Protein AF-0000000087744848 (afdb_homodimer)

Nearest PDB structures (foldseek):
  4i02-assembly3_F-3  TM=7.687E-01  e=1.942E-11  Escherichia coli K-12
  3rpq-assembly1_B  TM=7.517E-01  e=1.378E-10  Escherichia coli K-12
  1hw5-assembly1_B  TM=6.844E-01  e=7.027E-11  Escherichia coli
  6dt4-assembly1_B  TM=6.671E-01  e=7.470E-11  Yersinia pestis CO92
  4i09-assembly1_B  TM=6.800E-01  e=1.990E-10  Escherichia coli K-12

InterPro domains:
  IPR014710 RmlC-like jelly roll fold [G3DSA:2.60.120.10] (16-189)
  IPR018490 Cyclic nucleotide-binding domain superfamily [SSF51206] (15-124)

Solvent-accessible surface area (backbone atoms only — not comparable to full-atom values): 20753 Å² total; per-residue (Å²): 131,45,88,52,48,55,64,78,62,38,86,51,58,70,58,53,50,50,33,63,72,73,24,49,79,43,78,33,48,59,67,36,65,82,37,48,56,74,32,81,35,60,43,34,30,36,27,66,36,51,30,32,34,33,25,43,61,24,77,88,61,50,73,38,37,77,46,75,35,38,59,79,29,70,47,64,37,84,69,24,82,76,74,69,40,26,16,74,30,29,28,25,20,61,31,65,21,30,29,24,35,34,48,39,65,58,50,51,51,46,34,65,72,74,32,77,68,44,62,48,52,50,38,45,28,50,24,36,34,36,42,37,44,46,47,36,70,71,27,44,47,62,64,58,52,48,52,52,48,36,70,75,34,76,64,39,81,80,60,44,53,64,58,53,52,14,31,52,60,69,47,52,48,68,58,41,55,52,50,51,52,53,51,53,50,52,52,52,50,50,49,52,52,52,50,55,58,65,71,101,132,46,89,52,47,57,64,78,68,38,87,50,60,69,58,51,50,50,34,64,72,72,23,48,79,41,79,33,50,59,68,34,66,82,37,47,57,73,32,81,36,60,44,34,31,36,28,65,36,51,30,34,33,33,26,43,62,24,76,86,62,50,72,36,36,77,45,75,34,37,60,77,28,71,46,64,39,84,71,23,59,83,73,66,43,22,16,75,29,29,29,25,21,61,30,67,21,31,29,23,36,35,47,40,65,59,50,51,52,47,35,65,73,73,32,78,68,42,61,47,51,51,39,44,28,51,26,32,36,36,43,38,43,45,46,35,69,73,26,45,48,61,65,58,54,47,53,52,48,36,70,76,33,76,65,38,81,81,58,43,52,65,58,54,51,13,30,52,59,69,48,53,47,69,58,40,54,52,49,52,51,53,51,52,51,52,51,52,51,49,50,52,50,52,51,56,60,65,70,101

Sequence (400 aa):
MADLKLYDIIDLEPLRRYILTNGERRSYRRRQHFCTLSRPAQEIGLVISGGFAFSRPDYKGDRQILSLAFTDEIIGAYITPDFSRRSGFDITAMCDSEAAVVSLDAMTDYIDRELPGFRLQFTTAIATSFMLRGIAYRCESPESRYLELLRRLPHINGQMSNTAIASYLGIARETFVRMRSRLNAQIRDSDQNDDTDQSFMADLKLYDIIDLEPLRRYILTNGERRSYRRRQHFCTLSRPAQEIGLVISGGFAFSRPDYKGDRQILSLAFTDEIIGAYITPDFSRRSGF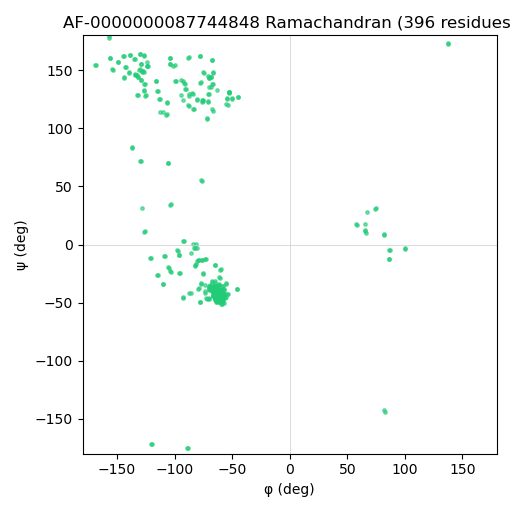DITAMCDSEAAVVSLDAMTDYIDRELPGFRLQFTTAIATSFMLRGIAYRCESPESRYLELLRRLPHINGQMSNTAIASYLGIARETFVRMRSRLNAQIRDSDQNDDTDQSF

Foldseek 3Di:
DFQDALCNQPPCVVVLVVLVVPFDKDKAAAFRWPADAQDAWFKKKAWQAAKKFWWDADPVRDIFGADMDGHGGMDTCPDDDPPPNGRNTTIGGLHTTMITMDTPVVSVVCCVVPPPPVVVSSVVSVVVNVVSSVCCLVPPDLLVVVVVVCVVPVPVPVRHPLCRSCSNSVHDSVVSVVSVVVVVVVVVVVVVVVVVVVVD/DFQDALCNQDPCVVVLVVLVVPFDKDKAAAFRFPADAQAAWFKKKAWQAAKKFWWDADPVGDIFGADMDGHGGMDTCPDDPPPPNGRNTTIGGLHTTMITMDTPVVSVVCCVVPPPPVVVSSVVSVVVNVVSSVCCLVPPDLLVVVVVVCVVPVPVPVRHPLCRSCSNSVHDSVVSVVSVVVVVVVVVVVVVVVVVVVVD

Organism: NCBI:txid2094150

Structure (mmCIF, N/CA/C/O backbone):
data_AF-0000000087744848-model_v1
#
loop_
_entity.id
_entity.type
_entity.pdbx_description
1 polymer 'Crp/Fnr family transcriptional regulator'
#
loop_
_atom_site.group_PDB
_atom_site.id
_atom_site.type_symbol
_atom_site.label_atom_id
_atom_site.label_alt_id
_atom_site.label_comp_id
_atom_site.label_asym_id
_atom_site.label_entity_id
_atom_site.label_seq_id
_atom_site.pdbx_PDB_ins_code
_atom_site.Cartn_x
_atom_site.Cartn_y
_atom_site.Cartn_z
_atom_site.occupancy
_atom_site.B_iso_or_equiv
_atom_site.auth_seq_id
_atom_site.auth_comp_id
_atom_site.auth_asym_id
_atom_site.auth_atom_id
_atom_site.pdbx_PDB_model_num
ATOM 1 N N . MET A 1 1 ? -3.801 -1.744 15.32 1 39.59 1 MET A N 1
ATOM 2 C CA . MET A 1 1 ? -2.443 -1.754 14.781 1 39.59 1 MET A CA 1
ATOM 3 C C . MET A 1 1 ? -2.264 -0.66 13.734 1 39.59 1 MET A C 1
ATOM 5 O O . MET A 1 1 ? -1.163 -0.133 13.562 1 39.59 1 MET A O 1
ATOM 9 N N . ALA A 1 2 ? -3.309 -0.434 12.719 1 45.66 2 ALA A N 1
ATOM 10 C CA . ALA A 1 2 ? -3.098 -0.081 11.32 1 45.66 2 ALA A CA 1
ATOM 11 C C . ALA A 1 2 ? -2.656 1.373 11.18 1 45.66 2 ALA A C 1
ATOM 13 O O . ALA A 1 2 ? -1.925 1.72 10.25 1 45.66 2 ALA A O 1
ATOM 14 N N . ASP A 1 3 ? -3.203 2.352 11.945 1 48.31 3 ASP A N 1
ATOM 15 C CA . ASP A 1 3 ? -2.883 3.619 11.289 1 48.31 3 ASP A CA 1
ATOM 16 C C . ASP A 1 3 ? -1.424 4.004 11.523 1 48.31 3 ASP A C 1
ATOM 18 O O . ASP A 1 3 ? -1.128 4.859 12.359 1 48.31 3 ASP A O 1
ATOM 22 N N . LEU A 1 4 ? -0.519 3.014 11.148 1 59 4 LEU A N 1
ATOM 23 C CA . LEU A 1 4 ? 0.889 3.236 11.461 1 59 4 LEU A CA 1
ATOM 24 C C . LEU A 1 4 ? 1.449 4.398 10.648 1 59 4 LEU A C 1
ATOM 26 O O . LEU A 1 4 ? 1.204 4.492 9.445 1 59 4 LEU A O 1
ATOM 30 N N . LYS A 1 5 ? 1.759 5.332 11.57 1 67.5 5 LYS A N 1
ATOM 31 C CA . LYS A 1 5 ? 2.535 6.473 11.094 1 67.5 5 LYS A CA 1
ATOM 32 C C . LYS A 1 5 ? 3.963 6.059 10.75 1 67.5 5 LYS A C 1
ATOM 34 O O . LYS A 1 5 ? 4.469 5.062 11.266 1 67.5 5 LYS A O 1
ATOM 39 N N . LEU A 1 6 ? 4.434 6.688 9.727 1 74.25 6 LEU A N 1
ATOM 40 C CA . LEU A 1 6 ? 5.809 6.422 9.32 1 74.25 6 LEU A CA 1
ATOM 41 C C . LEU A 1 6 ? 6.742 6.414 10.523 1 74.25 6 LEU A C 1
ATOM 43 O O . LEU A 1 6 ? 7.652 5.586 10.609 1 74.25 6 LEU A O 1
ATOM 47 N N . TYR A 1 7 ? 6.445 7.336 11.43 1 71.75 7 TYR A N 1
ATOM 48 C CA . TYR A 1 7 ? 7.363 7.504 12.547 1 71.75 7 TYR A CA 1
ATOM 49 C C . TYR A 1 7 ? 7.25 6.34 13.523 1 71.75 7 TYR A C 1
ATOM 51 O O . TYR A 1 7 ? 8.094 6.176 14.406 1 71.75 7 TYR A O 1
ATOM 59 N N . ASP A 1 8 ? 6.234 5.523 13.398 1 74.31 8 ASP A N 1
ATOM 60 C CA . ASP A 1 8 ? 6.152 4.293 14.188 1 74.31 8 ASP A CA 1
ATOM 61 C C . ASP A 1 8 ? 7.094 3.227 13.641 1 74.31 8 ASP A C 1
ATOM 63 O O . ASP A 1 8 ? 7.398 2.248 14.32 1 74.31 8 ASP A O 1
ATOM 67 N N . ILE A 1 9 ? 7.59 3.469 12.445 1 77.94 9 ILE A N 1
ATOM 68 C CA . ILE A 1 9 ? 8.359 2.457 11.727 1 77.94 9 ILE A CA 1
ATOM 69 C C . ILE A 1 9 ? 9.828 2.875 11.664 1 77.94 9 ILE A C 1
ATOM 71 O O . ILE A 1 9 ? 10.719 2.031 11.742 1 77.94 9 ILE A O 1
ATOM 75 N N . ILE A 1 10 ? 10.094 4.148 11.57 1 85.56 10 ILE A N 1
ATOM 76 C CA . ILE A 1 10 ? 11.445 4.676 11.422 1 85.56 10 ILE A CA 1
ATOM 77 C C . ILE A 1 10 ? 11.602 5.934 12.273 1 85.56 10 ILE A C 1
ATOM 79 O O . ILE A 1 10 ? 10.633 6.668 12.492 1 85.56 10 ILE A O 1
ATOM 83 N N . ASP A 1 11 ? 12.789 6.164 12.773 1 90.88 11 ASP A N 1
ATOM 84 C CA . ASP A 1 11 ? 13.094 7.43 13.43 1 90.88 11 ASP A CA 1
ATOM 85 C C . ASP A 1 11 ? 13.195 8.562 12.414 1 90.88 11 ASP A C 1
ATOM 87 O O . ASP A 1 11 ? 14.203 8.695 11.727 1 90.88 11 ASP A O 1
ATOM 91 N N . LEU A 1 12 ? 12.242 9.445 12.398 1 92.75 12 LEU A N 1
ATOM 92 C CA . LEU A 1 12 ? 12.164 10.5 11.391 1 92.75 12 LEU A CA 1
ATOM 93 C C . LEU A 1 12 ? 12.852 11.766 11.883 1 92.75 12 LEU A C 1
ATOM 95 O O . LEU A 1 12 ? 12.906 12.773 11.172 1 92.75 12 LEU A O 1
ATOM 99 N N . GLU A 1 13 ? 13.43 11.727 13.031 1 93.88 13 GLU A N 1
ATOM 100 C CA . GLU A 1 13 ? 13.961 12.93 13.656 1 93.88 13 GLU A CA 1
ATOM 101 C C . GLU A 1 13 ? 15.016 13.594 12.773 1 93.88 13 GLU A C 1
ATOM 103 O O . GLU A 1 13 ? 15 14.812 12.586 1 93.88 13 GLU A O 1
ATOM 108 N N . PRO A 1 14 ? 15.953 12.844 12.234 1 94.94 14 PRO A N 1
ATOM 109 C CA . PRO A 1 14 ? 16.938 13.492 11.367 1 94.94 14 PRO A CA 1
ATOM 110 C C . PRO A 1 14 ? 16.312 14.211 10.18 1 94.94 14 PRO A C 1
ATOM 112 O O . PRO A 1 14 ? 16.734 15.312 9.82 1 94.94 14 PRO A O 1
ATOM 115 N N . LEU A 1 15 ? 15.312 13.617 9.586 1 94.69 15 LEU A N 1
ATOM 116 C CA . LEU A 1 15 ? 14.633 14.227 8.453 1 94.69 15 LEU A CA 1
ATOM 117 C C . LEU A 1 15 ? 13.828 15.445 8.891 1 94.69 15 LEU A C 1
ATOM 119 O O . LEU A 1 15 ? 13.844 16.469 8.219 1 94.69 15 LEU A O 1
ATOM 123 N N . ARG A 1 16 ? 13.078 15.297 9.953 1 96.12 16 ARG A N 1
ATOM 124 C CA . ARG A 1 16 ? 12.289 16.406 10.484 1 96.12 16 ARG A CA 1
ATOM 125 C C . ARG A 1 16 ? 13.172 17.609 10.781 1 96.12 16 ARG A C 1
ATOM 127 O O . ARG A 1 16 ? 12.836 18.734 10.414 1 96.12 16 ARG A O 1
ATOM 134 N N . ARG A 1 17 ? 14.289 17.375 11.406 1 96.5 17 ARG A N 1
ATOM 135 C CA . ARG A 1 17 ? 15.211 18.453 11.758 1 96.5 17 ARG A CA 1
ATOM 136 C C . ARG A 1 17 ? 15.75 19.141 10.516 1 96.5 17 ARG A C 1
ATOM 138 O O . ARG A 1 17 ? 15.852 20.375 10.477 1 96.5 17 ARG A O 1
ATOM 145 N N . TYR A 1 18 ? 16.125 18.344 9.578 1 97.69 18 TYR A N 1
ATOM 146 C CA . TYR A 1 18 ? 16.641 18.922 8.336 1 97.69 18 TYR A CA 1
ATOM 147 C C . TYR A 1 18 ? 15.602 19.828 7.684 1 97.69 18 TYR A C 1
ATOM 149 O O . TYR A 1 18 ? 15.914 20.938 7.258 1 97.69 18 TYR A O 1
ATOM 157 N N . ILE A 1 19 ? 14.344 19.344 7.551 1 97.94 19 ILE A N 1
ATOM 158 C CA . ILE A 1 19 ? 13.289 20.078 6.863 1 97.94 19 ILE A CA 1
ATOM 159 C C . ILE A 1 19 ? 12.977 21.359 7.629 1 97.94 19 ILE A C 1
ATOM 161 O O . ILE A 1 19 ? 12.805 22.422 7.023 1 97.94 19 ILE A O 1
ATOM 165 N N . LEU A 1 20 ? 12.945 21.266 8.938 1 97.75 20 LEU A N 1
ATOM 166 C CA . LEU A 1 20 ? 12.633 22.438 9.758 1 97.75 20 LEU A CA 1
ATOM 167 C C . LEU A 1 20 ? 13.742 23.484 9.648 1 97.75 20 LEU A C 1
ATOM 169 O O . LEU A 1 20 ? 13.469 24.688 9.648 1 97.75 20 LEU A O 1
ATOM 173 N N . THR A 1 21 ? 14.961 23.047 9.555 1 97.69 21 THR A N 1
ATOM 174 C CA . THR A 1 21 ? 16.109 23.938 9.547 1 97.69 21 THR A CA 1
ATOM 175 C C . THR A 1 21 ? 16.297 24.562 8.172 1 97.69 21 THR A C 1
ATOM 177 O O . THR A 1 21 ? 16.656 25.75 8.07 1 97.69 21 THR A O 1
ATOM 180 N N . ASN A 1 22 ? 16.078 23.844 7.113 1 97.94 22 ASN A N 1
ATOM 181 C CA . ASN A 1 22 ? 16.438 24.297 5.777 1 97.94 22 ASN A CA 1
ATOM 182 C C . ASN A 1 22 ? 15.211 24.656 4.949 1 97.94 22 ASN A C 1
ATOM 184 O O . ASN A 1 22 ? 15.336 25.234 3.861 1 97.94 22 ASN A O 1
ATOM 188 N N . GLY A 1 23 ? 14.086 24.312 5.496 1 98 23 GLY A N 1
ATOM 189 C CA . GLY A 1 23 ? 12.883 24.469 4.691 1 98 23 GLY A CA 1
ATOM 190 C C . GLY A 1 23 ? 12.258 25.844 4.809 1 98 23 GLY A C 1
ATOM 191 O O . GLY A 1 23 ? 12.594 26.609 5.707 1 98 23 GLY A O 1
ATOM 192 N N . GLU A 1 24 ? 11.43 26.172 3.863 1 98.38 24 GLU A N 1
ATOM 193 C CA . GLU A 1 24 ? 10.594 27.375 3.875 1 98.38 24 GLU A CA 1
ATOM 194 C C . GLU A 1 24 ? 9.234 27.094 4.516 1 98.38 24 GLU A C 1
ATOM 196 O O . GLU A 1 24 ? 8.57 26.125 4.164 1 98.38 24 GLU A O 1
ATOM 201 N N . ARG A 1 25 ? 8.836 27.984 5.387 1 98.31 25 ARG A N 1
ATOM 202 C CA . ARG A 1 25 ? 7.508 27.859 5.977 1 98.31 25 ARG A CA 1
ATOM 203 C C . ARG A 1 25 ? 6.434 28.391 5.035 1 98.31 25 ARG A C 1
ATOM 205 O O . ARG A 1 25 ? 6.527 29.516 4.555 1 98.31 25 ARG A O 1
ATOM 212 N N . ARG A 1 26 ? 5.512 27.609 4.746 1 98.62 26 ARG A N 1
ATOM 213 C CA . ARG A 1 26 ? 4.426 27.984 3.844 1 98.62 26 ARG A CA 1
ATOM 214 C C . ARG A 1 26 ? 3.068 27.766 4.496 1 98.62 26 ARG A C 1
ATOM 216 O O . ARG A 1 26 ? 2.873 26.781 5.207 1 98.62 26 ARG A O 1
ATOM 223 N N . SER A 1 27 ? 2.232 28.688 4.281 1 98.56 27 SER A N 1
ATOM 224 C CA . SER A 1 27 ? 0.857 28.578 4.754 1 98.56 27 SER A CA 1
ATOM 225 C C . SER A 1 27 ? -0.081 28.125 3.637 1 98.56 27 SER A C 1
ATOM 227 O O . SER A 1 27 ? 0.071 28.547 2.488 1 98.56 27 SER A O 1
ATOM 229 N N . TYR A 1 28 ? -0.969 27.297 4 1 98.19 28 TYR A N 1
ATOM 230 C CA . TYR A 1 28 ? -1.99 26.812 3.086 1 98.19 28 TYR A CA 1
ATOM 231 C C . TYR A 1 28 ? -3.387 27.047 3.643 1 98.19 28 TYR A C 1
ATOM 233 O O . TYR A 1 28 ? -3.676 26.703 4.789 1 98.19 28 TYR A O 1
ATOM 241 N N . ARG A 1 29 ? -4.195 27.641 2.824 1 97.56 29 ARG A N 1
ATOM 242 C CA . ARG A 1 29 ? -5.609 27.719 3.176 1 97.56 29 ARG A CA 1
ATOM 243 C C . ARG A 1 29 ? -6.312 26.391 2.898 1 97.56 29 ARG A C 1
ATOM 245 O O . ARG A 1 29 ? -5.805 25.562 2.141 1 97.56 29 ARG A O 1
ATOM 252 N N . ARG A 1 30 ? -7.41 26.328 3.518 1 94.62 30 ARG A N 1
ATOM 253 C CA . ARG A 1 30 ? -8.227 25.141 3.26 1 94.62 30 ARG A CA 1
ATOM 254 C C . ARG A 1 30 ? -8.398 24.906 1.763 1 94.62 30 ARG A C 1
ATOM 256 O O . ARG A 1 30 ? -8.68 25.844 1.01 1 94.62 30 ARG A O 1
ATOM 263 N N . ARG A 1 31 ? -8.055 23.719 1.306 1 95 31 ARG A N 1
ATOM 264 C CA . ARG A 1 31 ? -8.273 23.234 -0.053 1 95 31 ARG A CA 1
ATOM 265 C C . ARG A 1 31 ? -7.121 23.625 -0.969 1 95 31 ARG A C 1
ATOM 267 O O . ARG A 1 31 ? -7.09 23.234 -2.141 1 95 31 ARG A O 1
ATOM 274 N N . GLN A 1 32 ? -6.23 24.375 -0.437 1 97.94 32 GLN A N 1
ATOM 275 C CA . GLN A 1 32 ? -5.062 24.688 -1.253 1 97.94 32 GLN A CA 1
ATOM 276 C C . GLN A 1 32 ? -4.176 23.453 -1.447 1 97.94 32 GLN A C 1
ATOM 278 O O . GLN A 1 32 ? -3.961 22.688 -0.509 1 97.94 32 GLN A O 1
ATOM 283 N N . HIS A 1 33 ? -3.59 23.312 -2.619 1 98.12 33 HIS A N 1
ATOM 284 C CA . HIS A 1 33 ? -2.803 22.141 -2.998 1 98.12 33 HIS A CA 1
ATOM 285 C C . HIS A 1 33 ? -1.346 22.312 -2.574 1 98.12 33 HIS A C 1
ATOM 287 O O . HIS A 1 33 ? -0.723 23.328 -2.85 1 98.12 33 HIS A O 1
ATOM 293 N N . PHE A 1 34 ? -0.832 21.344 -1.906 1 98.12 34 PHE A N 1
ATOM 294 C CA . PHE A 1 34 ? 0.611 21.172 -1.794 1 98.12 34 PHE A CA 1
ATOM 295 C C . PHE A 1 34 ? 1.186 20.562 -3.068 1 98.12 34 PHE A C 1
ATOM 297 O O . PHE A 1 34 ? 2.215 21.016 -3.57 1 98.12 34 PHE A O 1
ATOM 304 N N . CYS A 1 35 ? 0.537 19.484 -3.467 1 96.44 35 CYS A N 1
ATOM 305 C CA . CYS A 1 35 ? 0.802 18.797 -4.719 1 96.44 35 CYS A CA 1
ATOM 306 C C . CYS A 1 35 ? -0.488 18.547 -5.492 1 96.44 35 CYS A C 1
ATOM 308 O O . CYS A 1 35 ? -1.549 18.359 -4.898 1 96.44 35 CYS A O 1
ATOM 310 N N . THR A 1 36 ? -0.304 18.5 -6.887 1 97.19 36 THR A N 1
ATOM 311 C CA . THR A 1 36 ? -1.445 18.219 -7.75 1 97.19 36 THR A CA 1
ATOM 312 C C . THR A 1 36 ? -1.248 16.906 -8.5 1 97.19 36 THR A C 1
ATOM 314 O O . THR A 1 36 ? -0.15 16.625 -8.977 1 97.19 36 THR A O 1
ATOM 317 N N . LEU A 1 37 ? -2.328 16.234 -8.578 1 96.12 37 LEU A N 1
ATOM 318 C CA . LEU A 1 37 ? -2.324 14.93 -9.242 1 96.12 37 LEU A CA 1
ATOM 319 C C . LEU A 1 37 ? -1.729 15.039 -10.641 1 96.12 37 LEU A C 1
ATOM 321 O O . LEU A 1 37 ? -2.072 15.945 -11.398 1 96.12 37 LEU A O 1
ATOM 325 N N . SER A 1 38 ? -0.802 14.148 -10.961 1 94.5 38 SER A N 1
ATOM 326 C CA . SER A 1 38 ? -0.19 13.945 -12.266 1 94.5 38 SER A CA 1
ATOM 327 C C . SER A 1 38 ? 0.637 15.156 -12.68 1 94.5 38 SER A C 1
ATOM 329 O O . SER A 1 38 ? 1.01 15.297 -13.852 1 94.5 38 SER A O 1
ATOM 331 N N . ARG A 1 39 ? 0.889 16.078 -11.797 1 95.38 39 ARG A N 1
ATOM 332 C CA . ARG A 1 39 ? 1.807 17.188 -12.031 1 95.38 39 ARG A CA 1
ATOM 333 C C . ARG A 1 39 ? 3.154 16.938 -11.367 1 95.38 39 ARG A C 1
ATOM 335 O O . ARG A 1 39 ? 3.258 16.109 -10.461 1 95.38 39 ARG A O 1
ATOM 342 N N . PRO A 1 40 ? 4.129 17.5 -11.867 1 94.56 40 PRO A N 1
ATOM 343 C CA . PRO A 1 40 ? 5.449 17.344 -11.258 1 94.56 40 PRO A CA 1
ATOM 344 C C . PRO A 1 40 ? 5.465 17.719 -9.773 1 94.56 40 PRO A C 1
ATOM 346 O O . PRO A 1 40 ? 4.926 18.75 -9.391 1 94.56 40 PRO A O 1
ATOM 349 N N . ALA A 1 41 ? 5.902 16.828 -8.992 1 91.81 41 ALA A N 1
ATOM 350 C CA . ALA A 1 41 ? 6.051 17.016 -7.551 1 91.81 41 ALA A CA 1
ATOM 351 C C . ALA A 1 41 ? 7.523 17.016 -7.148 1 91.81 41 ALA A C 1
ATOM 353 O O . ALA A 1 41 ? 8.18 15.969 -7.156 1 91.81 41 ALA A O 1
ATOM 354 N N . GLN A 1 42 ? 8.031 18.141 -6.672 1 94.19 42 GLN A N 1
ATOM 355 C CA . GLN A 1 42 ? 9.461 18.266 -6.453 1 94.19 42 GLN A CA 1
ATOM 356 C C . GLN A 1 42 ? 9.766 18.703 -5.02 1 94.19 42 GLN A C 1
ATOM 358 O O . GLN A 1 42 ? 10.898 19.062 -4.699 1 94.19 42 GLN A O 1
ATOM 363 N N . GLU A 1 43 ? 8.734 18.625 -4.285 1 97.31 43 GLU A N 1
ATOM 364 C CA . GLU A 1 43 ? 8.922 19.109 -2.922 1 97.31 43 GLU A CA 1
ATOM 365 C C . GLU A 1 43 ? 8.438 18.078 -1.902 1 97.31 43 GLU A C 1
ATOM 367 O O . GLU A 1 43 ? 7.637 17.203 -2.23 1 97.31 43 GLU A O 1
ATOM 372 N N . ILE A 1 44 ? 8.992 18.172 -0.76 1 97.62 44 ILE A N 1
ATOM 373 C CA . ILE A 1 44 ? 8.586 17.406 0.408 1 97.62 44 ILE A CA 1
ATOM 374 C C . ILE A 1 44 ? 8.453 18.328 1.616 1 97.62 44 ILE A C 1
ATOM 376 O O . ILE A 1 44 ? 9.188 19.312 1.74 1 97.62 44 ILE A O 1
ATOM 380 N N . GLY A 1 45 ? 7.547 18.031 2.451 1 98.12 45 GLY A N 1
ATOM 381 C CA . GLY A 1 45 ? 7.289 18.938 3.562 1 98.12 45 GLY A CA 1
ATOM 382 C C . GLY A 1 45 ? 7.055 18.203 4.875 1 98.12 45 GLY A C 1
ATOM 383 O O . GLY A 1 45 ? 6.832 17 4.891 1 98.12 45 GLY A O 1
ATOM 384 N N . LEU A 1 46 ? 7.172 18.938 5.902 1 98.06 46 LEU A N 1
ATOM 385 C CA . LEU A 1 46 ? 6.781 18.562 7.258 1 98.06 46 LEU A CA 1
ATOM 386 C C . LEU A 1 46 ? 5.613 19.422 7.742 1 98.06 46 LEU A C 1
ATOM 388 O O . LEU A 1 46 ? 5.699 20.656 7.742 1 98.06 46 LEU A O 1
ATOM 392 N N . VAL A 1 47 ? 4.555 18.75 8.164 1 97.25 47 VAL A N 1
ATOM 393 C CA . VAL A 1 47 ? 3.391 19.484 8.641 1 97.25 47 VAL A CA 1
ATOM 394 C C . VAL A 1 47 ? 3.707 20.141 9.992 1 97.25 47 VAL A C 1
ATOM 396 O O . VAL A 1 47 ? 4.102 19.453 10.938 1 97.25 47 VAL A O 1
ATOM 399 N N . ILE A 1 48 ? 3.549 21.406 10.023 1 97.75 48 ILE A N 1
ATOM 400 C CA . ILE A 1 48 ? 3.797 22.156 11.25 1 97.75 48 ILE A CA 1
ATOM 401 C C . ILE A 1 48 ? 2.498 22.297 12.039 1 97.75 48 ILE A C 1
ATOM 403 O O . ILE A 1 48 ? 2.486 22.141 13.258 1 97.75 48 ILE A O 1
ATOM 407 N N . SER A 1 49 ? 1.478 22.625 11.391 1 95.81 49 SER A N 1
ATOM 408 C CA . SER A 1 49 ? 0.142 22.719 11.969 1 95.81 49 SER A CA 1
ATOM 409 C C . SER A 1 49 ? -0.933 22.391 10.938 1 95.81 49 SER A C 1
ATOM 411 O O . SER A 1 49 ? -0.701 22.5 9.734 1 95.81 49 SER A O 1
ATOM 413 N N . GLY A 1 50 ? -2.121 21.969 11.477 1 93.38 50 GLY A N 1
ATOM 414 C CA . GLY A 1 50 ? -3.213 21.578 10.594 1 93.38 50 GLY A CA 1
ATOM 415 C C . GLY A 1 50 ? -3.09 20.156 10.086 1 93.38 50 GLY A C 1
ATOM 416 O O . GLY A 1 50 ? -2.738 19.25 10.844 1 93.38 50 GLY A O 1
ATOM 417 N N . GLY A 1 51 ? -3.488 19.953 8.781 1 93.31 51 GLY A N 1
ATOM 418 C CA . GLY A 1 51 ? -3.506 18.625 8.211 1 93.31 51 GLY A CA 1
ATOM 419 C C . GLY A 1 51 ? -3.725 18.625 6.711 1 93.31 51 GLY A C 1
ATOM 420 O O . GLY A 1 51 ? -4.262 19.578 6.152 1 93.31 51 GLY A O 1
ATOM 421 N N . PHE A 1 52 ? -3.264 17.625 6.133 1 95.56 52 PHE A N 1
ATOM 422 C CA . PHE A 1 52 ? -3.359 17.469 4.688 1 95.56 52 PHE A CA 1
ATOM 423 C C . PHE A 1 52 ? -3.979 16.125 4.328 1 95.56 52 PHE A C 1
ATOM 425 O O . PHE A 1 52 ? -3.82 15.141 5.059 1 95.56 52 PHE A O 1
ATOM 432 N N . ALA A 1 53 ? -4.66 16.094 3.229 1 95.31 53 ALA A N 1
ATOM 433 C CA . ALA A 1 53 ? -5.258 14.875 2.703 1 95.31 53 ALA A CA 1
ATOM 434 C C . ALA A 1 53 ? -4.625 14.477 1.371 1 95.31 53 ALA A C 1
ATOM 436 O O . ALA A 1 53 ? -4.395 15.336 0.511 1 95.31 53 ALA A O 1
ATOM 437 N N . PHE A 1 54 ? -4.27 13.25 1.27 1 96.69 54 PHE A N 1
ATOM 438 C CA . PHE A 1 54 ? -3.947 12.648 -0.018 1 96.69 54 PHE A CA 1
ATOM 439 C C . PHE A 1 54 ? -5.203 12.086 -0.682 1 96.69 54 PHE A C 1
ATOM 441 O O . PHE A 1 54 ? -5.848 11.188 -0.144 1 96.69 54 PHE A O 1
ATOM 448 N N . SER A 1 55 ? -5.516 12.609 -1.871 1 96.81 55 SER A N 1
ATOM 449 C CA . SER A 1 55 ? -6.789 12.203 -2.457 1 96.81 55 SER A CA 1
ATOM 450 C C . SER A 1 55 ? -6.688 12.078 -3.973 1 96.81 55 SER A C 1
ATOM 452 O O . SER A 1 55 ? -5.715 12.539 -4.574 1 96.81 55 SER A O 1
ATOM 454 N N . ARG A 1 56 ? -7.574 11.438 -4.508 1 95.94 56 ARG A N 1
ATOM 455 C CA . ARG A 1 56 ? -7.738 11.289 -5.949 1 95.94 56 ARG A CA 1
ATOM 456 C C . ARG A 1 56 ? -9.195 11.023 -6.309 1 95.94 56 ARG A C 1
ATOM 458 O O . ARG A 1 56 ? -9.961 10.508 -5.492 1 95.94 56 ARG A O 1
ATOM 465 N N . PRO A 1 57 ? -9.57 11.477 -7.523 1 96.5 57 PRO A N 1
ATOM 466 C CA . PRO A 1 57 ? -10.914 11.078 -7.957 1 96.5 57 PRO A CA 1
ATOM 467 C C . PRO A 1 57 ? -11.016 9.586 -8.25 1 96.5 57 PRO A C 1
ATOM 469 O O . PRO A 1 57 ? -10.07 8.984 -8.758 1 96.5 57 PRO A O 1
ATOM 472 N N . ASP A 1 58 ? -12.18 9.016 -7.922 1 95.06 58 ASP A N 1
ATOM 473 C CA . ASP A 1 58 ? -12.43 7.629 -8.312 1 95.06 58 ASP A CA 1
ATOM 474 C C . ASP A 1 58 ? -13.062 7.551 -9.703 1 95.06 58 ASP A C 1
ATOM 476 O O . ASP A 1 58 ? -13.148 8.555 -10.406 1 95.06 58 ASP A O 1
ATOM 480 N N . TYR A 1 59 ? -13.438 6.336 -10.141 1 94.12 59 TYR A N 1
ATOM 481 C CA . TYR A 1 59 ? -13.93 6.082 -11.492 1 94.12 59 TYR A CA 1
ATOM 482 C C . TYR A 1 59 ? -15.258 6.797 -11.727 1 94.12 59 TYR A C 1
ATOM 484 O O . TYR A 1 59 ? -15.672 6.984 -12.875 1 94.12 59 TYR A O 1
ATOM 492 N N . LYS A 1 60 ? -16 7.246 -10.672 1 94.25 60 LYS A N 1
ATOM 493 C CA . LYS A 1 60 ? -17.25 8.008 -10.797 1 94.25 60 LYS A CA 1
ATOM 494 C C . LYS A 1 60 ? -16.984 9.508 -10.695 1 94.25 60 LYS A C 1
ATOM 496 O O . LYS A 1 60 ? -17.906 10.312 -10.828 1 94.25 60 LYS A O 1
ATOM 501 N N . GLY A 1 61 ? -15.789 9.867 -10.352 1 94.44 61 GLY A N 1
ATOM 502 C CA . GLY A 1 61 ? -15.445 11.273 -10.227 1 94.44 61 GLY A CA 1
ATOM 503 C C . GLY A 1 61 ? -15.453 11.766 -8.789 1 94.44 61 GLY A C 1
ATOM 504 O O . GLY A 1 61 ? -15.125 12.922 -8.531 1 94.44 61 GLY A O 1
ATOM 505 N N . ASP A 1 62 ? -15.805 10.969 -7.836 1 93.75 62 ASP A N 1
ATOM 506 C CA . ASP A 1 62 ? -15.836 11.352 -6.426 1 93.75 62 ASP A CA 1
ATOM 507 C C . ASP A 1 62 ? -14.43 11.352 -5.828 1 93.75 62 ASP A C 1
ATOM 509 O O . ASP A 1 62 ? -13.648 10.43 -6.066 1 93.75 62 ASP A O 1
ATOM 513 N N . ARG A 1 63 ? -14.195 12.312 -5.055 1 94.19 63 ARG A N 1
ATOM 514 C CA . ARG A 1 63 ? -12.891 12.414 -4.418 1 94.19 63 ARG A CA 1
ATOM 515 C C . ARG A 1 63 ? -12.758 11.414 -3.277 1 94.19 63 ARG A C 1
ATOM 517 O O . ARG A 1 63 ? -13.617 11.344 -2.402 1 94.19 63 ARG A O 1
ATOM 524 N N . GLN A 1 64 ? -11.734 10.602 -3.354 1 95.88 64 GLN A N 1
ATOM 525 C CA . GLN A 1 64 ? -11.422 9.625 -2.314 1 95.88 64 GLN A CA 1
ATOM 526 C C . GLN A 1 64 ? -10.203 10.047 -1.508 1 95.88 64 GLN A C 1
ATOM 528 O O . GLN A 1 64 ? -9.117 10.25 -2.068 1 95.88 64 GLN A O 1
ATOM 533 N N . ILE A 1 65 ? -10.367 10.188 -0.212 1 95.75 65 ILE A N 1
ATOM 534 C CA . ILE A 1 65 ? -9.234 10.453 0.665 1 95.75 65 ILE A CA 1
ATOM 535 C C . ILE A 1 65 ? -8.539 9.148 1.022 1 95.75 65 ILE A C 1
ATOM 537 O O . ILE A 1 65 ? -9.125 8.273 1.669 1 95.75 65 ILE A O 1
ATOM 541 N N . LEU A 1 66 ? -7.332 9 0.631 1 94.81 66 LEU A N 1
ATOM 542 C CA . LEU A 1 66 ? -6.621 7.734 0.746 1 94.81 66 LEU A CA 1
ATOM 543 C C . LEU A 1 66 ? -5.629 7.77 1.904 1 94.81 66 LEU A C 1
ATOM 545 O O . LEU A 1 66 ? -5.211 6.723 2.4 1 94.81 66 LEU A O 1
ATOM 549 N N . SER A 1 67 ? -5.215 8.867 2.299 1 93.69 67 SER A N 1
ATOM 550 C CA . SER A 1 67 ? -4.27 9.055 3.395 1 93.69 67 SER A CA 1
ATOM 551 C C . SER A 1 67 ? -4.398 10.445 4.004 1 93.69 67 SER A C 1
ATOM 553 O O . SER A 1 67 ? -5.004 11.336 3.404 1 93.69 67 SER A O 1
ATOM 555 N N . LEU A 1 68 ? -3.887 10.555 5.211 1 93.19 68 LEU A N 1
ATOM 556 C CA . LEU A 1 68 ? -3.883 11.82 5.941 1 93.19 68 LEU A CA 1
ATOM 557 C C . LEU A 1 68 ? -2.516 12.078 6.566 1 93.19 68 LEU A C 1
ATOM 559 O O . LEU A 1 68 ? -1.811 11.141 6.941 1 93.19 68 LEU A O 1
ATOM 563 N N . ALA A 1 69 ? -2.164 13.266 6.629 1 93.81 69 ALA A N 1
ATOM 564 C CA . ALA A 1 69 ? -0.951 13.688 7.328 1 93.81 69 ALA A CA 1
ATOM 565 C C . ALA A 1 69 ? -1.229 14.875 8.242 1 93.81 69 ALA A C 1
ATOM 567 O O . ALA A 1 69 ? -1.816 15.867 7.816 1 93.81 69 ALA A O 1
ATOM 568 N N . PHE A 1 70 ? -0.826 14.734 9.461 1 92.12 70 PHE A N 1
ATOM 569 C CA . PHE A 1 70 ? -1.03 15.789 10.445 1 92.12 70 PHE A CA 1
ATOM 570 C C . PHE A 1 70 ? 0.302 16.266 11.008 1 92.12 70 PHE A C 1
ATOM 572 O O . PHE A 1 70 ? 1.361 15.977 10.453 1 92.12 70 PHE A O 1
ATOM 579 N N . THR A 1 71 ? 0.188 17.109 12.047 1 92.62 71 THR A N 1
ATOM 580 C CA . THR A 1 71 ? 1.357 17.75 12.648 1 92.62 71 THR A CA 1
ATOM 581 C C . THR A 1 71 ? 2.48 16.734 12.852 1 92.62 71 THR A C 1
ATOM 583 O O . THR A 1 71 ? 2.248 15.641 13.352 1 92.62 71 THR A O 1
ATOM 586 N N . ASP A 1 72 ? 3.654 17.047 12.344 1 92.69 72 ASP A N 1
ATOM 587 C CA . ASP A 1 72 ? 4.91 16.328 12.516 1 92.69 72 ASP A CA 1
ATOM 588 C C . ASP A 1 72 ? 5 15.148 11.547 1 92.69 72 ASP A C 1
ATOM 590 O O . ASP A 1 72 ? 5.863 14.281 11.703 1 92.69 72 ASP A O 1
ATOM 594 N N . GLU A 1 73 ? 4.098 15.07 10.656 1 94 73 GLU A N 1
ATOM 595 C CA . GLU A 1 73 ? 4.16 14.039 9.633 1 94 73 GLU A CA 1
ATOM 596 C C . GLU A 1 73 ? 4.625 14.609 8.297 1 94 73 GLU A C 1
ATOM 598 O O . GLU A 1 73 ? 4.578 15.82 8.086 1 94 73 GLU A O 1
ATOM 603 N N . ILE A 1 74 ? 5.086 13.75 7.449 1 96 74 ILE A N 1
ATOM 604 C CA . ILE A 1 74 ? 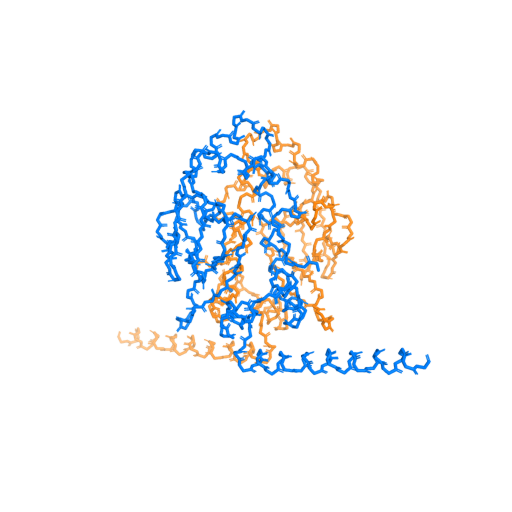5.699 14.125 6.18 1 96 74 ILE A CA 1
ATOM 605 C C . ILE A 1 74 ? 4.637 14.164 5.082 1 96 74 ILE A C 1
ATOM 607 O O . ILE A 1 74 ? 3.756 13.297 5.035 1 96 74 ILE A O 1
ATOM 611 N N . ILE A 1 75 ? 4.715 15.164 4.223 1 96.69 75 ILE A N 1
ATOM 612 C CA . ILE A 1 75 ? 3.873 15.227 3.029 1 96.69 75 ILE A CA 1
ATOM 613 C C . ILE A 1 75 ? 4.75 15.359 1.786 1 96.69 75 ILE A C 1
ATOM 615 O O . ILE A 1 75 ? 5.867 15.875 1.857 1 96.69 75 ILE A O 1
ATOM 619 N N . GLY A 1 76 ? 4.242 14.898 0.661 1 95.81 76 GLY A N 1
ATOM 620 C CA . GLY A 1 76 ? 4.941 14.953 -0.613 1 95.81 76 GLY A CA 1
ATOM 621 C C . GLY A 1 76 ? 4.812 13.672 -1.419 1 95.81 76 GLY A C 1
ATOM 622 O O . GLY A 1 76 ? 4.211 12.703 -0.959 1 95.81 76 GLY A O 1
ATOM 623 N N . ALA A 1 77 ? 5.305 13.734 -2.607 1 91.94 77 ALA A N 1
ATOM 624 C CA . ALA A 1 77 ? 5.25 12.602 -3.531 1 91.94 77 ALA A CA 1
ATOM 625 C C . ALA A 1 77 ? 6.621 11.945 -3.672 1 91.94 77 ALA A C 1
ATOM 627 O O . ALA A 1 77 ? 7.191 11.914 -4.766 1 91.94 77 ALA A O 1
ATOM 628 N N . TYR A 1 78 ? 6.98 11.305 -2.561 1 93.19 78 TYR A N 1
ATOM 629 C CA . TYR A 1 78 ? 8.266 10.609 -2.566 1 93.19 78 TYR A CA 1
ATOM 630 C C . TYR A 1 78 ? 8.203 9.352 -3.424 1 93.19 78 TYR A C 1
ATOM 632 O O . TYR A 1 78 ? 9.117 9.086 -4.211 1 93.19 78 TYR A O 1
ATOM 640 N N . ILE A 1 79 ? 7.156 8.609 -3.24 1 93.5 79 ILE A N 1
ATOM 641 C CA . ILE A 1 79 ? 6.855 7.496 -4.133 1 93.5 79 ILE A CA 1
ATOM 642 C C . ILE A 1 79 ? 5.887 7.953 -5.223 1 93.5 79 ILE A C 1
ATOM 644 O O . ILE A 1 79 ? 4.844 8.547 -4.926 1 93.5 79 ILE A O 1
ATOM 648 N N . THR A 1 80 ? 6.289 7.664 -6.496 1 92.38 80 THR A N 1
ATOM 649 C CA . THR A 1 80 ? 5.461 8.078 -7.625 1 92.38 80 THR A CA 1
ATOM 650 C C . THR A 1 80 ? 5.078 6.879 -8.484 1 92.38 80 THR A C 1
ATOM 652 O O . THR A 1 80 ? 5.73 5.832 -8.422 1 92.38 80 THR A O 1
ATOM 655 N N . PRO A 1 81 ? 3.982 6.895 -9.211 1 85.44 81 PRO A N 1
ATOM 656 C CA . PRO A 1 81 ? 3.459 5.742 -9.953 1 85.44 81 PRO A CA 1
ATOM 657 C C . PRO A 1 81 ? 4.457 5.195 -10.969 1 85.44 81 PRO A C 1
ATOM 659 O O . PRO A 1 81 ? 4.543 3.98 -11.164 1 85.44 81 PRO A O 1
ATOM 662 N N . ASP A 1 82 ? 5.145 5.887 -11.742 1 79 82 ASP A N 1
ATOM 663 C CA . ASP A 1 82 ? 6.047 5.395 -12.773 1 79 82 ASP A CA 1
ATOM 664 C C . ASP A 1 82 ? 7.43 6.035 -12.656 1 79 82 ASP A C 1
ATOM 666 O O . ASP A 1 82 ? 8.102 6.27 -13.656 1 79 82 ASP A O 1
ATOM 670 N N . PHE A 1 83 ? 7.723 6.309 -11.5 1 79.44 83 PHE A N 1
ATOM 671 C CA . PHE A 1 83 ? 9.008 6.938 -11.227 1 79.44 83 PHE A CA 1
ATOM 672 C C . PHE A 1 83 ? 9.141 8.258 -11.984 1 79.44 83 PHE A C 1
ATOM 674 O O . PHE A 1 83 ? 10.242 8.68 -12.328 1 79.44 83 PHE A O 1
ATOM 681 N N . SER A 1 84 ? 8.086 8.828 -12.461 1 80.56 84 SER A N 1
ATOM 682 C CA . SER A 1 84 ? 8.086 10.039 -13.281 1 80.56 84 SER A CA 1
ATOM 683 C C . SER A 1 84 ? 8.211 11.289 -12.414 1 80.56 84 SER A C 1
ATOM 685 O O . SER A 1 84 ? 8.352 12.398 -12.938 1 80.56 84 SER A O 1
ATOM 687 N N . ARG A 1 85 ? 8.242 11.273 -11.25 1 87.75 85 ARG A N 1
ATOM 688 C CA . ARG A 1 85 ? 8.258 12.383 -10.305 1 87.75 85 ARG A CA 1
ATOM 689 C C . ARG A 1 85 ? 6.961 13.18 -10.375 1 87.75 85 ARG A C 1
ATOM 691 O O . ARG A 1 85 ? 6.961 14.398 -10.164 1 87.75 85 ARG A O 1
ATOM 698 N N . ARG A 1 86 ? 5.996 12.586 -10.938 1 94.06 86 ARG A N 1
ATOM 699 C CA . ARG A 1 86 ? 4.652 13.156 -10.93 1 94.06 86 ARG A CA 1
ATOM 700 C C . ARG A 1 86 ? 3.832 12.602 -9.773 1 94.06 86 ARG A C 1
ATOM 702 O O . ARG A 1 86 ? 3.918 11.414 -9.453 1 94.06 86 ARG A O 1
ATOM 709 N N . SER A 1 87 ? 3.066 13.492 -9.227 1 95.19 87 SER A N 1
ATOM 710 C CA . SER A 1 87 ? 2.334 13.102 -8.023 1 95.19 87 SER A CA 1
ATOM 711 C C . SER A 1 87 ? 1.236 12.094 -8.344 1 95.19 87 SER A C 1
ATOM 713 O O . SER A 1 87 ? 0.508 12.25 -9.328 1 95.19 87 SER A O 1
ATOM 715 N N . GLY A 1 88 ? 1.119 11.023 -7.516 1 94.62 88 GLY A N 1
ATOM 716 C CA . GLY A 1 88 ? 0.027 10.07 -7.617 1 94.62 88 GLY A CA 1
ATOM 717 C C . GLY A 1 88 ? -1.239 10.539 -6.926 1 94.62 88 GLY A C 1
ATOM 718 O O . GLY A 1 88 ? -2.275 9.875 -7.004 1 94.62 88 GLY A O 1
ATOM 719 N N . PHE A 1 89 ? -1.167 11.734 -6.258 1 96.44 89 PHE A N 1
ATOM 720 C CA . PHE A 1 89 ? -2.262 12.227 -5.434 1 96.44 89 PHE A CA 1
ATOM 721 C C . PHE A 1 89 ? -2.398 13.734 -5.555 1 96.44 89 PHE A C 1
ATOM 723 O O . PHE A 1 89 ? -1.438 14.422 -5.91 1 96.44 89 PHE A O 1
ATOM 730 N N . ASP A 1 90 ? -3.594 14.242 -5.348 1 97.62 90 ASP A N 1
ATOM 731 C CA . ASP A 1 90 ? -3.738 15.594 -4.824 1 97.62 90 ASP A CA 1
ATOM 732 C C . ASP A 1 90 ? -3.432 15.641 -3.328 1 97.62 90 ASP A C 1
ATOM 734 O O . ASP A 1 90 ? -3.988 14.859 -2.551 1 97.62 90 ASP A O 1
ATOM 738 N N . ILE A 1 91 ? -2.564 16.406 -2.98 1 97.94 91 ILE A N 1
ATOM 739 C CA . ILE A 1 91 ? -2.322 16.656 -1.563 1 97.94 91 ILE A CA 1
ATOM 740 C C . ILE A 1 91 ? -2.816 18.062 -1.194 1 97.94 91 ILE A C 1
ATOM 742 O O . ILE A 1 91 ? -2.244 19.062 -1.626 1 97.94 91 ILE A O 1
ATOM 746 N N . THR A 1 92 ? -3.846 18.141 -0.41 1 97.38 92 THR A N 1
ATOM 747 C CA . THR A 1 92 ? -4.512 19.422 -0.149 1 97.38 92 THR A CA 1
ATOM 748 C C . THR A 1 92 ? -4.656 19.656 1.352 1 97.38 92 THR A C 1
ATOM 750 O O . THR A 1 92 ? -4.836 18.703 2.119 1 97.38 92 THR A O 1
ATOM 753 N N . ALA A 1 93 ? -4.621 20.906 1.71 1 96.75 93 ALA A N 1
ATOM 754 C CA . ALA A 1 93 ? -4.848 21.266 3.107 1 96.75 93 ALA A CA 1
ATOM 755 C C . ALA A 1 93 ? -6.309 21.062 3.496 1 96.75 93 ALA A C 1
ATOM 757 O O . ALA A 1 93 ? -7.215 21.516 2.797 1 96.75 93 ALA A O 1
ATOM 758 N N . MET A 1 94 ? -6.52 20.359 4.59 1 92.62 94 MET A N 1
ATOM 759 C CA . MET A 1 94 ? -7.875 20.094 5.066 1 92.62 94 MET A CA 1
ATOM 760 C C . MET A 1 94 ? -8.414 21.266 5.863 1 92.62 94 MET A C 1
ATOM 762 O O . MET A 1 94 ? -9.625 21.359 6.102 1 92.62 94 MET A O 1
ATOM 766 N N . CYS A 1 95 ? -7.668 22.141 6.336 1 92.94 95 CYS A N 1
ATOM 767 C CA . CYS A 1 95 ? -7.887 23.375 7.082 1 92.94 95 CYS A CA 1
ATOM 768 C C . CYS A 1 95 ? -6.703 24.328 6.926 1 92.94 95 CYS A C 1
ATOM 770 O O . CYS A 1 95 ? -5.801 24.062 6.133 1 92.94 95 CYS A O 1
ATOM 772 N N . ASP A 1 96 ? -6.852 25.438 7.547 1 95.94 96 ASP A N 1
ATOM 773 C CA . ASP A 1 96 ? -5.652 26.266 7.566 1 95.94 96 ASP A CA 1
ATOM 774 C C . ASP A 1 96 ? -4.461 25.5 8.141 1 95.94 96 ASP A C 1
ATOM 776 O O . ASP A 1 96 ? -4.531 24.984 9.258 1 95.94 96 ASP A O 1
ATOM 780 N N . SER A 1 97 ? -3.428 25.391 7.289 1 96.94 97 SER A N 1
ATOM 781 C CA . SER A 1 97 ? -2.297 24.531 7.645 1 96.94 97 SER A CA 1
ATOM 782 C C . SER A 1 97 ? -0.971 25.234 7.355 1 96.94 97 SER A C 1
ATOM 784 O O . SER A 1 97 ? -0.929 26.219 6.617 1 96.94 97 SER A O 1
ATOM 786 N N . GLU A 1 98 ? 0.02 24.781 7.973 1 98.56 98 GLU A N 1
ATOM 787 C CA . GLU A 1 98 ? 1.392 25.219 7.73 1 98.56 98 GLU A CA 1
ATOM 788 C C . GLU A 1 98 ? 2.33 24.031 7.566 1 98.56 98 GLU A C 1
ATOM 790 O O . GLU A 1 98 ? 2.174 23.016 8.242 1 98.56 98 GLU A O 1
ATOM 795 N N . ALA A 1 99 ? 3.295 24.188 6.703 1 98.62 99 ALA A N 1
ATOM 796 C CA . ALA A 1 99 ? 4.309 23.156 6.496 1 98.62 99 ALA A CA 1
ATOM 797 C C . ALA A 1 99 ? 5.676 23.781 6.223 1 98.62 99 ALA A C 1
ATOM 799 O O . ALA A 1 99 ? 5.766 24.875 5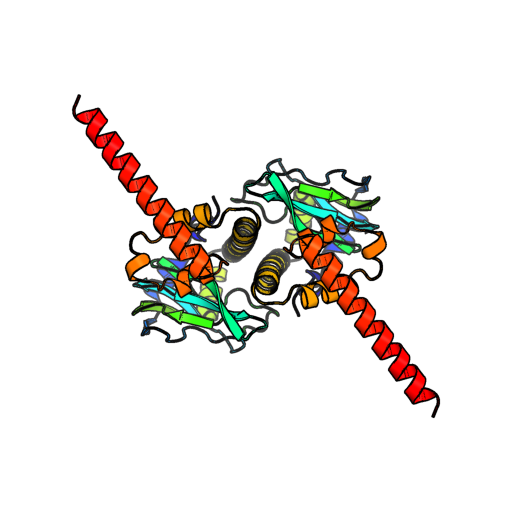.66 1 98.62 99 ALA A O 1
ATOM 800 N N . ALA A 1 100 ? 6.695 23.172 6.703 1 98.81 100 ALA A N 1
ATOM 801 C CA . ALA A 1 100 ? 8.047 23.453 6.238 1 98.81 100 ALA A CA 1
ATOM 802 C C . ALA A 1 100 ? 8.383 22.656 4.988 1 98.81 100 ALA A C 1
ATOM 804 O O . ALA A 1 100 ? 8.188 21.438 4.953 1 98.81 100 ALA A O 1
ATOM 805 N N . VAL A 1 101 ? 8.867 23.312 3.975 1 98.75 101 VAL A N 1
ATOM 806 C CA . VAL A 1 101 ? 8.969 22.656 2.672 1 98.75 101 VAL A CA 1
ATOM 807 C C . VAL A 1 101 ? 10.398 22.781 2.146 1 98.75 101 VAL A C 1
ATOM 809 O O . VAL A 1 101 ? 11.008 23.859 2.223 1 98.75 101 VAL A O 1
ATOM 812 N N . VAL A 1 102 ? 10.984 21.75 1.682 1 98.5 102 VAL A N 1
ATOM 813 C CA . VAL A 1 102 ? 12.281 21.734 1.008 1 98.5 102 VAL A CA 1
ATOM 814 C C . VAL A 1 102 ? 12.148 21.031 -0.345 1 98.5 102 VAL A C 1
ATOM 816 O O . VAL A 1 102 ? 11.148 20.359 -0.61 1 98.5 102 VAL A O 1
ATOM 819 N N . SER A 1 103 ? 13.125 21.266 -1.17 1 97.5 103 SER A N 1
ATOM 820 C CA . SER A 1 103 ? 13.164 20.516 -2.416 1 97.5 103 SER A CA 1
ATOM 821 C C . SER A 1 103 ? 13.43 19.031 -2.156 1 97.5 103 SER A C 1
ATOM 823 O O . SER A 1 103 ? 14.227 18.688 -1.28 1 97.5 103 SER A O 1
ATOM 825 N N . LEU A 1 104 ? 12.727 18.203 -2.861 1 95.81 104 LEU A N 1
ATOM 826 C CA . LEU A 1 104 ? 12.938 16.766 -2.752 1 95.81 104 LEU A CA 1
ATOM 827 C C . LEU A 1 104 ? 14.383 16.391 -3.061 1 95.81 104 LEU A C 1
ATOM 829 O O . LEU A 1 104 ? 14.977 15.547 -2.387 1 95.81 104 LEU A O 1
ATOM 833 N N . ASP A 1 105 ? 14.945 17.047 -4.012 1 96.25 105 ASP A N 1
ATOM 834 C CA . ASP A 1 105 ? 16.328 16.797 -4.395 1 96.25 105 ASP A CA 1
ATOM 835 C C . ASP A 1 105 ? 17.281 17.172 -3.268 1 96.25 105 ASP A C 1
ATOM 837 O O . ASP A 1 105 ? 18.234 16.438 -2.984 1 96.25 105 ASP A O 1
ATOM 841 N N . ALA A 1 106 ? 17.047 18.281 -2.66 1 96.88 106 ALA A N 1
ATOM 842 C CA . ALA A 1 106 ? 17.891 18.719 -1.551 1 96.88 106 ALA A CA 1
ATOM 843 C C . ALA A 1 106 ? 17.828 17.734 -0.389 1 96.88 106 ALA A C 1
ATOM 845 O O . ALA A 1 106 ? 18.844 17.406 0.222 1 96.88 106 ALA A O 1
ATOM 846 N N . MET A 1 107 ? 16.656 17.328 -0.121 1 96.5 107 MET A N 1
ATOM 847 C CA . MET A 1 107 ? 16.453 16.359 0.96 1 96.5 107 MET A CA 1
ATOM 848 C C . MET A 1 107 ? 17.156 15.047 0.646 1 96.5 107 MET A C 1
ATOM 850 O O . MET A 1 107 ? 17.844 14.484 1.5 1 96.5 107 MET A O 1
ATOM 854 N N . THR A 1 108 ? 16.969 14.555 -0.543 1 94.94 108 THR A N 1
ATOM 855 C CA . THR A 1 108 ? 17.578 13.289 -0.935 1 94.94 108 THR A CA 1
ATOM 856 C C . THR A 1 108 ? 19.094 13.398 -0.911 1 94.94 108 THR A C 1
ATOM 858 O O . THR A 1 108 ? 19.781 12.461 -0.505 1 94.94 108 THR A O 1
ATOM 861 N N . ASP A 1 109 ? 19.625 14.508 -1.353 1 96.38 109 ASP A N 1
ATOM 862 C CA . ASP A 1 109 ? 21.062 14.75 -1.302 1 96.38 109 ASP A CA 1
ATOM 863 C C . ASP A 1 109 ? 21.578 14.719 0.137 1 96.38 109 ASP A C 1
ATOM 865 O O . ASP A 1 109 ? 22.609 14.109 0.419 1 96.38 109 ASP A O 1
ATOM 869 N N . TYR A 1 110 ? 20.844 15.383 0.971 1 97.12 110 TYR A N 1
ATOM 870 C CA . TYR A 1 110 ? 21.203 15.398 2.385 1 97.12 110 TYR A CA 1
ATOM 871 C C . TYR A 1 110 ? 21.234 13.984 2.955 1 97.12 110 TYR A C 1
ATOM 873 O O . TYR A 1 110 ? 22.188 13.594 3.615 1 97.12 110 TYR A O 1
ATOM 881 N N . ILE A 1 111 ? 20.188 13.227 2.715 1 96.38 111 ILE A N 1
ATOM 882 C CA . ILE A 1 111 ? 20.047 11.867 3.229 1 96.38 111 ILE A CA 1
ATOM 883 C C . ILE A 1 111 ? 21.203 11.008 2.742 1 96.38 111 ILE A C 1
ATOM 885 O O . ILE A 1 111 ? 21.859 10.312 3.535 1 96.38 111 ILE A O 1
ATOM 889 N N . ASP A 1 112 ? 21.469 11.062 1.491 1 95.19 112 ASP A N 1
ATOM 890 C CA . ASP A 1 112 ? 22.5 10.219 0.893 1 95.19 112 ASP A CA 1
ATOM 891 C C . ASP A 1 112 ? 23.875 10.57 1.435 1 95.19 112 ASP A C 1
ATOM 893 O O . ASP A 1 112 ? 24.734 9.688 1.592 1 95.19 112 ASP A O 1
ATOM 897 N N . ARG A 1 113 ? 24.078 11.781 1.758 1 96.62 113 ARG A N 1
ATOM 898 C CA . ARG A 1 113 ? 25.391 12.242 2.195 1 96.62 113 ARG A CA 1
ATOM 899 C C . ARG A 1 113 ? 25.562 12.047 3.699 1 96.62 113 ARG A C 1
ATOM 901 O O . ARG A 1 113 ? 26.625 11.617 4.156 1 96.62 113 ARG A O 1
ATOM 908 N N . GLU A 1 114 ? 24.5 12.359 4.43 1 96.94 114 GLU A N 1
ATOM 909 C CA . GLU A 1 114 ? 24.672 12.508 5.875 1 96.94 114 GLU A CA 1
ATOM 910 C C . GLU A 1 114 ? 24.094 11.305 6.625 1 96.94 114 GLU A C 1
ATOM 912 O O . GLU A 1 114 ? 24.406 11.086 7.793 1 96.94 114 GLU A O 1
ATOM 917 N N . LEU A 1 115 ? 23.25 10.609 5.992 1 95.88 115 LEU A N 1
ATOM 918 C CA . LEU A 1 115 ? 22.547 9.531 6.684 1 95.88 115 LEU A CA 1
ATOM 919 C C . LEU A 1 115 ? 22.641 8.227 5.891 1 95.88 115 LEU A C 1
ATOM 921 O O . LEU A 1 115 ? 21.625 7.719 5.41 1 95.88 115 LEU A O 1
ATOM 925 N N . PRO A 1 116 ? 23.797 7.641 5.879 1 92.69 116 PRO A N 1
ATOM 926 C CA . PRO A 1 116 ? 23.953 6.395 5.121 1 92.69 116 PRO A CA 1
ATOM 927 C C . PRO A 1 116 ? 22.906 5.348 5.504 1 92.69 116 PRO A C 1
ATOM 929 O O . PRO A 1 116 ? 22.641 5.133 6.688 1 92.69 116 PRO A O 1
ATOM 932 N N . GLY A 1 117 ? 22.25 4.762 4.492 1 92.56 117 GLY A N 1
ATOM 933 C CA . GLY A 1 117 ? 21.281 3.697 4.707 1 92.56 117 GLY A CA 1
ATOM 934 C C . GLY A 1 117 ? 19.891 4.211 5.004 1 92.56 117 GLY A C 1
ATOM 935 O O . GLY A 1 117 ? 18.906 3.453 4.934 1 92.56 117 GLY A O 1
ATOM 936 N N . PHE A 1 118 ? 19.734 5.469 5.281 1 95.19 118 PHE A N 1
ATOM 937 C CA . PHE A 1 118 ? 18.453 6.027 5.711 1 95.19 118 PHE A CA 1
ATOM 938 C C . PHE A 1 118 ? 17.453 5.996 4.574 1 95.19 118 PHE A C 1
ATOM 940 O O . PHE A 1 118 ? 16.25 5.789 4.805 1 95.19 118 PHE A O 1
ATOM 947 N N . ARG A 1 119 ? 17.969 6.238 3.402 1 95.19 119 ARG A N 1
ATOM 948 C CA . ARG A 1 119 ? 17.047 6.242 2.264 1 95.19 119 ARG A CA 1
ATOM 949 C C . ARG A 1 119 ? 16.328 4.906 2.135 1 95.19 119 ARG A C 1
ATOM 951 O O . ARG A 1 119 ? 15.125 4.867 1.898 1 95.19 119 ARG A O 1
ATOM 958 N N . LEU A 1 120 ? 17.062 3.861 2.287 1 94.5 120 LEU A N 1
ATOM 959 C CA . LEU A 1 120 ? 16.453 2.531 2.25 1 94.5 120 LEU A CA 1
ATOM 960 C C . LEU A 1 120 ? 15.484 2.342 3.406 1 94.5 120 LEU A C 1
ATOM 962 O O . LEU A 1 120 ? 14.383 1.819 3.215 1 94.5 120 LEU A O 1
ATOM 966 N N . GLN A 1 121 ? 15.883 2.721 4.555 1 93.88 121 GLN A N 1
ATOM 967 C CA . GLN A 1 121 ? 15.008 2.605 5.719 1 93.88 121 GLN A CA 1
ATOM 968 C C . GLN A 1 121 ? 13.727 3.408 5.523 1 93.88 121 GLN A C 1
ATOM 970 O O . GLN A 1 121 ? 12.633 2.932 5.848 1 93.88 121 GLN A O 1
ATOM 975 N N . PHE A 1 122 ? 13.914 4.562 4.984 1 95.19 122 PHE A N 1
ATOM 976 C CA . PHE A 1 122 ? 12.789 5.449 4.73 1 95.19 122 PHE A CA 1
ATOM 977 C C . PHE A 1 122 ? 11.844 4.84 3.703 1 95.19 122 PHE A C 1
ATOM 979 O O . PHE A 1 122 ? 10.625 4.805 3.912 1 95.19 122 PHE A O 1
ATOM 986 N N . THR A 1 123 ? 12.391 4.367 2.631 1 95.31 123 THR A N 1
ATOM 987 C CA . THR A 1 123 ? 11.594 3.754 1.57 1 95.31 123 THR A CA 1
ATOM 988 C C . THR A 1 123 ? 10.891 2.498 2.078 1 95.31 123 THR A C 1
ATOM 990 O O . THR A 1 123 ? 9.727 2.254 1.75 1 95.31 123 THR A O 1
ATOM 993 N N . THR A 1 124 ? 11.562 1.746 2.879 1 95.12 124 THR A N 1
ATOM 994 C CA . THR A 1 124 ? 10.984 0.554 3.484 1 95.12 124 THR A CA 1
ATOM 995 C C . THR A 1 124 ? 9.82 0.926 4.398 1 95.12 124 THR A C 1
ATOM 997 O O . THR A 1 124 ? 8.781 0.26 4.391 1 95.12 124 THR A O 1
ATOM 1000 N N . ALA A 1 125 ? 9.977 1.945 5.156 1 94.12 125 ALA A N 1
ATOM 1001 C CA . ALA A 1 125 ? 8.93 2.414 6.055 1 94.12 125 ALA A CA 1
ATOM 1002 C C . ALA A 1 125 ? 7.691 2.855 5.27 1 94.12 125 ALA A C 1
ATOM 1004 O O . ALA A 1 125 ? 6.562 2.6 5.684 1 94.12 125 ALA A O 1
ATOM 1005 N N . ILE A 1 126 ? 7.898 3.521 4.168 1 94.81 126 ILE A N 1
ATOM 1006 C CA . ILE A 1 126 ? 6.797 3.957 3.314 1 94.81 126 ILE A CA 1
ATOM 1007 C C . ILE A 1 126 ? 6.074 2.74 2.742 1 94.81 126 ILE A C 1
ATOM 1009 O O . ILE A 1 126 ? 4.844 2.678 2.758 1 94.81 126 ILE A O 1
ATOM 1013 N N . ALA A 1 127 ? 6.875 1.762 2.229 1 94.44 127 ALA A N 1
ATOM 1014 C CA . ALA A 1 127 ? 6.285 0.525 1.724 1 94.44 127 ALA A CA 1
ATOM 1015 C C . ALA A 1 127 ? 5.449 -0.165 2.799 1 94.44 127 ALA A C 1
ATOM 1017 O O . ALA A 1 127 ? 4.328 -0.604 2.535 1 94.44 127 ALA A O 1
ATOM 1018 N N . THR A 1 128 ? 5.984 -0.225 3.973 1 94.31 128 THR A N 1
ATOM 1019 C CA . THR A 1 128 ? 5.293 -0.833 5.105 1 94.31 128 THR A CA 1
ATOM 1020 C C . THR A 1 128 ? 3.996 -0.091 5.41 1 94.31 128 THR A C 1
ATOM 1022 O O . THR A 1 128 ? 2.959 -0.714 5.648 1 94.31 128 THR A O 1
ATOM 1025 N N . SER A 1 129 ? 4.066 1.197 5.395 1 92.5 129 SER A N 1
ATOM 1026 C CA . SER A 1 129 ? 2.891 2.014 5.68 1 92.5 129 SER A CA 1
ATOM 1027 C C . SER A 1 129 ? 1.789 1.775 4.652 1 92.5 129 SER A C 1
ATOM 1029 O O . SER A 1 129 ? 0.616 1.65 5.008 1 92.5 129 SER A O 1
ATOM 1031 N N . PHE A 1 130 ? 2.199 1.738 3.393 1 92.81 130 PHE A N 1
ATOM 1032 C CA . PHE A 1 130 ? 1.224 1.473 2.342 1 92.81 130 PHE A CA 1
ATOM 1033 C C . PHE A 1 130 ? 0.604 0.091 2.514 1 92.81 130 PHE A C 1
ATOM 1035 O O . PHE A 1 130 ? -0.606 -0.077 2.357 1 92.81 130 PHE A O 1
ATOM 1042 N N . MET A 1 131 ? 1.426 -0.865 2.799 1 93.19 131 MET A N 1
ATOM 1043 C CA . MET A 1 131 ? 0.942 -2.227 3.012 1 93.19 131 MET A CA 1
ATOM 1044 C C . MET A 1 131 ? -0.066 -2.271 4.156 1 93.19 131 MET A C 1
ATOM 1046 O O . MET A 1 131 ? -1.158 -2.822 4.004 1 93.19 131 MET A O 1
ATOM 1050 N N . LEU A 1 132 ? 0.295 -1.703 5.293 1 92.06 132 LEU A N 1
ATOM 1051 C CA . LEU A 1 132 ? -0.54 -1.753 6.488 1 92.06 132 LEU A CA 1
ATOM 1052 C C . LEU A 1 132 ? -1.856 -1.018 6.262 1 92.06 132 LEU A C 1
ATOM 1054 O O . LEU A 1 132 ? -2.906 -1.454 6.742 1 92.06 132 LEU A O 1
ATOM 1058 N N . ARG A 1 133 ? -1.813 0.033 5.566 1 90.19 133 ARG A N 1
ATOM 1059 C CA . ARG A 1 133 ? -3.037 0.754 5.23 1 90.19 133 ARG A CA 1
ATOM 1060 C C . ARG A 1 133 ? -3.951 -0.094 4.352 1 90.19 133 ARG A C 1
ATOM 1062 O O . ARG A 1 133 ? -5.168 -0.106 4.543 1 90.19 133 ARG A O 1
ATOM 1069 N N . GLY A 1 134 ? -3.334 -0.707 3.371 1 91.69 134 GLY A N 1
ATOM 1070 C CA . GLY A 1 134 ? -4.109 -1.604 2.529 1 91.69 134 GLY A CA 1
ATOM 1071 C C . GLY A 1 134 ? -4.762 -2.734 3.303 1 91.69 134 GLY A C 1
ATOM 1072 O O . GLY A 1 134 ? -5.934 -3.043 3.09 1 91.69 134 GLY A O 1
ATOM 1073 N N . ILE A 1 135 ? -4.008 -3.322 4.191 1 92.81 135 ILE A N 1
ATOM 1074 C CA . ILE A 1 135 ? -4.531 -4.391 5.035 1 92.81 135 ILE A CA 1
ATOM 1075 C C . ILE A 1 135 ? -5.68 -3.861 5.887 1 92.81 135 ILE A C 1
ATOM 1077 O O . ILE A 1 135 ? -6.75 -4.477 5.953 1 92.81 135 ILE A O 1
ATOM 1081 N N . ALA A 1 136 ? -5.449 -2.746 6.539 1 92.38 136 ALA A N 1
ATOM 1082 C CA . ALA A 1 136 ? -6.457 -2.172 7.426 1 92.38 136 ALA A CA 1
ATOM 1083 C C . ALA A 1 136 ? -7.758 -1.905 6.676 1 92.38 136 ALA A C 1
ATOM 1085 O O . ALA A 1 136 ? -8.844 -2.244 7.156 1 92.38 136 ALA A O 1
ATOM 1086 N N . TYR A 1 137 ? -7.613 -1.336 5.523 1 91 137 TYR A N 1
ATOM 1087 C CA . TYR A 1 137 ? -8.797 -0.983 4.742 1 91 137 TYR A CA 1
ATOM 1088 C C . TYR A 1 137 ? -9.609 -2.223 4.391 1 91 137 TYR A C 1
ATOM 1090 O O . TYR A 1 137 ? -10.844 -2.182 4.375 1 91 137 TYR A O 1
ATOM 1098 N N . ARG A 1 138 ? -8.961 -3.312 4.168 1 92.19 138 ARG A N 1
ATOM 1099 C CA . ARG A 1 138 ? -9.641 -4.5 3.654 1 92.19 138 ARG A CA 1
ATOM 1100 C C . ARG A 1 138 ? -10.023 -5.445 4.789 1 92.19 138 ARG A C 1
ATOM 1102 O O . ARG A 1 138 ? -10.969 -6.223 4.664 1 92.19 138 ARG A O 1
ATOM 1109 N N . CYS A 1 139 ? -9.32 -5.379 5.926 1 94.62 139 CYS A N 1
ATOM 1110 C CA . CYS A 1 139 ? -9.453 -6.449 6.906 1 94.62 139 CYS A CA 1
ATOM 1111 C C . CYS A 1 139 ? -9.945 -5.914 8.242 1 94.62 139 CYS A C 1
ATOM 1113 O O . CYS A 1 139 ? -10.344 -6.684 9.117 1 94.62 139 CYS A O 1
ATOM 1115 N N . GLU A 1 140 ? -9.938 -4.672 8.383 1 94.38 140 GLU A N 1
ATOM 1116 C CA . GLU A 1 140 ? -10.414 -4.086 9.633 1 94.38 140 GLU A CA 1
ATOM 1117 C C . GLU A 1 140 ? -11.805 -3.48 9.461 1 94.38 140 GLU A C 1
ATOM 1119 O O . GLU A 1 140 ? -12.18 -3.074 8.359 1 94.38 140 GLU A O 1
ATOM 1124 N N . SER A 1 141 ? -12.547 -3.369 10.523 1 94.25 141 SER A N 1
ATOM 1125 C CA . SER A 1 141 ? -13.867 -2.75 10.469 1 94.25 141 SER A CA 1
ATOM 1126 C C . SER A 1 141 ? -13.766 -1.233 10.359 1 94.25 141 SER A C 1
ATOM 1128 O O . SER A 1 141 ? -12.836 -0.626 10.891 1 94.25 141 SER A O 1
ATOM 1130 N N . PRO A 1 142 ? -14.766 -0.662 9.672 1 93.44 142 PRO A N 1
ATOM 1131 C CA . PRO A 1 142 ? -14.781 0.802 9.641 1 93.44 142 PRO A CA 1
ATOM 1132 C C . PRO A 1 142 ? -14.773 1.42 11.039 1 93.44 142 PRO A C 1
ATOM 1134 O O . PRO A 1 142 ? -14.172 2.473 11.25 1 93.44 142 PRO A O 1
ATOM 1137 N N . GLU A 1 143 ? -15.398 0.772 11.945 1 94 143 GLU A N 1
ATOM 1138 C CA . GLU A 1 143 ? -15.438 1.267 13.32 1 94 143 GLU A CA 1
ATOM 1139 C C . GLU A 1 143 ? -14.039 1.3 13.93 1 94 143 GLU A C 1
ATOM 1141 O O . GLU A 1 143 ? -13.656 2.291 14.555 1 94 143 GLU A O 1
ATOM 1146 N N . SER A 1 144 ? -13.383 0.233 13.789 1 93.69 144 SER A N 1
ATOM 1147 C CA . SER A 1 144 ? -12.023 0.165 14.328 1 93.69 144 SER A CA 1
ATOM 1148 C C . SER A 1 144 ? -11.133 1.231 13.695 1 93.69 144 SER A C 1
ATOM 1150 O O . SER A 1 144 ? -10.344 1.879 14.391 1 93.69 144 SER A O 1
ATOM 1152 N N . ARG A 1 145 ? -11.273 1.386 12.453 1 92.81 145 ARG A N 1
ATOM 1153 C CA . ARG A 1 145 ? -10.477 2.385 11.75 1 92.81 145 ARG A CA 1
ATOM 1154 C C . ARG A 1 145 ? -10.836 3.795 12.195 1 92.81 145 ARG A C 1
ATOM 1156 O O . ARG A 1 145 ? -9.969 4.66 12.305 1 92.81 145 ARG A O 1
ATOM 1163 N N . TYR A 1 146 ? -12.062 4.02 12.477 1 93.12 146 TYR A N 1
ATOM 1164 C CA . TYR A 1 146 ? -12.508 5.32 12.961 1 93.12 146 TYR A CA 1
ATOM 1165 C C . TYR A 1 146 ? -11.93 5.613 14.344 1 93.12 146 TYR A C 1
ATOM 1167 O O . TYR A 1 146 ? -11.469 6.727 14.609 1 93.12 146 TYR A O 1
ATOM 1175 N N . LEU A 1 147 ? -11.969 4.641 15.156 1 91.44 147 LEU A N 1
ATOM 1176 C CA . LEU A 1 147 ? -11.438 4.805 16.5 1 91.44 147 LEU A CA 1
ATOM 1177 C C . LEU A 1 147 ? -9.938 5.09 16.453 1 91.44 147 LEU A C 1
ATOM 1179 O O . LEU A 1 147 ? -9.43 5.887 17.25 1 91.44 147 LEU A O 1
ATOM 1183 N N . GLU A 1 148 ? -9.297 4.445 15.539 1 89.94 148 GLU A N 1
ATOM 1184 C CA . GLU A 1 148 ? -7.875 4.727 15.359 1 89.94 148 GLU A CA 1
ATOM 1185 C C . GLU A 1 148 ? -7.648 6.16 14.898 1 89.94 148 GLU A C 1
ATOM 1187 O O . GLU A 1 148 ? -6.73 6.832 15.367 1 89.94 148 GLU A O 1
ATOM 1192 N N . LEU A 1 149 ? -8.453 6.582 13.984 1 89.19 149 LEU A N 1
ATOM 1193 C CA . LEU A 1 149 ? -8.383 7.961 13.516 1 89.19 149 LEU A CA 1
ATOM 1194 C C . LEU A 1 149 ? -8.617 8.938 14.664 1 89.19 149 LEU A C 1
ATOM 1196 O O . LEU A 1 149 ? -7.918 9.953 14.773 1 89.19 149 LEU A O 1
ATOM 1200 N N . LEU A 1 150 ? -9.539 8.641 15.508 1 88.12 150 LEU A N 1
ATOM 1201 C CA . LE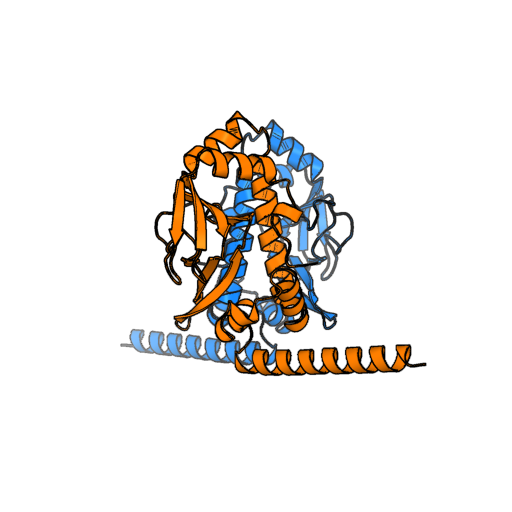U A 1 150 ? -9.875 9.5 16.641 1 88.12 150 LEU A CA 1
ATOM 1202 C C . LEU A 1 150 ? -8.703 9.609 17.609 1 88.12 150 LEU A C 1
ATOM 1204 O O . LEU A 1 150 ? -8.5 10.656 18.219 1 88.12 150 LEU A O 1
ATOM 1208 N N . ARG A 1 151 ? -8.047 8.539 17.719 1 85.81 151 ARG A N 1
ATOM 1209 C CA . ARG A 1 151 ? -6.875 8.562 18.594 1 85.81 151 ARG A CA 1
ATOM 1210 C C . ARG A 1 151 ? -5.801 9.492 18.047 1 85.81 151 ARG A C 1
ATOM 1212 O O . ARG A 1 151 ? -5.121 10.188 18.812 1 85.81 151 ARG A O 1
ATOM 1219 N N . ARG A 1 152 ? -5.719 9.5 16.797 1 81.06 152 ARG A N 1
ATOM 1220 C CA . ARG A 1 152 ? -4.73 10.344 16.141 1 81.06 152 ARG A CA 1
ATOM 1221 C C . ARG A 1 152 ? -5.18 11.805 16.125 1 81.06 152 ARG A C 1
ATOM 1223 O O . ARG A 1 152 ? -4.355 12.711 16.219 1 81.06 152 ARG A O 1
ATOM 1230 N N . LEU A 1 153 ? -6.438 11.93 16.016 1 83 153 LEU A N 1
ATOM 1231 C CA . LEU A 1 153 ? -7.039 13.258 15.93 1 83 153 LEU A CA 1
ATOM 1232 C C . LEU A 1 153 ? -8.281 13.352 16.797 1 83 153 LEU A C 1
ATOM 1234 O O . LEU A 1 153 ? -9.406 13.359 16.297 1 83 153 LEU A O 1
ATOM 1238 N N . PRO A 1 154 ? -8.07 13.586 17.984 1 81.94 154 PRO A N 1
ATOM 1239 C CA . PRO A 1 154 ? -9.203 13.586 18.906 1 81.94 154 PRO A CA 1
ATOM 1240 C C . PRO A 1 154 ? -10.258 14.633 18.562 1 81.94 154 PRO A C 1
ATOM 1242 O O . PRO A 1 154 ? -11.438 14.469 18.875 1 81.94 154 PRO A O 1
ATOM 1245 N N . HIS A 1 155 ? -9.898 15.727 17.953 1 82.75 155 HIS A N 1
ATOM 1246 C CA . HIS A 1 155 ? -10.859 16.781 17.609 1 82.75 155 HIS A CA 1
ATOM 1247 C C . HIS A 1 155 ? -11.211 16.75 16.141 1 82.75 155 HIS A C 1
ATOM 1249 O O . HIS A 1 155 ? -11.484 17.797 15.539 1 82.75 155 HIS A O 1
ATOM 1255 N N . ILE A 1 156 ? -11.258 15.586 15.602 1 83 156 ILE A N 1
ATOM 1256 C CA . ILE A 1 156 ? -11.438 15.406 14.164 1 83 156 ILE A CA 1
ATOM 1257 C C . ILE A 1 156 ? -12.828 15.875 13.75 1 83 156 ILE A C 1
ATOM 1259 O O . ILE A 1 156 ? -13 16.438 12.664 1 83 156 ILE A O 1
ATOM 1263 N N . ASN A 1 157 ? -13.852 15.625 14.578 1 78.5 157 ASN A N 1
ATOM 1264 C CA . ASN A 1 157 ? -15.227 15.969 14.234 1 78.5 157 ASN A CA 1
ATOM 1265 C C . ASN A 1 157 ? -15.383 17.469 13.992 1 78.5 157 ASN A C 1
ATOM 1267 O O . ASN A 1 157 ? -16.266 17.891 13.234 1 78.5 157 ASN A O 1
ATOM 1271 N N . GLY A 1 158 ? -14.539 18.234 14.477 1 77.69 158 GLY A N 1
ATOM 1272 C CA . GLY A 1 158 ? -14.562 19.672 14.242 1 77.69 158 GLY A CA 1
ATOM 1273 C C . GLY A 1 158 ? -13.625 20.109 13.141 1 77.69 158 GLY A C 1
ATOM 1274 O O . GLY A 1 158 ? -13.711 21.234 12.656 1 77.69 158 GLY A O 1
ATOM 1275 N N . GLN A 1 159 ? -12.914 19.219 12.664 1 80.31 159 GLN A N 1
ATOM 1276 C CA . GLN A 1 159 ? -11.844 19.578 11.742 1 80.31 159 GLN A CA 1
ATOM 1277 C C . GLN A 1 159 ? -12.109 19.016 10.352 1 80.31 159 GLN A C 1
ATOM 1279 O O . GLN A 1 159 ? -11.664 19.594 9.352 1 80.31 159 GLN A O 1
ATOM 1284 N N . MET A 1 160 ? -12.867 17.906 10.289 1 87.62 160 MET A N 1
ATOM 1285 C CA . MET A 1 160 ? -13.188 17.266 9.023 1 87.62 160 MET A CA 1
ATOM 1286 C C . MET A 1 160 ? -14.688 17.031 8.898 1 87.62 160 MET A C 1
ATOM 1288 O O . MET A 1 160 ? -15.359 16.719 9.883 1 87.62 160 MET A O 1
ATOM 1292 N N . SER A 1 161 ? -15.125 17.234 7.703 1 91.06 161 SER A N 1
ATOM 1293 C CA . SER A 1 161 ? -16.547 16.953 7.465 1 91.06 161 SER A CA 1
ATOM 1294 C C . SER A 1 161 ? -16.844 15.461 7.574 1 91.06 161 SER A C 1
ATOM 1296 O O . SER A 1 161 ? -15.945 14.633 7.426 1 91.06 161 SER A O 1
ATOM 1298 N N . ASN A 1 162 ? -18.078 15.18 7.801 1 92.44 162 ASN A N 1
ATOM 1299 C CA . ASN A 1 162 ? -18.516 13.781 7.816 1 92.44 162 ASN A CA 1
ATOM 1300 C C . ASN A 1 162 ? -18.219 13.086 6.488 1 92.44 162 ASN A C 1
ATOM 1302 O O . ASN A 1 162 ? -17.844 11.914 6.469 1 92.44 162 ASN A O 1
ATOM 1306 N N . THR A 1 163 ? -18.359 13.852 5.477 1 93.19 163 THR A N 1
ATOM 1307 C CA . THR A 1 163 ? -18.109 13.305 4.148 1 93.19 163 THR A CA 1
ATOM 1308 C C . THR A 1 163 ? -16.641 12.938 3.988 1 93.19 163 THR A C 1
ATOM 1310 O O . THR A 1 163 ? -16.312 11.883 3.439 1 93.19 163 THR A O 1
ATOM 1313 N N . ALA A 1 164 ? -15.805 13.781 4.48 1 92 164 ALA A N 1
ATOM 1314 C CA . ALA A 1 164 ? -14.367 13.547 4.383 1 92 164 ALA A CA 1
ATOM 1315 C C . ALA A 1 164 ? -13.953 12.328 5.203 1 92 164 ALA A C 1
ATOM 1317 O O . ALA A 1 164 ? -13.195 11.477 4.73 1 92 164 ALA A O 1
ATOM 1318 N N . ILE A 1 165 ? -14.469 12.266 6.355 1 93.44 165 ILE A N 1
ATOM 1319 C CA . ILE A 1 165 ? -14.141 11.141 7.227 1 93.44 165 ILE A CA 1
ATOM 1320 C C . ILE A 1 165 ? -14.672 9.844 6.621 1 93.44 165 ILE A C 1
ATOM 1322 O O . ILE A 1 165 ? -13.961 8.836 6.59 1 93.44 165 ILE A O 1
ATOM 1326 N N . ALA A 1 166 ? -15.938 9.891 6.164 1 94.94 166 ALA A N 1
ATOM 1327 C CA . ALA A 1 166 ? -16.531 8.719 5.52 1 94.94 166 ALA A CA 1
ATOM 1328 C C . ALA A 1 166 ? -15.688 8.266 4.332 1 94.94 166 ALA A C 1
ATOM 1330 O O . ALA A 1 166 ? -15.469 7.062 4.145 1 94.94 166 ALA A O 1
ATOM 1331 N N . SER A 1 167 ? -15.234 9.219 3.57 1 94.06 167 SER A N 1
ATOM 1332 C CA . SER A 1 167 ? -14.375 8.922 2.428 1 94.06 167 SER A CA 1
ATOM 1333 C C . SER A 1 167 ? -13.094 8.227 2.869 1 94.06 167 SER A C 1
ATOM 1335 O O . SER A 1 167 ? -12.695 7.215 2.287 1 94.06 167 SER A O 1
ATOM 1337 N N . TYR A 1 168 ? -12.5 8.734 3.834 1 93.56 168 TYR A N 1
ATOM 1338 C CA . TYR A 1 168 ? -11.266 8.148 4.359 1 93.56 168 TYR A CA 1
ATOM 1339 C C . TYR A 1 168 ? -11.508 6.723 4.836 1 93.56 168 TYR A C 1
ATOM 1341 O O . TYR A 1 168 ? -10.664 5.848 4.633 1 93.56 168 TYR A O 1
ATOM 1349 N N . LEU A 1 169 ? -12.609 6.492 5.426 1 93 169 LEU A N 1
ATOM 1350 C CA . LEU A 1 169 ? -12.945 5.184 5.973 1 93 169 LEU A CA 1
ATOM 1351 C C . LEU A 1 169 ? -13.43 4.238 4.875 1 93 169 LEU A C 1
ATOM 1353 O O . LEU A 1 169 ? -13.516 3.027 5.086 1 93 169 LEU A O 1
ATOM 1357 N N . GLY A 1 170 ? -13.711 4.781 3.764 1 91.69 170 GLY A N 1
ATOM 1358 C CA . GLY A 1 170 ? -14.18 3.971 2.65 1 91.69 170 GLY A CA 1
ATOM 1359 C C . GLY A 1 170 ? -15.617 3.516 2.807 1 91.69 170 GLY A C 1
ATOM 1360 O O . GLY A 1 170 ? -15.961 2.395 2.43 1 91.69 170 GLY A O 1
ATOM 1361 N N . ILE A 1 171 ? -16.438 4.254 3.432 1 93.88 171 ILE A N 1
ATOM 1362 C CA . ILE A 1 171 ? -17.844 3.91 3.621 1 93.88 171 ILE A CA 1
ATOM 1363 C C . ILE A 1 171 ? -18.734 5.094 3.221 1 93.88 171 ILE A C 1
ATOM 1365 O O . ILE A 1 171 ? -18.234 6.199 3.006 1 93.88 171 ILE A O 1
ATOM 1369 N N . ALA A 1 172 ? -20.031 4.805 3.021 1 94.12 172 ALA A N 1
ATOM 1370 C CA . ALA A 1 172 ? -20.969 5.867 2.688 1 94.12 172 ALA A CA 1
ATOM 1371 C C . ALA A 1 172 ? -21.141 6.836 3.855 1 94.12 172 ALA A C 1
ATOM 1373 O O . ALA A 1 172 ? -21.062 6.434 5.02 1 94.12 172 ALA A O 1
ATOM 1374 N N . ARG A 1 173 ? -21.391 8.133 3.477 1 94.94 173 ARG A N 1
ATOM 1375 C CA . ARG A 1 173 ? -21.578 9.164 4.488 1 94.94 173 ARG A CA 1
ATOM 1376 C C . ARG A 1 173 ? -22.656 8.766 5.492 1 94.94 173 ARG A C 1
ATOM 1378 O O . ARG A 1 173 ? -22.469 8.914 6.699 1 94.94 173 ARG A O 1
ATOM 1385 N N . GLU A 1 174 ? -23.766 8.195 4.996 1 96.31 174 GLU A N 1
ATOM 1386 C CA . GLU A 1 174 ? -24.875 7.797 5.852 1 96.31 174 GLU A CA 1
ATOM 1387 C C . GLU A 1 174 ? -24.469 6.68 6.809 1 96.31 174 GLU A C 1
ATOM 1389 O O . GLU A 1 174 ? -24.875 6.672 7.969 1 96.31 174 GLU A O 1
ATOM 1394 N N . THR A 1 175 ? -23.75 5.781 6.305 1 95.5 175 THR A N 1
ATOM 1395 C CA . THR A 1 175 ? -23.266 4.684 7.121 1 95.5 175 THR A CA 1
ATOM 1396 C C . THR A 1 175 ? -22.359 5.203 8.234 1 95.5 175 THR A C 1
ATOM 1398 O O . THR A 1 175 ? -22.453 4.746 9.383 1 95.5 175 THR A O 1
ATOM 1401 N N . PHE A 1 176 ? -21.469 6.168 7.934 1 96.25 176 PHE A N 1
ATOM 1402 C CA . PHE A 1 176 ? -20.547 6.734 8.914 1 96.25 176 PHE A CA 1
ATOM 1403 C C . PHE A 1 176 ? -21.328 7.449 10.023 1 96.25 176 PHE A C 1
ATOM 1405 O O . PHE A 1 176 ? -21.031 7.258 11.203 1 96.25 176 PHE A O 1
ATOM 1412 N N . VAL A 1 177 ? -22.281 8.281 9.648 1 95.44 177 VAL A N 1
ATOM 1413 C CA . VAL A 1 177 ? -23.047 9.062 10.602 1 95.44 177 VAL A CA 1
ATOM 1414 C C . VAL A 1 177 ? -23.781 8.133 11.578 1 95.44 177 VAL A C 1
ATOM 1416 O O . VAL A 1 177 ? -23.766 8.367 12.789 1 95.44 177 VAL A O 1
ATOM 1419 N N . ARG A 1 178 ? -24.344 7.055 11.031 1 95.81 178 ARG A N 1
ATOM 1420 C CA . ARG A 1 178 ? -25.016 6.074 11.875 1 95.81 178 ARG A CA 1
ATOM 1421 C C . ARG A 1 178 ? -24.031 5.395 12.828 1 95.81 178 ARG A C 1
ATOM 1423 O O . ARG A 1 178 ? -24.328 5.199 14.008 1 95.81 178 ARG A O 1
ATOM 1430 N N . MET A 1 179 ? -22.922 5.016 12.297 1 95.06 179 MET A N 1
ATOM 1431 C CA . MET A 1 179 ? -21.891 4.359 13.086 1 95.06 179 MET A CA 1
ATOM 1432 C C . MET A 1 179 ? -21.422 5.262 14.219 1 95.06 179 MET A C 1
ATOM 1434 O O . MET A 1 179 ? -21.281 4.812 15.359 1 95.06 179 MET A O 1
ATOM 1438 N N . ARG A 1 180 ? -21.125 6.465 13.867 1 92.56 180 ARG A N 1
ATOM 1439 C CA . ARG A 1 180 ? -20.656 7.434 14.852 1 92.56 180 ARG A CA 1
ATOM 1440 C C . ARG A 1 180 ? -21.688 7.629 15.961 1 92.56 180 ARG A C 1
ATOM 1442 O O . ARG A 1 180 ? -21.328 7.727 17.141 1 92.56 180 ARG A O 1
ATOM 1449 N N . SER A 1 181 ? -22.891 7.738 15.57 1 92.75 181 SER A N 1
ATOM 1450 C CA . SER A 1 181 ? -23.969 7.902 16.547 1 92.75 181 SER A CA 1
ATOM 1451 C C . SER A 1 181 ? -24.031 6.715 17.5 1 92.75 181 SER A C 1
ATOM 1453 O O . SER A 1 181 ? -24.219 6.891 18.703 1 92.75 181 SER A O 1
ATOM 1455 N N . ARG A 1 182 ? -23.953 5.551 16.953 1 92.38 182 ARG A N 1
ATOM 1456 C CA . ARG A 1 182 ? -23.953 4.336 17.766 1 92.38 182 ARG A CA 1
ATOM 1457 C C . ARG A 1 182 ? -22.797 4.32 18.734 1 92.38 182 ARG A C 1
ATOM 1459 O O . ARG A 1 182 ? -22.953 3.961 19.906 1 92.38 182 ARG A O 1
ATOM 1466 N N . LEU A 1 183 ? -21.672 4.691 18.297 1 89.69 183 LEU A N 1
ATOM 1467 C CA . LEU A 1 183 ? -20.469 4.691 19.125 1 89.69 183 LEU A CA 1
ATOM 1468 C C . LEU A 1 183 ? -20.578 5.711 20.25 1 89.69 183 LEU A C 1
ATOM 1470 O O . LEU A 1 183 ? -20.141 5.453 21.375 1 89.69 183 LEU A O 1
ATOM 1474 N N . ASN A 1 184 ? -21.062 6.855 19.906 1 84.94 184 ASN A N 1
ATOM 1475 C CA . ASN A 1 184 ? -21.25 7.891 20.922 1 84.94 184 ASN A CA 1
ATOM 1476 C C . ASN A 1 184 ? -22.25 7.453 22 1 84.94 184 ASN A C 1
ATOM 1478 O O . ASN A 1 184 ? -22.062 7.77 23.172 1 84.94 184 ASN A O 1
ATOM 1482 N N . ALA A 1 185 ? -23.203 6.742 21.672 1 86.06 185 ALA A N 1
ATOM 1483 C CA . ALA A 1 185 ? -24.188 6.23 22.625 1 86.06 185 ALA A CA 1
ATOM 1484 C C . ALA A 1 185 ? -23.547 5.207 23.562 1 86.06 185 ALA A C 1
ATOM 1486 O O . ALA A 1 185 ? -23.844 5.184 24.766 1 86.06 185 ALA A O 1
ATOM 1487 N N . GLN A 1 186 ? -22.672 4.418 23 1 82.06 186 GLN A N 1
ATOM 1488 C CA . GLN A 1 186 ? -22 3.398 23.781 1 82.06 186 GLN A CA 1
ATOM 1489 C C . GLN A 1 186 ? -21.031 4.031 24.781 1 82.06 186 GLN A C 1
ATOM 1491 O O . GLN A 1 186 ? -20.906 3.549 25.906 1 82.06 186 GLN A O 1
ATOM 1496 N N . ILE A 1 187 ? -20.422 5.039 24.406 1 75 187 ILE A N 1
ATOM 1497 C CA . ILE A 1 187 ? -19.484 5.73 25.266 1 75 187 ILE A CA 1
ATOM 1498 C C . ILE A 1 187 ? -20.234 6.434 26.391 1 75 187 ILE A C 1
ATOM 1500 O O . ILE A 1 187 ? -19.797 6.406 27.547 1 75 187 ILE A O 1
ATOM 1504 N N . ARG A 1 188 ? -21.359 7.008 26.125 1 78.06 188 ARG A N 1
ATOM 1505 C CA . ARG A 1 188 ? -22.188 7.664 27.141 1 78.06 188 ARG A CA 1
ATOM 1506 C C . ARG A 1 188 ? -22.719 6.656 28.141 1 78.06 188 ARG A C 1
ATOM 1508 O O . ARG A 1 188 ? -22.75 6.93 29.344 1 78.06 188 ARG A O 1
ATOM 1515 N N . ASP A 1 189 ? -23.109 5.535 27.641 1 76.06 189 ASP A N 1
ATOM 1516 C CA . ASP A 1 189 ? -23.625 4.492 28.516 1 76.06 189 ASP A CA 1
ATOM 1517 C C . ASP A 1 189 ? -22.531 3.938 29.422 1 76.06 189 ASP A C 1
ATOM 1519 O O . ASP A 1 189 ? -22.781 3.627 30.594 1 76.06 189 ASP A O 1
ATOM 1523 N N . SER A 1 190 ? -21.391 3.832 28.891 1 71.44 190 SER A N 1
ATOM 1524 C CA . SER A 1 190 ? -20.281 3.324 29.688 1 71.44 190 SER A CA 1
ATOM 1525 C C . SER A 1 190 ? -19.859 4.324 30.75 1 71.44 190 SER A C 1
ATOM 1527 O O . SER A 1 190 ? -19.469 3.932 31.859 1 71.44 190 SER A O 1
ATOM 1529 N N . ASP A 1 191 ? -19.906 5.543 30.438 1 67.88 191 ASP A N 1
ATOM 1530 C CA . ASP A 1 191 ? -19.594 6.59 31.422 1 67.88 191 ASP A CA 1
ATOM 1531 C C . ASP A 1 191 ? -20.656 6.637 32.531 1 67.88 191 ASP A C 1
ATOM 1533 O O . ASP A 1 191 ? -20.328 6.859 33.688 1 67.88 191 ASP A O 1
ATOM 1537 N N . GLN A 1 192 ? -21.875 6.473 32.094 1 68.5 192 GLN A N 1
ATOM 1538 C CA . GLN A 1 192 ? -22.953 6.484 33.062 1 68.5 192 GLN A CA 1
ATOM 1539 C C . GLN A 1 192 ? -22.875 5.266 34 1 68.5 192 GLN A C 1
ATOM 1541 O O . GLN A 1 192 ? -23.156 5.367 35.188 1 68.5 192 GLN A O 1
ATOM 1546 N N . ASN A 1 193 ? -22.5 4.203 33.344 1 65.94 193 ASN A N 1
ATOM 1547 C CA . ASN A 1 193 ? -22.344 3.002 34.156 1 65.94 193 ASN A CA 1
ATOM 1548 C C . ASN A 1 193 ? -21.125 3.088 35.094 1 65.94 193 ASN A C 1
ATOM 1550 O O . ASN A 1 193 ? -21.125 2.533 36.188 1 65.94 193 ASN A O 1
ATOM 1554 N N . ASP A 1 194 ? -20.125 3.697 34.594 1 59.62 194 ASP A N 1
ATOM 1555 C CA . ASP A 1 194 ? -18.953 3.896 35.406 1 59.62 194 ASP A CA 1
ATOM 1556 C C . ASP A 1 194 ? -19.234 4.891 36.531 1 59.62 194 ASP A C 1
ATOM 1558 O O . ASP A 1 194 ? -18.719 4.742 37.656 1 59.62 194 ASP A O 1
ATOM 1562 N N . ASP A 1 195 ? -20 5.848 36.344 1 57.25 195 ASP A N 1
ATOM 1563 C CA . ASP A 1 195 ? -20.391 6.777 37.375 1 57.25 195 ASP A CA 1
ATOM 1564 C C . ASP A 1 195 ? -21.297 6.094 38.406 1 57.25 195 ASP A C 1
ATOM 1566 O O . ASP A 1 195 ? -21.25 6.406 39.594 1 57.25 195 ASP A O 1
ATOM 1570 N N . THR A 1 196 ? -22.156 5.242 37.969 1 56.44 196 THR A N 1
ATOM 1571 C CA . THR A 1 196 ? -23.016 4.551 38.906 1 56.44 196 THR A CA 1
ATOM 1572 C C . THR A 1 196 ? -22.219 3.594 39.781 1 56.44 196 THR A C 1
ATOM 1574 O O . THR A 1 196 ? -22.594 3.328 40.938 1 56.44 196 THR A O 1
ATOM 1577 N N . ASP A 1 197 ? -21.156 3.096 39.125 1 49.81 197 ASP A N 1
ATOM 1578 C CA . ASP A 1 197 ? -20.391 2.178 39.969 1 49.81 197 ASP A CA 1
ATOM 1579 C C . ASP A 1 197 ? -19.562 2.938 41 1 49.81 197 ASP A C 1
ATOM 1581 O O . ASP A 1 197 ? -19.109 2.355 41.969 1 49.81 197 ASP A O 1
ATOM 1585 N N . GLN A 1 198 ? -19.172 4.184 40.812 1 46.03 198 GLN A N 1
ATOM 1586 C CA . GLN A 1 198 ? -18.438 4.922 41.844 1 46.03 198 GLN A CA 1
ATOM 1587 C C . GLN A 1 198 ? -19.375 5.473 42.906 1 46.03 198 GLN A C 1
ATOM 1589 O O . GLN A 1 198 ? -18.938 5.965 43.938 1 46.03 198 GLN A O 1
ATOM 1594 N N . SER A 1 199 ? -20.625 5.469 42.594 1 42.31 199 SER A N 1
ATOM 1595 C CA . SER A 1 199 ? -21.547 5.961 43.594 1 42.31 199 SER A CA 1
ATOM 1596 C C . SER A 1 199 ? -21.906 4.871 44.594 1 42.31 199 SER A C 1
ATOM 1598 O O . SER A 1 199 ? -22.719 5.082 45.5 1 42.31 199 SER A O 1
ATOM 1600 N N . PHE A 1 200 ? -21.312 3.648 44.406 1 32.44 200 PHE A N 1
ATOM 1601 C CA . PHE A 1 200 ? -21.484 2.826 45.594 1 32.44 200 PHE A CA 1
ATOM 1602 C C . PHE A 1 200 ? -20.297 2.951 46.531 1 32.44 200 PHE A C 1
ATOM 1604 O O . PHE A 1 200 ? -19.156 3.068 46.062 1 32.44 200 PHE A O 1
ATOM 1611 N N . MET B 1 1 ? -4.316 0.928 -15.805 1 39.12 1 MET B N 1
ATOM 1612 C CA . MET B 1 1 ? -3.027 1.27 -15.211 1 39.12 1 MET B CA 1
ATOM 1613 C C . MET B 1 1 ? -2.602 0.218 -14.188 1 39.12 1 MET B C 1
ATOM 1615 O O . MET B 1 1 ? -1.412 -0.062 -14.039 1 39.12 1 MET B O 1
ATOM 1619 N N . ALA B 1 2 ? -3.6 -0.243 -13.156 1 45.62 2 ALA B N 1
ATOM 1620 C CA . ALA B 1 2 ? -3.334 -0.542 -11.758 1 45.62 2 ALA B CA 1
ATOM 1621 C C . ALA B 1 2 ? -2.582 -1.862 -11.609 1 45.62 2 ALA B C 1
ATOM 1623 O O . ALA B 1 2 ? -1.774 -2.023 -10.688 1 45.62 2 ALA B O 1
ATOM 1624 N N . ASP B 1 3 ? -2.908 -2.949 -12.344 1 48.97 3 ASP B N 1
ATOM 1625 C CA . ASP B 1 3 ? -2.32 -4.113 -11.688 1 48.97 3 ASP B CA 1
ATOM 1626 C C . ASP B 1 3 ? -0.821 -4.199 -11.961 1 48.97 3 ASP B C 1
ATOM 1628 O O . ASP B 1 3 ? -0.385 -4.984 -12.805 1 48.97 3 ASP B O 1
ATOM 1632 N N . LEU B 1 4 ? -0.128 -3.057 -11.602 1 58.97 4 LEU B N 1
ATOM 1633 C CA . LEU B 1 4 ? 1.291 -3.023 -11.945 1 58.97 4 LEU B CA 1
ATOM 1634 C C . LEU B 1 4 ? 2.068 -4.055 -11.133 1 58.97 4 LEU B C 1
ATOM 1636 O O . LEU B 1 4 ? 1.869 -4.176 -9.922 1 58.97 4 LEU B O 1
ATOM 1640 N N . LYS B 1 5 ? 2.543 -4.914 -12.039 1 68 5 LYS B N 1
ATOM 1641 C CA . LYS B 1 5 ? 3.518 -5.887 -11.562 1 68 5 LYS B CA 1
ATOM 1642 C C . LYS B 1 5 ? 4.852 -5.219 -11.242 1 68 5 LYS B C 1
ATOM 1644 O O . LYS B 1 5 ? 5.156 -4.145 -11.766 1 68 5 LYS B O 1
ATOM 1649 N N . LEU B 1 6 ? 5.441 -5.766 -10.242 1 74.38 6 LEU B N 1
ATOM 1650 C CA . LEU B 1 6 ? 6.754 -5.254 -9.852 1 74.38 6 LEU B CA 1
ATOM 1651 C C . LEU B 1 6 ? 7.648 -5.07 -11.078 1 74.38 6 LEU B C 1
ATOM 1653 O O . LEU B 1 6 ? 8.383 -4.086 -11.164 1 74.38 6 LEU B O 1
ATOM 1657 N N . TYR B 1 7 ? 7.508 -6.012 -11.977 1 72.94 7 TYR B N 1
ATOM 1658 C CA . TYR B 1 7 ? 8.422 -6 -13.117 1 72.94 7 TYR B CA 1
ATOM 1659 C C . TYR B 1 7 ? 8.07 -4.879 -14.086 1 72.94 7 TYR B C 1
ATOM 1661 O O . TYR B 1 7 ? 8.859 -4.555 -14.977 1 72.94 7 TYR B O 1
ATOM 1669 N N . ASP B 1 8 ? 6.914 -4.246 -13.945 1 74.31 8 ASP B N 1
ATOM 1670 C CA . ASP B 1 8 ? 6.59 -3.057 -14.727 1 74.31 8 ASP B CA 1
ATOM 1671 C C . ASP B 1 8 ? 7.328 -1.831 -14.18 1 74.31 8 ASP B C 1
ATOM 1673 O O . ASP B 1 8 ? 7.434 -0.812 -14.867 1 74.31 8 ASP B O 1
ATOM 1677 N N . ILE B 1 9 ? 7.887 -1.979 -12.992 1 78.12 9 ILE B N 1
ATOM 1678 C CA . ILE B 1 9 ? 8.469 -0.844 -12.281 1 78.12 9 ILE B CA 1
ATOM 1679 C C . ILE B 1 9 ? 9.992 -0.986 -12.242 1 78.12 9 ILE B C 1
ATOM 1681 O O . ILE B 1 9 ? 10.711 0.008 -12.32 1 78.12 9 ILE B O 1
ATOM 1685 N N . ILE B 1 10 ? 10.484 -2.191 -12.164 1 85.81 10 ILE B N 1
ATOM 1686 C CA . ILE B 1 10 ? 11.906 -2.465 -12.039 1 85.81 10 ILE B CA 1
ATOM 1687 C C . ILE B 1 10 ? 12.281 -3.67 -12.898 1 85.81 10 ILE B C 1
ATOM 1689 O O . ILE B 1 10 ? 11.461 -4.566 -13.109 1 85.81 10 ILE B O 1
ATOM 1693 N N . ASP B 1 11 ? 13.492 -3.68 -13.422 1 91.19 11 ASP B N 1
ATOM 1694 C CA . ASP B 1 11 ? 14.023 -4.867 -14.086 1 91.19 11 ASP B CA 1
ATOM 1695 C C . ASP B 1 11 ? 14.352 -5.961 -13.078 1 91.19 11 ASP B C 1
ATOM 1697 O O . ASP B 1 11 ? 15.375 -5.902 -12.398 1 91.19 11 ASP B O 1
ATOM 1701 N N . LEU B 1 12 ? 13.562 -7.008 -13.047 1 93 12 LEU B N 1
ATOM 1702 C CA . LEU B 1 12 ? 13.703 -8.062 -12.047 1 93 12 LEU B CA 1
ATOM 1703 C C . LEU B 1 12 ? 14.617 -9.172 -12.555 1 93 12 LEU B C 1
ATOM 1705 O O . LEU B 1 12 ? 14.875 -10.141 -11.836 1 93 12 LEU B O 1
ATOM 1709 N N . GLU B 1 13 ? 15.172 -9.023 -13.703 1 94.06 13 GLU B N 1
ATOM 1710 C CA . GLU B 1 13 ? 15.914 -10.102 -14.336 1 94.06 13 GLU B CA 1
ATOM 1711 C C . GLU B 1 13 ? 17.078 -10.555 -13.477 1 94.06 13 GLU B C 1
ATOM 1713 O O . GLU B 1 13 ? 17.297 -11.758 -13.289 1 94.06 13 GLU B O 1
ATOM 1718 N N . PRO B 1 14 ? 17.859 -9.633 -12.945 1 95 14 PRO B N 1
ATOM 1719 C CA . PRO B 1 14 ? 18.969 -10.086 -12.102 1 95 14 PRO B CA 1
ATOM 1720 C C . PRO B 1 14 ? 18.516 -10.906 -10.906 1 95 14 PRO B C 1
ATOM 1722 O O . PRO B 1 14 ? 19.141 -11.906 -10.555 1 95 14 PRO B O 1
ATOM 1725 N N . LEU B 1 15 ? 17.422 -10.516 -10.297 1 94.81 15 LEU B N 1
ATOM 1726 C CA . LEU B 1 15 ? 16.891 -11.242 -9.148 1 94.81 15 LEU B CA 1
ATOM 1727 C C . LEU B 1 15 ? 16.328 -12.586 -9.57 1 94.81 15 LEU B C 1
ATOM 1729 O O . LEU B 1 15 ? 16.547 -13.602 -8.898 1 94.81 15 LEU B O 1
ATOM 1733 N N . ARG B 1 16 ? 15.555 -12.602 -10.617 1 96.19 16 ARG B N 1
ATOM 1734 C CA . ARG B 1 16 ? 14.977 -13.836 -11.133 1 96.19 16 ARG B CA 1
ATOM 1735 C C . ARG B 1 16 ? 16.062 -14.852 -11.445 1 96.19 16 ARG B C 1
ATOM 1737 O O . ARG B 1 16 ? 15.961 -16.031 -11.07 1 96.19 16 ARG B O 1
ATOM 1744 N N . ARG B 1 17 ? 17.109 -14.406 -12.102 1 96.56 17 ARG B N 1
ATOM 1745 C CA . ARG B 1 17 ? 18.219 -15.281 -12.469 1 96.56 17 ARG B CA 1
ATOM 1746 C C . ARG B 1 17 ? 18.891 -15.859 -11.227 1 96.56 17 ARG B C 1
ATOM 1748 O O . ARG B 1 17 ? 19.234 -17.047 -11.195 1 96.56 17 ARG B O 1
ATOM 1755 N N . TYR B 1 18 ? 19.125 -15.016 -10.305 1 97.75 18 TYR B N 1
ATOM 1756 C CA . TYR B 1 18 ? 19.766 -15.484 -9.07 1 97.75 18 TYR B CA 1
ATOM 1757 C C . TYR B 1 18 ? 18.922 -16.562 -8.398 1 97.75 18 TYR B C 1
ATOM 1759 O O . TYR B 1 18 ? 19.453 -17.594 -7.984 1 97.75 18 TYR B O 1
ATOM 1767 N N . ILE B 1 19 ? 17.594 -16.328 -8.242 1 98 19 ILE B N 1
ATOM 1768 C CA . ILE B 1 19 ? 16.703 -17.25 -7.543 1 98 19 ILE B CA 1
ATOM 1769 C C . ILE B 1 19 ? 16.625 -18.562 -8.305 1 98 19 ILE B C 1
ATOM 1771 O O . ILE B 1 19 ? 16.672 -19.641 -7.695 1 98 19 ILE B O 1
ATOM 1775 N N . LEU B 1 20 ? 16.562 -18.484 -9.609 1 97.75 20 LEU B N 1
ATOM 1776 C CA . LEU B 1 20 ? 16.469 -19.688 -10.422 1 97.75 20 LEU B CA 1
ATOM 1777 C C . LEU B 1 20 ? 17.766 -20.516 -10.336 1 97.75 20 LEU B C 1
ATOM 1779 O O . LEU B 1 20 ? 17.719 -21.75 -10.328 1 97.75 20 LEU B O 1
ATOM 1783 N N . THR B 1 21 ? 18.875 -19.844 -10.258 1 97.69 21 THR B N 1
ATOM 1784 C CA . THR B 1 21 ? 20.172 -20.5 -10.273 1 97.69 21 THR B CA 1
ATOM 1785 C C . THR B 1 21 ? 20.5 -21.094 -8.906 1 97.69 21 THR B C 1
ATOM 1787 O O . THR B 1 21 ? 21.078 -22.172 -8.805 1 97.69 21 THR B O 1
ATOM 1790 N N . ASN B 1 22 ? 20.141 -20.422 -7.844 1 97.94 22 ASN B N 1
ATOM 1791 C CA . ASN B 1 22 ? 20.625 -20.781 -6.516 1 97.94 22 ASN B CA 1
ATOM 1792 C C . ASN B 1 22 ? 19.5 -21.375 -5.664 1 97.94 22 ASN B C 1
ATOM 1794 O O . ASN B 1 22 ? 19.75 -21.906 -4.578 1 97.94 22 ASN B O 1
ATOM 1798 N N . GLY B 1 23 ? 18.328 -21.25 -6.191 1 98.06 23 GLY B N 1
ATOM 1799 C CA . GLY B 1 23 ? 17.188 -21.625 -5.363 1 98.06 23 GLY B CA 1
ATOM 1800 C C . GLY B 1 23 ? 16.828 -23.094 -5.469 1 98.06 23 GLY B C 1
ATOM 1801 O O . GLY B 1 23 ? 17.281 -23.797 -6.375 1 98.06 23 GLY B O 1
ATOM 1802 N N . GLU B 1 24 ? 16.094 -23.578 -4.492 1 98.38 24 GLU B N 1
ATOM 1803 C CA . GLU B 1 24 ? 15.508 -24.906 -4.488 1 98.38 24 GLU B CA 1
ATOM 1804 C C . GLU B 1 24 ? 14.109 -24.891 -5.109 1 98.38 24 GLU B C 1
ATOM 1806 O O . GLU B 1 24 ? 13.273 -24.062 -4.75 1 98.38 24 GLU B O 1
ATOM 1811 N N . ARG B 1 25 ? 13.883 -25.859 -5.969 1 98.25 25 ARG B N 1
ATOM 1812 C CA . ARG B 1 25 ? 12.539 -25.984 -6.539 1 98.25 25 ARG B CA 1
ATOM 1813 C C . ARG B 1 25 ? 11.602 -26.703 -5.578 1 98.25 25 ARG B C 1
ATOM 1815 O O . ARG B 1 25 ? 11.914 -27.797 -5.102 1 98.25 25 ARG B O 1
ATOM 1822 N N . ARG B 1 26 ? 10.547 -26.125 -5.277 1 98.62 26 ARG B N 1
ATOM 1823 C CA . ARG B 1 26 ? 9.57 -26.688 -4.355 1 98.62 26 ARG B CA 1
ATOM 1824 C C . ARG B 1 26 ? 8.18 -26.719 -4.984 1 98.62 26 ARG B C 1
ATOM 1826 O O . ARG B 1 26 ? 7.789 -25.797 -5.695 1 98.62 26 ARG B O 1
ATOM 1833 N N . SER B 1 27 ? 7.543 -27.781 -4.746 1 98.56 27 SER B N 1
ATOM 1834 C CA . SER B 1 27 ? 6.16 -27.938 -5.195 1 98.56 27 SER B CA 1
ATO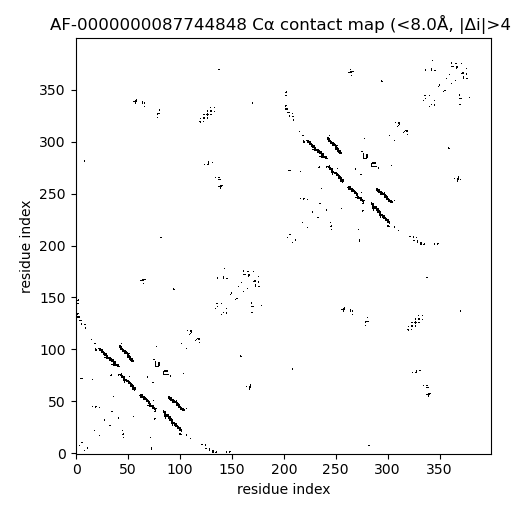M 1835 C C . SER B 1 27 ? 5.18 -27.672 -4.059 1 98.56 27 SER B C 1
ATOM 1837 O O . SER B 1 27 ? 5.426 -28.062 -2.914 1 98.56 27 SER B O 1
ATOM 1839 N N . TYR B 1 28 ? 4.141 -27.031 -4.414 1 98.19 28 TYR B N 1
ATOM 1840 C CA . TYR B 1 28 ? 3.059 -26.734 -3.48 1 98.19 28 TYR B CA 1
ATOM 1841 C C . TYR B 1 28 ? 1.724 -27.234 -4.012 1 98.19 28 TYR B C 1
ATOM 1843 O O . TYR B 1 28 ? 1.351 -26.953 -5.148 1 98.19 28 TYR B O 1
ATOM 1851 N N . ARG B 1 29 ? 1.049 -27.984 -3.17 1 97.38 29 ARG B N 1
ATOM 1852 C CA . ARG B 1 29 ? -0.333 -28.328 -3.494 1 97.38 29 ARG B CA 1
ATOM 1853 C C . ARG B 1 29 ? -1.267 -27.156 -3.203 1 97.38 29 ARG B C 1
ATOM 1855 O O . ARG B 1 29 ? -0.914 -26.234 -2.451 1 97.38 29 ARG B O 1
ATOM 1862 N N . ARG B 1 30 ? -2.354 -27.312 -3.809 1 94.56 30 ARG B N 1
ATOM 1863 C CA . ARG B 1 30 ? -3.375 -26.297 -3.535 1 94.56 30 ARG B CA 1
ATOM 1864 C C . ARG B 1 30 ? -3.555 -26.094 -2.033 1 94.56 30 ARG B C 1
ATOM 1866 O O . ARG B 1 30 ? -3.645 -27.062 -1.276 1 94.56 30 ARG B O 1
ATOM 1873 N N . ARG B 1 31 ? -3.447 -24.844 -1.583 1 94.94 31 ARG B N 1
ATOM 1874 C CA . ARG B 1 31 ? -3.727 -24.406 -0.221 1 94.94 31 ARG B CA 1
ATOM 1875 C C . ARG B 1 31 ? -2.502 -24.578 0.672 1 94.94 31 ARG B C 1
ATOM 1877 O O . ARG B 1 31 ? -2.518 -24.172 1.839 1 94.94 31 ARG B O 1
ATOM 1884 N N . GLN B 1 32 ? -1.494 -25.141 0.122 1 97.88 32 GLN B N 1
ATOM 1885 C CA . GLN B 1 32 ? -0.272 -25.219 0.915 1 97.88 32 GLN B CA 1
ATOM 1886 C C . GLN B 1 32 ? 0.366 -23.844 1.099 1 97.88 32 GLN B C 1
ATOM 1888 O O . GLN B 1 32 ? 0.421 -23.062 0.158 1 97.88 32 GLN B O 1
ATOM 1893 N N . HIS B 1 33 ? 0.935 -23.609 2.264 1 98.12 33 HIS B N 1
ATOM 1894 C CA . HIS B 1 33 ? 1.493 -22.312 2.629 1 98.12 33 HIS B CA 1
ATOM 1895 C C . HIS B 1 33 ? 2.945 -22.188 2.184 1 98.12 33 HIS B C 1
ATOM 1897 O O . HIS B 1 33 ? 3.76 -23.078 2.453 1 98.12 33 HIS B O 1
ATOM 1903 N N . PHE B 1 34 ? 3.248 -21.156 1.502 1 98.12 34 PHE B N 1
ATOM 1904 C CA . PHE B 1 34 ? 4.633 -20.719 1.36 1 98.12 34 PHE B CA 1
ATOM 1905 C C . PHE B 1 34 ? 5.102 -20 2.619 1 98.12 34 PHE B C 1
ATOM 1907 O O . PHE B 1 34 ? 6.211 -20.234 3.1 1 98.12 34 PHE B O 1
ATOM 1914 N N . CYS B 1 35 ? 4.27 -19.078 3.029 1 96.5 35 CYS B N 1
ATOM 1915 C CA . CYS B 1 35 ? 4.43 -18.312 4.266 1 96.5 35 CYS B CA 1
ATOM 1916 C C . CYS B 1 35 ? 3.139 -18.312 5.074 1 96.5 35 CYS B C 1
ATOM 1918 O O . CYS B 1 35 ? 2.045 -18.344 4.508 1 96.5 35 CYS B O 1
ATOM 1920 N N . THR B 1 36 ? 3.34 -18.219 6.465 1 97.25 36 THR B N 1
ATOM 1921 C CA . THR B 1 36 ? 2.186 -18.172 7.355 1 97.25 36 THR B CA 1
ATOM 1922 C C . THR B 1 36 ? 2.137 -16.844 8.102 1 97.25 36 THR B C 1
ATOM 1924 O O . THR B 1 36 ? 3.168 -16.344 8.562 1 97.25 36 THR B O 1
ATOM 1927 N N . LEU B 1 37 ? 0.946 -16.391 8.211 1 96.38 37 LEU B N 1
ATOM 1928 C CA . LEU B 1 37 ? 0.71 -15.109 8.883 1 96.38 37 LEU B CA 1
ATOM 1929 C C . LEU B 1 37 ? 1.346 -15.102 10.266 1 96.38 37 LEU B C 1
ATOM 1931 O O . LEU B 1 37 ? 1.202 -16.062 11.031 1 96.38 37 LEU B O 1
ATOM 1935 N N . SER B 1 38 ? 2.084 -14.062 10.57 1 94.75 38 SER B N 1
ATOM 1936 C CA . SER B 1 38 ? 2.672 -13.75 11.867 1 94.75 38 SER B CA 1
ATOM 1937 C C . SER B 1 38 ? 3.732 -14.773 12.258 1 94.75 38 SER B C 1
ATOM 1939 O O . SER B 1 38 ? 4.16 -14.82 13.414 1 94.75 38 SER B O 1
ATOM 1941 N N . ARG B 1 39 ? 4.133 -15.641 11.375 1 95.62 39 ARG B N 1
ATOM 1942 C CA . ARG B 1 39 ? 5.258 -16.547 11.586 1 95.62 39 ARG B CA 1
ATOM 1943 C C . ARG B 1 39 ? 6.516 -16.016 10.898 1 95.62 39 ARG B C 1
ATOM 1945 O O . ARG B 1 39 ? 6.434 -15.18 10 1 95.62 39 ARG B O 1
ATOM 1952 N N . PRO B 1 40 ? 7.586 -16.391 11.383 1 94.94 40 PRO B N 1
ATOM 1953 C CA . PRO B 1 40 ? 8.836 -15.953 10.75 1 94.94 40 PRO B CA 1
ATOM 1954 C C . PRO B 1 40 ? 8.891 -16.297 9.266 1 94.94 40 PRO B C 1
ATOM 1956 O O . PRO B 1 40 ? 8.57 -17.422 8.875 1 94.94 40 PRO B O 1
ATOM 1959 N N . ALA B 1 41 ? 9.133 -15.352 8.484 1 92.19 41 ALA B N 1
ATOM 1960 C CA . ALA B 1 41 ? 9.289 -15.484 7.035 1 92.19 41 ALA B CA 1
ATOM 1961 C C . ALA B 1 41 ? 10.734 -15.25 6.613 1 92.19 41 ALA B C 1
ATOM 1963 O O . ALA B 1 41 ? 11.219 -14.109 6.637 1 92.19 41 ALA B O 1
ATOM 1964 N N . GLN B 1 42 ? 11.406 -16.266 6.109 1 94.5 42 GLN B N 1
ATOM 1965 C CA . GLN B 1 42 ? 12.844 -16.156 5.871 1 94.5 42 GLN B CA 1
ATOM 1966 C C . GLN B 1 42 ? 13.188 -16.531 4.43 1 94.5 42 GLN B C 1
ATOM 1968 O O . GLN B 1 42 ? 14.367 -16.688 4.094 1 94.5 42 GLN B O 1
ATOM 1973 N N . GLU B 1 43 ? 12.164 -16.641 3.715 1 97.38 43 GLU B N 1
ATOM 1974 C CA . GLU B 1 43 ? 12.406 -17.094 2.348 1 97.38 43 GLU B CA 1
ATOM 1975 C C . GLU B 1 43 ? 11.719 -16.172 1.338 1 97.38 43 GLU B C 1
ATOM 1977 O O . GLU B 1 43 ? 10.766 -15.461 1.68 1 97.38 43 GLU B O 1
ATOM 1982 N N . ILE B 1 44 ? 12.258 -16.172 0.18 1 97.69 44 ILE B N 1
ATOM 1983 C CA . ILE B 1 44 ? 11.688 -15.492 -0.98 1 97.69 44 ILE B CA 1
ATOM 1984 C C . ILE B 1 44 ? 11.727 -16.422 -2.189 1 97.69 44 ILE B C 1
ATOM 1986 O O . ILE B 1 44 ? 12.641 -17.25 -2.324 1 97.69 44 ILE B O 1
ATOM 1990 N N . GLY B 1 45 ? 10.766 -16.312 -3.012 1 98.19 45 GLY B N 1
ATOM 1991 C CA . GLY B 1 45 ? 10.68 -17.25 -4.121 1 98.19 45 GLY B CA 1
ATOM 1992 C C . GLY B 1 45 ? 10.273 -16.594 -5.426 1 98.19 45 GLY B C 1
ATOM 1993 O O . GLY B 1 45 ? 9.82 -15.445 -5.438 1 98.19 45 GLY B O 1
ATOM 1994 N N . LEU B 1 46 ? 10.516 -17.281 -6.453 1 98.12 46 LEU B N 1
ATOM 1995 C CA . LEU B 1 46 ? 10.031 -17 -7.801 1 98.12 46 LEU B CA 1
ATOM 1996 C C . LEU B 1 46 ? 9.039 -18.062 -8.266 1 98.12 46 LEU B C 1
ATOM 1998 O O . LEU B 1 46 ? 9.352 -19.25 -8.266 1 98.12 46 LEU B O 1
ATOM 2002 N N . VAL B 1 47 ? 7.863 -17.594 -8.672 1 97.31 47 VAL B N 1
ATOM 2003 C CA . VAL B 1 47 ? 6.852 -18.547 -9.133 1 97.31 47 VAL B CA 1
ATOM 2004 C C . VAL B 1 47 ? 7.262 -19.125 -10.484 1 97.31 47 VAL B C 1
ATOM 2006 O O . VAL B 1 47 ? 7.508 -18.375 -11.43 1 97.31 47 VAL B O 1
ATOM 2009 N N . ILE B 1 48 ? 7.344 -20.391 -10.508 1 97.81 48 ILE B N 1
ATOM 2010 C CA . ILE B 1 48 ? 7.707 -21.094 -11.734 1 97.81 48 ILE B CA 1
ATOM 2011 C C . ILE B 1 48 ? 6.445 -21.484 -12.5 1 97.81 48 ILE B C 1
ATOM 2013 O O . ILE B 1 48 ? 6.379 -21.328 -13.727 1 97.81 48 ILE B O 1
ATOM 2017 N N . SER B 1 49 ? 5.512 -22 -11.844 1 95.81 49 SER B N 1
ATOM 2018 C CA . SER B 1 49 ? 4.207 -22.344 -12.398 1 95.81 49 SER B CA 1
ATOM 2019 C C . SER B 1 49 ? 3.111 -22.219 -11.352 1 95.81 49 SER B C 1
ATOM 2021 O O . SER B 1 49 ? 3.383 -22.281 -10.148 1 95.81 49 SER B O 1
ATOM 2023 N N . GLY B 1 50 ? 1.855 -22.031 -11.852 1 93.38 50 GLY B N 1
ATOM 2024 C CA . GLY B 1 50 ? 0.729 -21.859 -10.945 1 93.38 50 GLY B CA 1
ATOM 2025 C C . GLY B 1 50 ? 0.592 -20.438 -10.445 1 93.38 50 GLY B C 1
ATOM 2026 O O . GLY B 1 50 ? 0.758 -19.484 -11.203 1 93.38 50 GLY B O 1
ATOM 2027 N N . GLY B 1 51 ? 0.17 -20.312 -9.141 1 93.31 51 GLY B N 1
ATOM 2028 C CA . GLY B 1 51 ? -0.089 -19 -8.562 1 93.31 51 GLY B CA 1
ATOM 2029 C C . GLY B 1 51 ? -0.271 -19.031 -7.059 1 93.31 51 GLY B C 1
ATOM 2030 O O . GLY B 1 51 ? -0.619 -20.078 -6.492 1 93.31 51 GLY B O 1
ATOM 2031 N N . PHE B 1 52 ? 0.013 -17.953 -6.488 1 95.62 52 PHE B N 1
ATOM 2032 C CA . PHE B 1 52 ? -0.08 -17.812 -5.039 1 95.62 52 PHE B CA 1
ATOM 2033 C C . PHE B 1 52 ? -0.935 -16.609 -4.664 1 95.62 52 PHE B C 1
ATOM 2035 O O . PHE B 1 52 ? -0.97 -15.617 -5.391 1 95.62 52 PHE B O 1
ATOM 2042 N N . ALA B 1 53 ? -1.59 -16.734 -3.559 1 95.38 53 ALA B N 1
ATOM 2043 C CA . ALA B 1 53 ? -2.4 -15.641 -3.02 1 95.38 53 ALA B CA 1
ATOM 2044 C C . ALA B 1 53 ? -1.829 -15.133 -1.699 1 95.38 53 ALA B C 1
ATOM 2046 O O . ALA B 1 53 ? -1.429 -15.922 -0.843 1 95.38 53 ALA B O 1
ATOM 2047 N N . PHE B 1 54 ? -1.706 -13.859 -1.598 1 96.75 54 PHE B N 1
ATOM 2048 C CA . PHE B 1 54 ? -1.48 -13.203 -0.316 1 96.75 54 PHE B CA 1
ATOM 2049 C C . PHE B 1 54 ? -2.805 -12.891 0.372 1 96.75 54 PHE B C 1
ATOM 2051 O O . PHE B 1 54 ? -3.615 -12.125 -0.149 1 96.75 54 PHE B O 1
ATOM 2058 N N . SER B 1 55 ? -2.998 -13.461 1.561 1 96.81 55 SER B N 1
ATOM 2059 C CA . SER B 1 55 ? -4.316 -13.305 2.17 1 96.81 55 SER B CA 1
ATOM 2060 C C . SER B 1 55 ? -4.215 -13.18 3.686 1 96.81 55 SER B C 1
ATOM 2062 O O . SER B 1 55 ? -3.162 -13.453 4.266 1 96.81 55 SER B O 1
ATOM 2064 N N . ARG B 1 56 ? -5.195 -12.719 4.242 1 96 56 ARG B N 1
ATOM 2065 C CA . ARG B 1 56 ? -5.355 -12.625 5.688 1 96 56 ARG B CA 1
ATOM 2066 C C . ARG B 1 56 ? -6.832 -12.625 6.078 1 96 56 ARG B C 1
ATOM 2068 O O . ARG B 1 56 ? -7.688 -12.25 5.273 1 96 56 ARG B O 1
ATOM 2075 N N . PRO B 1 57 ? -7.109 -13.133 7.293 1 96.44 57 PRO B N 1
ATOM 2076 C CA . PRO B 1 57 ? -8.492 -12.992 7.75 1 96.44 57 PRO B CA 1
ATOM 2077 C C . PRO B 1 57 ? -8.875 -11.539 8.047 1 96.44 57 PRO B C 1
ATOM 2079 O O . PRO B 1 57 ? -8.047 -10.773 8.539 1 96.44 57 PRO B O 1
ATOM 2082 N N . ASP B 1 58 ? -10.125 -11.203 7.742 1 95.06 58 ASP B N 1
ATOM 2083 C CA . ASP B 1 58 ? -10.625 -9.883 8.141 1 95.06 58 ASP B CA 1
ATOM 2084 C C . ASP B 1 58 ? -11.234 -9.93 9.539 1 95.06 58 ASP B C 1
ATOM 2086 O O . ASP B 1 58 ? -11.109 -10.93 10.242 1 95.06 58 ASP B O 1
ATOM 2090 N N . TYR B 1 59 ? -11.82 -8.805 9.984 1 94.12 59 TYR B N 1
ATOM 2091 C CA . TYR B 1 59 ? -12.336 -8.648 11.344 1 94.12 59 TYR B CA 1
ATOM 2092 C C . TYR B 1 59 ? -13.492 -9.602 11.602 1 94.12 59 TYR B C 1
ATOM 2094 O O . TYR B 1 59 ? -13.836 -9.867 12.758 1 94.12 59 TYR B O 1
ATOM 2102 N N . LYS B 1 60 ? -14.156 -10.195 10.555 1 94.19 60 LYS B N 1
ATOM 2103 C CA . LYS B 1 60 ? -15.227 -11.172 10.695 1 94.19 60 LYS B CA 1
ATOM 2104 C C . LYS B 1 60 ? -14.688 -12.602 10.586 1 94.19 60 LYS B C 1
ATOM 2106 O O . LYS B 1 60 ? -15.438 -13.562 10.727 1 94.19 60 LYS B O 1
ATOM 2111 N N . GLY B 1 61 ? -13.461 -12.719 10.219 1 94.44 61 GLY B N 1
ATOM 2112 C CA . GLY B 1 61 ? -12.859 -14.031 10.086 1 94.44 61 GLY B CA 1
ATOM 2113 C C . GLY B 1 61 ? -12.797 -14.516 8.648 1 94.44 61 GLY B C 1
ATOM 2114 O O . GLY B 1 61 ? -12.258 -15.594 8.375 1 94.44 61 GLY B O 1
ATOM 2115 N N . ASP B 1 62 ? -13.312 -13.812 7.703 1 93.56 62 ASP B N 1
ATOM 2116 C CA . ASP B 1 62 ? -13.289 -14.188 6.297 1 93.56 62 ASP B CA 1
ATOM 2117 C C . ASP B 1 62 ? -11.922 -13.922 5.672 1 93.56 62 ASP B C 1
ATOM 2119 O O . ASP B 1 62 ? -11.328 -12.867 5.902 1 93.56 62 ASP B O 1
ATOM 2123 N N . ARG B 1 63 ? -11.531 -14.812 4.887 1 94 63 ARG B N 1
ATOM 2124 C CA . ARG B 1 63 ? -10.234 -14.664 4.23 1 94 63 ARG B CA 1
ATOM 2125 C C . ARG B 1 63 ? -10.312 -13.648 3.092 1 94 63 ARG B C 1
ATOM 2127 O O . ARG B 1 63 ? -11.195 -13.734 2.236 1 94 63 ARG B O 1
ATOM 2134 N N . GLN B 1 64 ? -9.469 -12.656 3.152 1 95.81 64 GLN B N 1
ATOM 2135 C CA . GLN B 1 64 ? -9.359 -11.641 2.113 1 95.81 64 GLN B CA 1
ATOM 2136 C C . GLN B 1 64 ? -8.094 -11.828 1.284 1 95.81 64 GLN B C 1
ATOM 2138 O O . GLN B 1 64 ? -6.988 -11.82 1.824 1 95.81 64 GLN B O 1
ATOM 2143 N N . ILE B 1 65 ? -8.25 -11.984 0.001 1 95.81 65 ILE B N 1
ATOM 2144 C CA . ILE B 1 65 ? -7.102 -12.039 -0.896 1 95.81 65 ILE B CA 1
ATOM 2145 C C . ILE B 1 65 ? -6.668 -10.625 -1.265 1 95.81 65 ILE B C 1
ATOM 2147 O O . ILE B 1 65 ? -7.422 -9.883 -1.9 1 95.81 65 ILE B O 1
ATOM 2151 N N . LEU B 1 66 ? -5.508 -10.258 -0.894 1 94.81 66 LEU B N 1
ATOM 2152 C CA . LEU B 1 66 ? -5.047 -8.875 -1.021 1 94.81 66 LEU B CA 1
ATOM 2153 C C . LEU B 1 66 ? -4.094 -8.727 -2.199 1 94.81 66 LEU B C 1
ATOM 2155 O O . LEU B 1 66 ? -3.893 -7.621 -2.705 1 94.81 66 LEU B O 1
ATOM 2159 N N . SER B 1 67 ? -3.482 -9.727 -2.604 1 93.81 67 SER B N 1
ATOM 2160 C CA . SER B 1 67 ? -2.539 -9.734 -3.717 1 93.81 67 SER B CA 1
ATOM 2161 C C . SER B 1 67 ? -2.414 -11.125 -4.324 1 93.81 67 SER B C 1
ATOM 2163 O O . SER B 1 67 ? -2.826 -12.117 -3.717 1 93.81 67 SER B O 1
ATOM 2165 N N . LEU B 1 68 ? -1.909 -11.133 -5.547 1 93.25 68 LEU B N 1
ATOM 2166 C CA . LEU B 1 68 ? -1.679 -12.375 -6.277 1 93.25 68 LEU B CA 1
ATOM 2167 C C . LEU B 1 68 ? -0.301 -12.375 -6.934 1 93.25 68 LEU B C 1
ATOM 2169 O O . LEU B 1 68 ? 0.203 -11.32 -7.324 1 93.25 68 LEU B O 1
ATOM 2173 N N . ALA B 1 69 ? 0.272 -13.477 -6.992 1 93.94 69 ALA B N 1
ATOM 2174 C CA . ALA B 1 69 ? 1.529 -13.656 -7.715 1 93.94 69 ALA B CA 1
ATOM 2175 C C . ALA B 1 69 ? 1.465 -14.875 -8.625 1 93.94 69 ALA B C 1
ATOM 2177 O O . ALA B 1 69 ? 1.08 -15.969 -8.195 1 93.94 69 ALA B O 1
ATOM 2178 N N . PHE B 1 70 ? 1.802 -14.672 -9.859 1 92.31 70 PHE B N 1
ATOM 2179 C CA . PHE B 1 70 ? 1.784 -15.742 -10.844 1 92.31 70 PHE B CA 1
ATOM 2180 C C . PHE B 1 70 ? 3.172 -15.961 -11.438 1 92.31 70 PHE B C 1
ATOM 2182 O O . PHE B 1 70 ? 4.168 -15.477 -10.891 1 92.31 70 PHE B O 1
ATOM 2189 N N . THR B 1 71 ? 3.203 -16.812 -12.469 1 92.69 71 THR B N 1
ATOM 2190 C CA . THR B 1 71 ? 4.461 -17.219 -13.086 1 92.69 71 THR B CA 1
ATOM 2191 C C . THR B 1 71 ? 5.371 -16.016 -13.305 1 92.69 71 THR B C 1
ATOM 2193 O O . THR B 1 71 ? 4.93 -14.977 -13.797 1 92.69 71 THR B O 1
ATOM 2196 N N . ASP B 1 72 ? 6.598 -16.109 -12.82 1 92.81 72 ASP B N 1
ATOM 2197 C CA . ASP B 1 72 ? 7.691 -15.156 -13.016 1 92.81 72 ASP B CA 1
ATOM 2198 C C . ASP B 1 72 ? 7.57 -13.977 -12.047 1 92.81 72 ASP B C 1
ATOM 2200 O O . ASP B 1 72 ? 8.258 -12.969 -12.211 1 92.81 72 ASP B O 1
ATOM 2204 N N . GLU B 1 73 ? 6.684 -14.078 -11.148 1 94.19 73 GLU B N 1
ATOM 2205 C CA . GLU B 1 73 ? 6.562 -13.039 -10.125 1 94.19 73 GLU B CA 1
ATOM 2206 C C . GLU B 1 73 ? 7.148 -13.516 -8.797 1 94.19 73 GLU B C 1
ATOM 2208 O O . GLU B 1 73 ? 7.32 -14.719 -8.578 1 94.19 73 GLU B O 1
ATOM 2213 N N . ILE B 1 74 ? 7.457 -12.586 -7.957 1 96.19 74 ILE B N 1
ATOM 2214 C CA . ILE B 1 74 ? 8.148 -12.836 -6.699 1 96.19 74 ILE B CA 1
ATOM 2215 C C . ILE B 1 74 ? 7.133 -13.078 -5.586 1 96.19 74 ILE B C 1
ATOM 2217 O O . ILE B 1 74 ? 6.105 -12.398 -5.52 1 96.19 74 ILE B O 1
ATOM 2221 N N . ILE B 1 75 ? 7.418 -14.055 -4.738 1 96.81 75 ILE B N 1
ATOM 2222 C CA . ILE B 1 75 ? 6.625 -14.273 -3.531 1 96.81 75 ILE B CA 1
ATOM 2223 C C . ILE B 1 75 ? 7.531 -14.227 -2.303 1 96.81 75 ILE B C 1
ATOM 2225 O O . ILE B 1 75 ? 8.727 -14.523 -2.395 1 96.81 75 ILE B O 1
ATOM 2229 N N . GLY B 1 76 ? 6.969 -13.875 -1.165 1 96.06 76 GLY B N 1
ATOM 2230 C CA . GLY B 1 76 ? 7.684 -13.781 0.098 1 96.06 76 GLY B CA 1
ATOM 2231 C C . GLY B 1 76 ? 7.316 -12.547 0.9 1 96.06 76 GLY B C 1
ATOM 2232 O O . GLY B 1 76 ? 6.535 -11.711 0.441 1 96.06 76 GLY B O 1
ATOM 2233 N N . ALA B 1 77 ? 7.812 -12.508 2.076 1 92.25 77 ALA B N 1
ATOM 2234 C CA . ALA B 1 77 ? 7.551 -11.398 2.992 1 92.25 77 ALA B CA 1
ATOM 2235 C C . ALA B 1 77 ? 8.773 -10.5 3.127 1 92.25 77 ALA B C 1
ATOM 2237 O O . ALA B 1 77 ? 9.336 -10.359 4.219 1 92.25 77 ALA B O 1
ATOM 2238 N N . TYR B 1 78 ? 9.008 -9.805 2.008 1 93.5 78 TYR B N 1
ATOM 2239 C CA . TYR B 1 78 ? 10.141 -8.891 2.002 1 93.5 78 TYR B CA 1
ATOM 2240 C C . TYR B 1 78 ? 9.859 -7.668 2.863 1 93.5 78 TYR B C 1
ATOM 2242 O O . TYR B 1 78 ? 10.711 -7.246 3.654 1 93.5 78 TYR B O 1
ATOM 2250 N N . ILE B 1 79 ? 8.703 -7.121 2.67 1 93.81 79 ILE B N 1
ATOM 2251 C CA . ILE B 1 79 ? 8.203 -6.086 3.566 1 93.81 79 ILE B CA 1
ATOM 2252 C C . ILE B 1 79 ? 7.348 -6.723 4.66 1 93.81 79 ILE B C 1
ATOM 2254 O O . ILE B 1 79 ? 6.414 -7.469 4.367 1 93.81 79 ILE B O 1
ATOM 2258 N N . THR B 1 80 ? 7.703 -6.469 5.918 1 92.25 80 THR B N 1
ATOM 2259 C CA . THR B 1 80 ? 6.98 -7.062 7.039 1 92.25 80 THR B CA 1
ATOM 2260 C C . THR B 1 80 ? 6.461 -5.98 7.984 1 92.25 80 THR B C 1
ATOM 2262 O O . THR B 1 80 ? 7.004 -4.875 8.023 1 92.25 80 THR B O 1
ATOM 2265 N N . PRO B 1 81 ? 5.406 -6.457 8.695 1 86.5 81 PRO B N 1
ATOM 2266 C CA . PRO B 1 81 ? 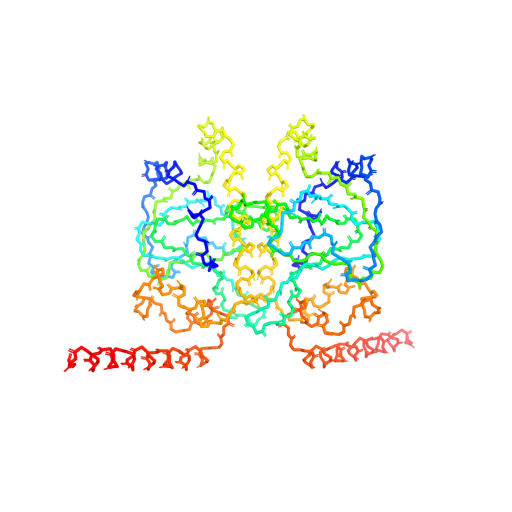4.922 -5.484 9.672 1 86.5 81 PRO B CA 1
ATOM 2267 C C . PRO B 1 81 ? 5.965 -5.16 10.742 1 86.5 81 PRO B C 1
ATOM 2269 O O . PRO B 1 81 ? 6.617 -6.066 11.273 1 86.5 81 PRO B O 1
ATOM 2272 N N . ASP B 1 82 ? 6.219 -3.93 11.078 1 79.56 82 ASP B N 1
ATOM 2273 C CA . ASP B 1 82 ? 7.094 -3.441 12.133 1 79.56 82 ASP B CA 1
ATOM 2274 C C . ASP B 1 82 ? 8.523 -3.955 11.953 1 79.56 82 ASP B C 1
ATOM 2276 O O . ASP B 1 82 ? 9.219 -4.234 12.93 1 79.56 82 ASP B O 1
ATOM 2280 N N . PHE B 1 83 ? 8.859 -4.395 10.875 1 80.81 83 PHE B N 1
ATOM 2281 C CA . PHE B 1 83 ? 10.203 -4.859 10.547 1 80.81 83 PHE B CA 1
ATOM 2282 C C . PHE B 1 83 ? 10.547 -6.113 11.336 1 80.81 83 PHE B C 1
ATOM 2284 O O . PHE B 1 83 ? 11.711 -6.328 11.695 1 80.81 83 PHE B O 1
ATOM 2291 N N . SER B 1 84 ? 9.625 -6.965 11.75 1 80.81 84 SER B N 1
ATOM 2292 C CA . SER B 1 84 ? 9.82 -8.109 12.633 1 80.81 84 SER B CA 1
ATOM 2293 C C . SER B 1 84 ? 10.258 -9.344 11.852 1 80.81 84 SER B C 1
ATOM 2295 O O . SER B 1 84 ? 10.617 -10.367 12.438 1 80.81 84 SER B O 1
ATOM 2297 N N . ARG B 1 85 ? 10.289 -9.367 10.656 1 88.25 85 ARG B N 1
ATOM 2298 C CA . ARG B 1 85 ? 10.555 -10.492 9.773 1 88.25 85 ARG B CA 1
ATOM 2299 C C . ARG B 1 85 ? 9.453 -11.547 9.875 1 88.25 85 ARG B C 1
ATOM 2301 O O . ARG B 1 85 ? 9.703 -12.734 9.68 1 88.25 85 ARG B O 1
ATOM 2308 N N . ARG B 1 86 ? 8.422 -11.18 10.469 1 94.25 86 ARG B N 1
ATOM 2309 C CA . ARG B 1 86 ? 7.223 -12.008 10.484 1 94.25 86 ARG B CA 1
ATOM 2310 C C . ARG B 1 86 ? 6.281 -11.641 9.344 1 94.25 86 ARG B C 1
ATOM 2312 O O . ARG B 1 86 ? 6.117 -10.453 9.031 1 94.25 86 ARG B O 1
ATOM 2319 N N . SER B 1 87 ? 5.707 -12.641 8.789 1 95.38 87 SER B N 1
ATOM 2320 C CA . SER B 1 87 ? 4.891 -12.414 7.602 1 95.38 87 SER B CA 1
ATOM 2321 C C . SER B 1 87 ? 3.623 -11.633 7.941 1 95.38 87 SER B C 1
ATOM 2323 O O . SER B 1 87 ? 2.955 -11.938 8.938 1 95.38 87 SER B O 1
ATOM 2325 N N . GLY B 1 88 ? 3.273 -10.617 7.109 1 94.81 88 GLY B N 1
ATOM 2326 C CA . GLY B 1 88 ? 2.016 -9.898 7.23 1 94.81 88 GLY B CA 1
ATOM 2327 C C . GLY B 1 88 ? 0.857 -10.602 6.551 1 94.81 88 GLY B C 1
ATOM 2328 O O . GLY B 1 88 ? -0.287 -10.148 6.641 1 94.81 88 GLY B O 1
ATOM 2329 N N . PHE B 1 89 ? 1.164 -11.75 5.887 1 96.62 89 PHE B N 1
ATOM 2330 C CA . PHE B 1 89 ? 0.173 -12.445 5.074 1 96.62 89 PHE B CA 1
ATOM 2331 C C . PHE B 1 89 ? 0.331 -13.953 5.199 1 96.62 89 PHE B C 1
ATOM 2333 O O . PHE B 1 89 ? 1.408 -14.445 5.543 1 96.62 89 PHE B O 1
ATOM 2340 N N . ASP B 1 90 ? -0.748 -14.68 5.012 1 97.62 90 ASP B N 1
ATOM 2341 C CA . ASP B 1 90 ? -0.64 -16.047 4.488 1 97.62 90 ASP B CA 1
ATOM 2342 C C . ASP B 1 90 ? -0.357 -16.031 2.986 1 97.62 90 ASP B C 1
ATOM 2344 O O . ASP B 1 90 ? -1.062 -15.367 2.223 1 97.62 90 ASP B O 1
ATOM 2348 N N . ILE B 1 91 ? 0.645 -16.609 2.621 1 97.94 91 ILE B N 1
ATOM 2349 C CA . ILE B 1 91 ? 0.904 -16.812 1.2 1 97.94 91 ILE B CA 1
ATOM 2350 C C . ILE B 1 91 ? 0.676 -18.281 0.836 1 97.94 91 ILE B C 1
ATOM 2352 O O . ILE B 1 91 ? 1.437 -19.156 1.256 1 97.94 91 ILE B O 1
ATOM 2356 N N . THR B 1 92 ? -0.333 -18.562 0.065 1 97.38 92 THR B N 1
ATOM 2357 C CA . THR B 1 92 ? -0.753 -19.938 -0.186 1 97.38 92 THR B CA 1
ATOM 2358 C C . THR B 1 92 ? -0.879 -20.203 -1.685 1 97.38 92 THR B C 1
ATOM 2360 O O . THR B 1 92 ? -1.229 -19.297 -2.451 1 97.38 92 THR B O 1
ATOM 2363 N N . ALA B 1 93 ? -0.616 -21.422 -2.041 1 96.75 93 ALA B N 1
ATOM 2364 C CA . ALA B 1 93 ? -0.797 -21.828 -3.436 1 96.75 93 ALA B CA 1
ATOM 2365 C C . ALA B 1 93 ? -2.277 -21.891 -3.797 1 96.75 93 ALA B C 1
ATOM 2367 O O . ALA B 1 93 ? -3.07 -22.516 -3.08 1 96.75 93 ALA B O 1
ATOM 2368 N N . MET B 1 94 ? -2.646 -21.25 -4.887 1 92.62 94 MET B N 1
ATOM 2369 C CA . MET B 1 94 ? -4.035 -21.25 -5.34 1 92.62 94 MET B CA 1
ATOM 2370 C C . MET B 1 94 ? -4.359 -22.516 -6.125 1 92.62 94 MET B C 1
ATOM 2372 O O . MET B 1 94 ? -5.531 -22.828 -6.34 1 92.62 94 MET B O 1
ATOM 2376 N N . CYS B 1 95 ? -3.473 -23.234 -6.613 1 92.81 95 CYS B N 1
ATOM 2377 C CA . CYS B 1 95 ? -3.465 -24.484 -7.355 1 92.81 95 CYS B CA 1
ATOM 2378 C C . CYS B 1 95 ? -2.121 -25.188 -7.219 1 92.81 95 CYS B C 1
ATOM 2380 O O . CYS B 1 95 ? -1.267 -24.766 -6.441 1 92.81 95 CYS B O 1
ATOM 2382 N N . ASP B 1 96 ? -2.068 -26.328 -7.824 1 95.81 96 ASP B N 1
ATOM 2383 C CA . ASP B 1 96 ? -0.732 -26.906 -7.867 1 95.81 96 ASP B CA 1
ATOM 2384 C C . ASP B 1 96 ? 0.277 -25.938 -8.461 1 95.81 96 ASP B C 1
ATOM 2386 O O . ASP B 1 96 ? 0.093 -25.453 -9.586 1 95.81 96 ASP B O 1
ATOM 2390 N N . SER B 1 97 ? 1.293 -25.609 -7.645 1 96.94 97 SER B N 1
ATOM 2391 C CA . SER B 1 97 ? 2.238 -24.562 -8.023 1 96.94 97 SER B CA 1
ATOM 2392 C C . SER B 1 97 ? 3.676 -25 -7.762 1 96.94 97 SER B C 1
ATOM 2394 O O . SER B 1 97 ? 3.918 -25.953 -7.023 1 96.94 97 SER B O 1
ATOM 2396 N N . GLU B 1 98 ? 4.551 -24.375 -8.391 1 98.56 98 GLU B N 1
ATOM 2397 C CA . GLU B 1 98 ? 5.984 -24.547 -8.18 1 98.56 98 GLU B CA 1
ATOM 2398 C C . GLU B 1 98 ? 6.688 -23.203 -8.023 1 98.56 98 GLU B C 1
ATOM 2400 O O . GLU B 1 98 ? 6.328 -22.234 -8.695 1 98.56 98 GLU B O 1
ATOM 2405 N N . ALA B 1 99 ? 7.684 -23.172 -7.184 1 98.69 99 ALA B N 1
ATOM 2406 C CA . ALA B 1 99 ? 8.492 -21.969 -6.992 1 98.69 99 ALA B CA 1
ATOM 2407 C C . ALA B 1 99 ? 9.953 -22.328 -6.746 1 98.69 99 ALA B C 1
ATOM 2409 O O . ALA B 1 99 ? 10.258 -23.375 -6.188 1 98.69 99 ALA B O 1
ATOM 2410 N N . ALA B 1 100 ? 10.828 -21.531 -7.254 1 98.81 100 ALA B N 1
ATOM 2411 C CA . ALA B 1 100 ? 12.219 -21.562 -6.812 1 98.81 100 ALA B CA 1
ATOM 2412 C C . ALA B 1 100 ? 12.422 -20.703 -5.566 1 98.81 100 ALA B C 1
ATOM 2414 O O . ALA B 1 100 ? 11.992 -19.547 -5.527 1 98.81 100 ALA B O 1
ATOM 2415 N N . VAL B 1 101 ? 13.047 -21.25 -4.562 1 98.75 101 VAL B N 1
ATOM 2416 C CA . VAL B 1 101 ? 13.047 -20.594 -3.262 1 98.75 101 VAL B CA 1
ATOM 2417 C C . VAL B 1 101 ? 14.484 -20.438 -2.762 1 98.75 101 VAL B C 1
ATOM 2419 O O . VAL B 1 101 ? 15.281 -21.375 -2.85 1 98.75 101 VAL B O 1
ATOM 2422 N N . VAL B 1 102 ? 14.867 -19.312 -2.309 1 98.5 102 VAL B N 1
ATOM 2423 C CA . VAL B 1 102 ? 16.141 -19.047 -1.656 1 98.5 102 VAL B CA 1
ATOM 2424 C C . VAL B 1 102 ? 15.906 -18.391 -0.3 1 98.5 102 VAL B C 1
ATOM 2426 O O . VAL B 1 102 ? 14.797 -17.922 -0.018 1 98.5 102 VAL B O 1
ATOM 2429 N N . SER B 1 103 ? 16.938 -18.422 0.506 1 97.56 103 SER B N 1
ATOM 2430 C CA . SER B 1 103 ? 16.844 -17.672 1.751 1 97.56 103 SER B CA 1
ATOM 2431 C C . SER B 1 103 ? 16.812 -16.172 1.482 1 97.56 103 SER B C 1
ATOM 2433 O O . SER B 1 103 ? 17.516 -15.68 0.594 1 97.56 103 SER B O 1
ATOM 2435 N N . LEU B 1 104 ? 15.969 -15.477 2.197 1 96.12 104 LEU B N 1
ATOM 2436 C CA . LEU B 1 104 ? 15.891 -14.023 2.078 1 96.12 104 LEU B CA 1
ATOM 2437 C C . LEU B 1 104 ? 17.25 -13.383 2.361 1 96.12 104 LEU B C 1
ATOM 2439 O O . LEU B 1 104 ? 17.641 -12.445 1.668 1 96.12 104 LEU B O 1
ATOM 2443 N N . ASP B 1 105 ? 17.922 -13.906 3.312 1 96.25 105 ASP B N 1
ATOM 2444 C CA . ASP B 1 105 ? 19.234 -13.375 3.672 1 96.25 105 ASP B CA 1
ATOM 2445 C C . ASP B 1 105 ? 20.234 -13.57 2.537 1 96.25 105 ASP B C 1
ATOM 2447 O O . ASP B 1 105 ? 21.031 -12.672 2.238 1 96.25 105 ASP B O 1
ATOM 2451 N N . ALA B 1 106 ? 20.203 -14.719 1.937 1 96.88 106 ALA B N 1
ATOM 2452 C CA . ALA B 1 106 ? 21.109 -14.984 0.819 1 96.88 106 ALA B CA 1
ATOM 2453 C C . ALA B 1 106 ? 20.828 -14.047 -0.347 1 96.88 106 ALA B C 1
ATOM 2455 O O . ALA B 1 106 ? 21.766 -13.531 -0.976 1 96.88 106 ALA B O 1
ATOM 2456 N N . MET B 1 107 ? 19.609 -13.875 -0.604 1 96.5 107 MET B N 1
ATOM 2457 C CA . MET B 1 107 ? 19.219 -12.977 -1.687 1 96.5 107 MET B CA 1
ATOM 2458 C C . MET B 1 107 ? 19.656 -11.547 -1.391 1 96.5 107 MET B C 1
ATOM 2460 O O . MET B 1 107 ? 20.203 -10.875 -2.26 1 96.5 107 MET B O 1
ATOM 2464 N N . THR B 1 108 ? 19.391 -11.086 -0.208 1 95.12 108 THR B N 1
ATOM 2465 C CA . THR B 1 108 ? 19.75 -9.727 0.163 1 95.12 108 THR B CA 1
ATOM 2466 C C . THR B 1 108 ? 21.266 -9.539 0.121 1 95.12 108 THR B C 1
ATOM 2468 O O . THR B 1 108 ? 21.766 -8.492 -0.3 1 95.12 108 THR B O 1
ATOM 2471 N N . ASP B 1 109 ? 21.984 -10.516 0.565 1 96.31 109 ASP B N 1
ATOM 2472 C CA . ASP B 1 109 ? 23.453 -10.477 0.495 1 96.31 109 ASP B CA 1
ATOM 2473 C C . ASP B 1 109 ? 23.922 -10.359 -0.95 1 96.31 109 ASP B C 1
ATOM 2475 O O . ASP B 1 109 ? 24.812 -9.562 -1.251 1 96.31 109 ASP B O 1
ATOM 2479 N N . TYR B 1 110 ? 23.344 -11.164 -1.77 1 97.12 110 TYR B N 1
ATOM 2480 C CA . TYR B 1 110 ? 23.672 -11.117 -3.189 1 97.12 110 TYR B CA 1
ATOM 2481 C C . TYR B 1 110 ? 23.422 -9.727 -3.766 1 97.12 110 TYR B C 1
ATOM 2483 O O . TYR B 1 110 ? 24.281 -9.164 -4.441 1 97.12 110 TYR B O 1
ATOM 2491 N N . ILE B 1 111 ? 22.25 -9.188 -3.523 1 96.38 111 ILE B N 1
ATOM 2492 C CA . ILE B 1 111 ? 21.844 -7.891 -4.043 1 96.38 111 ILE B CA 1
ATOM 2493 C C . ILE B 1 111 ? 22.828 -6.82 -3.578 1 96.38 111 ILE B C 1
ATOM 2495 O O . ILE B 1 111 ? 23.312 -6.016 -4.383 1 96.38 111 ILE B O 1
ATOM 2499 N N . ASP B 1 112 ? 23.125 -6.801 -2.332 1 95.12 112 ASP B N 1
ATOM 2500 C CA . ASP B 1 112 ? 23.984 -5.77 -1.758 1 95.12 112 ASP B CA 1
ATOM 2501 C C . ASP B 1 112 ? 25.391 -5.855 -2.322 1 95.12 112 ASP B C 1
ATOM 2503 O O . ASP B 1 112 ? 26.062 -4.832 -2.506 1 95.12 112 ASP B O 1
ATOM 2507 N N . ARG B 1 113 ? 25.812 -6.98 -2.605 1 96.56 113 ARG B N 1
ATOM 2508 C CA . ARG B 1 113 ? 27.172 -7.188 -3.062 1 96.56 113 ARG B CA 1
ATOM 2509 C C . ARG B 1 113 ? 27.297 -6.977 -4.57 1 96.56 113 ARG B C 1
ATOM 2511 O O . ARG B 1 113 ? 28.234 -6.352 -5.043 1 96.56 113 ARG B O 1
ATOM 2518 N N . GLU B 1 114 ? 26.281 -7.5 -5.312 1 96.94 114 GLU B N 1
ATOM 2519 C CA . GLU B 1 114 ? 26.453 -7.621 -6.758 1 96.94 114 GLU B CA 1
ATOM 2520 C C . GLU B 1 114 ? 25.641 -6.559 -7.5 1 96.94 114 GLU B C 1
ATOM 2522 O O . GLU B 1 114 ? 25.906 -6.289 -8.672 1 96.94 114 GLU B O 1
ATOM 2527 N N . LEU B 1 115 ? 24.719 -6.027 -6.871 1 95.88 115 LEU B N 1
ATOM 2528 C CA . LEU B 1 115 ? 23.812 -5.109 -7.551 1 95.88 115 LEU B CA 1
ATOM 2529 C C . LEU B 1 115 ? 23.656 -3.811 -6.77 1 95.88 115 LEU B C 1
ATOM 2531 O O . LEU B 1 115 ? 22.578 -3.498 -6.273 1 95.88 115 LEU B O 1
ATOM 2535 N N . PRO B 1 116 ? 24.688 -3.016 -6.785 1 92.81 116 PRO B N 1
ATOM 2536 C CA . PRO B 1 116 ? 24.609 -1.76 -6.035 1 92.81 116 PRO B CA 1
ATOM 2537 C C . PRO B 1 116 ? 23.375 -0.935 -6.395 1 92.81 116 PRO B C 1
ATOM 2539 O O . PRO B 1 116 ? 23.062 -0.782 -7.574 1 92.81 116 PRO B O 1
ATOM 2542 N N . GLY B 1 117 ? 22.641 -0.475 -5.367 1 92.75 117 GLY B N 1
ATOM 2543 C CA . GLY B 1 117 ? 21.484 0.384 -5.562 1 92.75 117 GLY B CA 1
ATOM 2544 C C . GLY B 1 117 ? 20.203 -0.387 -5.824 1 92.75 117 GLY B C 1
ATOM 2545 O O . GLY B 1 117 ? 19.109 0.17 -5.738 1 92.75 117 GLY B O 1
ATOM 2546 N N . PHE B 1 118 ? 20.297 -1.657 -6.094 1 95.25 118 PHE B N 1
ATOM 2547 C CA . PHE B 1 118 ? 19.141 -2.453 -6.496 1 95.25 118 PHE B CA 1
ATOM 2548 C C . PHE B 1 118 ? 18.172 -2.613 -5.336 1 95.25 118 PHE B C 1
ATOM 2550 O O . PHE B 1 118 ? 16.953 -2.639 -5.539 1 95.25 118 PHE B O 1
ATOM 2557 N N . ARG B 1 119 ? 18.75 -2.742 -4.176 1 95.19 119 ARG B N 1
ATOM 2558 C CA . ARG B 1 119 ? 17.875 -2.92 -3.02 1 95.19 119 ARG B CA 1
ATOM 2559 C C . ARG B 1 119 ? 16.922 -1.745 -2.873 1 95.19 119 ARG B C 1
ATOM 2561 O O . ARG B 1 119 ? 15.727 -1.938 -2.611 1 95.19 119 ARG B O 1
ATOM 2568 N N . LEU B 1 120 ? 17.422 -0.589 -3.045 1 94.56 120 LEU B N 1
ATOM 2569 C CA . LEU B 1 120 ? 16.578 0.602 -2.994 1 94.56 120 LEU B CA 1
ATOM 2570 C C . LEU B 1 120 ? 15.562 0.597 -4.129 1 94.56 120 LEU B C 1
ATOM 2572 O O . LEU B 1 120 ? 14.391 0.9 -3.914 1 94.56 120 LEU B O 1
ATOM 2576 N N . GLN B 1 121 ? 16.016 0.292 -5.285 1 94 121 GLN B N 1
ATOM 2577 C CA . GLN B 1 121 ? 15.102 0.231 -6.43 1 94 121 GLN B CA 1
ATOM 2578 C C . GLN B 1 121 ? 14 -0.801 -6.207 1 94 121 GLN B C 1
ATOM 2580 O O . GLN B 1 121 ? 12.836 -0.544 -6.508 1 94 121 GLN B O 1
ATOM 2585 N N . PHE B 1 122 ? 14.422 -1.896 -5.668 1 95.31 122 PHE B N 1
ATOM 2586 C CA . PHE B 1 122 ? 13.484 -2.98 -5.387 1 95.31 122 PHE B CA 1
ATOM 2587 C C . PHE B 1 122 ? 12.461 -2.555 -4.344 1 95.31 122 PHE B C 1
ATOM 2589 O O . PHE B 1 122 ? 11.258 -2.748 -4.531 1 95.31 122 PHE B O 1
ATOM 2596 N N . THR B 1 123 ? 12.938 -1.986 -3.287 1 95.38 123 THR B N 1
ATOM 2597 C CA . THR B 1 123 ? 12.062 -1.528 -2.211 1 95.38 123 THR B CA 1
ATOM 2598 C C . THR B 1 123 ? 11.125 -0.432 -2.705 1 95.38 123 THR B C 1
ATOM 2600 O O . THR B 1 123 ? 9.945 -0.414 -2.354 1 95.38 123 THR B O 1
ATOM 2603 N N . THR B 1 124 ? 11.625 0.436 -3.518 1 95.06 124 THR B N 1
ATOM 2604 C CA . THR B 1 124 ? 10.812 1.49 -4.117 1 95.06 124 THR B CA 1
ATOM 2605 C C . THR B 1 124 ? 9.719 0.896 -5 1 95.06 124 THR B C 1
ATOM 2607 O O . THR B 1 124 ? 8.57 1.349 -4.965 1 95.06 124 THR B O 1
ATOM 2610 N N . ALA B 1 125 ? 10.062 -0.08 -5.762 1 94.19 125 ALA B N 1
ATOM 2611 C CA . ALA B 1 125 ? 9.094 -0.746 -6.637 1 94.19 125 ALA B CA 1
ATOM 2612 C C . ALA B 1 125 ? 7.988 -1.409 -5.824 1 94.19 125 ALA B C 1
ATOM 2614 O O . ALA B 1 125 ? 6.816 -1.377 -6.215 1 94.19 125 ALA B O 1
ATOM 2615 N N . ILE B 1 126 ? 8.336 -2.02 -4.723 1 94.81 126 ILE B N 1
ATOM 2616 C CA . ILE B 1 126 ? 7.359 -2.654 -3.848 1 94.81 126 ILE B CA 1
ATOM 2617 C C . ILE B 1 126 ? 6.43 -1.594 -3.256 1 94.81 126 ILE B C 1
ATOM 2619 O O . ILE B 1 126 ? 5.211 -1.765 -3.246 1 94.81 126 ILE B O 1
ATOM 2623 N N . ALA B 1 127 ? 7.035 -0.472 -2.76 1 94.38 127 ALA B N 1
ATOM 2624 C CA . ALA B 1 127 ? 6.234 0.633 -2.24 1 94.38 127 ALA B CA 1
ATOM 2625 C C . ALA B 1 127 ? 5.258 1.146 -3.297 1 94.38 127 ALA B C 1
ATOM 2627 O O . ALA B 1 127 ? 4.082 1.365 -3.01 1 94.38 127 ALA B O 1
ATOM 2628 N N . THR B 1 128 ? 5.754 1.298 -4.488 1 94.31 128 THR B N 1
ATOM 2629 C CA . THR B 1 128 ? 4.938 1.761 -5.602 1 94.31 128 THR B CA 1
ATOM 2630 C C . THR B 1 128 ? 3.799 0.784 -5.883 1 94.31 128 THR B C 1
ATOM 2632 O O . THR B 1 128 ? 2.656 1.198 -6.094 1 94.31 128 THR B O 1
ATOM 2635 N N . SER B 1 129 ? 4.109 -0.471 -5.859 1 92.5 129 SER B N 1
ATOM 2636 C CA . SER B 1 129 ? 3.104 -1.495 -6.117 1 92.5 129 SER B CA 1
ATOM 2637 C C . SER B 1 129 ? 1.999 -1.464 -5.066 1 92.5 129 SER B C 1
ATOM 2639 O O . SER B 1 129 ? 0.816 -1.568 -5.398 1 92.5 129 SER B O 1
ATOM 2641 N N . PHE B 1 130 ? 2.414 -1.343 -3.816 1 92.81 130 PHE B N 1
ATOM 2642 C CA . PHE B 1 130 ? 1.426 -1.26 -2.746 1 92.81 130 PHE B CA 1
ATOM 2643 C C . PHE B 1 130 ? 0.555 -0.02 -2.908 1 92.81 130 PHE B C 1
ATOM 2645 O O . PHE B 1 130 ? -0.662 -0.081 -2.723 1 92.81 130 PHE B O 1
ATOM 2652 N N . MET B 1 131 ? 1.179 1.069 -3.219 1 93.25 131 MET B N 1
ATOM 2653 C CA . MET B 1 131 ? 0.442 2.312 -3.424 1 93.25 131 MET B CA 1
ATOM 2654 C C . MET B 1 131 ? -0.58 2.162 -4.547 1 93.25 131 MET B C 1
ATOM 2656 O O . MET B 1 131 ? -1.752 2.498 -4.371 1 93.25 131 MET B O 1
ATOM 2660 N N . LEU B 1 132 ? -0.136 1.672 -5.691 1 92.12 132 LEU B N 1
ATOM 2661 C CA . LEU B 1 132 ? -0.987 1.555 -6.871 1 92.12 132 LEU B CA 1
ATOM 2662 C C . LEU B 1 132 ? -2.137 0.584 -6.617 1 92.12 132 LEU B C 1
ATOM 2664 O O . LEU B 1 132 ? -3.26 0.812 -7.074 1 92.12 132 LEU B O 1
ATOM 2668 N N . ARG B 1 133 ? -1.885 -0.432 -5.91 1 90.31 133 ARG B N 1
ATOM 2669 C CA . ARG B 1 133 ? -2.943 -1.371 -5.555 1 90.31 133 ARG B CA 1
ATOM 2670 C C . ARG B 1 133 ? -3.984 -0.708 -4.656 1 90.31 133 ARG B C 1
ATOM 2672 O O . ARG B 1 133 ? -5.184 -0.928 -4.82 1 90.31 133 ARG B O 1
ATOM 2679 N N . GLY B 1 134 ? -3.477 0.014 -3.689 1 91.69 134 GLY B N 1
ATOM 2680 C CA . GLY B 1 134 ? -4.391 0.754 -2.836 1 91.69 134 GLY B CA 1
ATOM 2681 C C . GLY B 1 134 ? -5.258 1.734 -3.6 1 91.69 134 GLY B C 1
ATOM 2682 O O . GLY B 1 134 ? -6.469 1.815 -3.365 1 91.69 134 GLY B O 1
ATOM 2683 N N . ILE B 1 135 ? -4.645 2.455 -4.508 1 92.88 135 ILE B N 1
ATOM 2684 C CA . ILE B 1 135 ? -5.375 3.4 -5.344 1 92.88 135 ILE B CA 1
ATOM 2685 C C . ILE B 1 135 ? -6.418 2.656 -6.176 1 92.88 135 ILE B C 1
ATOM 2687 O O . ILE B 1 135 ? -7.582 3.059 -6.223 1 92.88 135 ILE B O 1
ATOM 2691 N N . ALA B 1 136 ? -5.992 1.596 -6.812 1 92.44 136 ALA B N 1
ATOM 2692 C CA . ALA B 1 136 ? -6.891 0.833 -7.676 1 92.44 136 ALA B CA 1
ATOM 2693 C C . ALA B 1 136 ? -8.102 0.329 -6.898 1 92.44 136 ALA B C 1
ATOM 2695 O O . ALA B 1 136 ? -9.242 0.451 -7.359 1 92.44 136 ALA B O 1
ATOM 2696 N N . TYR B 1 137 ? -7.836 -0.198 -5.754 1 91.12 137 TYR B N 1
ATOM 2697 C CA . TYR B 1 137 ? -8.914 -0.764 -4.945 1 91.12 137 TYR B CA 1
ATOM 2698 C C . TYR B 1 137 ? -9.938 0.302 -4.582 1 91.12 137 TYR B C 1
ATOM 2700 O O . TYR B 1 137 ? -11.141 0.029 -4.543 1 91.12 137 TYR B O 1
ATOM 2708 N N . ARG B 1 138 ? -9.5 1.496 -4.371 1 92.31 138 ARG B N 1
ATOM 2709 C CA . ARG B 1 138 ? -10.375 2.539 -3.85 1 92.31 138 ARG B CA 1
ATOM 2710 C C . ARG B 1 138 ? -10.961 3.385 -4.98 1 92.31 138 ARG B C 1
ATOM 2712 O O . ARG B 1 138 ? -12.039 3.959 -4.84 1 92.31 138 ARG B O 1
ATOM 2719 N N . CYS B 1 139 ? -10.273 3.445 -6.137 1 94.62 139 CYS B N 1
ATOM 2720 C CA . CYS B 1 139 ? -10.625 4.469 -7.113 1 94.62 139 CYS B CA 1
ATOM 2721 C C . CYS B 1 139 ? -11.031 3.842 -8.445 1 94.62 139 CYS B C 1
ATOM 2723 O O . CYS B 1 139 ? -11.578 4.52 -9.312 1 94.62 139 CYS B O 1
ATOM 2725 N N . GLU B 1 140 ? -10.789 2.625 -8.586 1 94.44 140 GLU B N 1
ATOM 2726 C CA . GLU B 1 140 ? -11.164 1.953 -9.828 1 94.44 140 GLU B CA 1
ATOM 2727 C C . GLU B 1 140 ? -12.414 1.095 -9.633 1 94.44 140 GLU B C 1
ATOM 2729 O O . GLU B 1 140 ? -12.688 0.636 -8.523 1 94.44 140 GLU B O 1
ATOM 2734 N N . SER B 1 141 ? -13.133 0.843 -10.68 1 94.38 141 SER B N 1
ATOM 2735 C CA . SER B 1 141 ? -14.312 -0.015 -10.609 1 94.38 141 SER B CA 1
ATOM 2736 C C . SER B 1 141 ? -13.922 -1.484 -10.492 1 94.38 141 SER B C 1
ATOM 2738 O O . SER B 1 141 ? -12.906 -1.905 -11.047 1 94.38 141 SER B O 1
ATOM 2740 N N . PRO B 1 142 ? -14.781 -2.234 -9.773 1 93.44 142 PRO B N 1
ATOM 2741 C CA . PRO B 1 142 ? -14.516 -3.674 -9.75 1 93.44 142 PRO B CA 1
ATOM 2742 C C . PRO B 1 142 ? -14.43 -4.285 -11.141 1 93.44 142 PRO B C 1
ATOM 2744 O O . PRO B 1 142 ? -13.633 -5.207 -11.367 1 93.44 142 PRO B O 1
ATOM 2747 N N . GLU B 1 143 ? -15.18 -3.771 -12.031 1 94 143 GLU B N 1
ATOM 2748 C CA . GLU B 1 143 ? -15.148 -4.27 -13.406 1 94 143 GLU B CA 1
ATOM 2749 C C . GLU B 1 143 ? -13.789 -4.039 -14.047 1 94 143 GLU B C 1
ATOM 2751 O O . GLU B 1 143 ? -13.234 -4.945 -14.68 1 94 143 GLU B O 1
ATOM 2756 N N . SER B 1 144 ? -13.336 -2.861 -13.922 1 93.69 144 SER B N 1
ATOM 2757 C CA . SER B 1 144 ? -12.031 -2.541 -14.484 1 93.69 144 SER B CA 1
ATOM 2758 C C . SER B 1 144 ? -10.938 -3.42 -13.875 1 93.69 144 SER B C 1
ATOM 2760 O O . SER B 1 144 ? -10.062 -3.91 -14.586 1 93.69 144 SER B O 1
ATOM 2762 N N . ARG B 1 145 ? -11.008 -3.604 -12.625 1 92.81 145 ARG B N 1
ATOM 2763 C CA . ARG B 1 145 ? -10.031 -4.434 -11.938 1 92.81 145 ARG B CA 1
ATOM 2764 C C . ARG B 1 145 ? -10.133 -5.891 -12.391 1 92.81 145 ARG B C 1
ATOM 2766 O O . ARG B 1 145 ? -9.117 -6.578 -12.516 1 92.81 145 ARG B O 1
ATOM 2773 N N . TYR B 1 146 ? -11.297 -6.336 -12.641 1 93.06 146 TYR B N 1
ATOM 2774 C CA . TYR B 1 146 ? -11.508 -7.699 -13.117 1 93.06 146 TYR B CA 1
ATOM 2775 C C . TYR B 1 146 ? -10.914 -7.879 -14.516 1 93.06 146 TYR B C 1
ATOM 2777 O O . TYR B 1 146 ? -10.258 -8.883 -14.797 1 93.06 146 TYR B O 1
ATOM 2785 N N . LEU B 1 147 ? -11.156 -6.934 -15.32 1 91.44 147 LEU B N 1
ATOM 2786 C CA . LEU B 1 147 ? -10.625 -6.996 -16.672 1 91.44 147 LEU B CA 1
ATOM 2787 C C . LEU B 1 147 ? -9.102 -7 -16.672 1 91.44 147 LEU B C 1
ATOM 2789 O O . LEU B 1 147 ? -8.469 -7.688 -17.469 1 91.44 147 LEU B O 1
ATOM 2793 N N . GLU B 1 148 ? -8.578 -6.238 -15.766 1 90 148 GLU B N 1
ATOM 2794 C CA . GLU B 1 148 ? -7.125 -6.25 -15.617 1 90 148 GLU B CA 1
ATOM 2795 C C . GLU B 1 148 ? -6.621 -7.617 -15.164 1 90 148 GLU B C 1
ATOM 2797 O O . GLU B 1 148 ? -5.602 -8.102 -15.656 1 90 148 GLU B O 1
ATOM 2802 N N . LEU B 1 149 ? -7.305 -8.18 -14.234 1 89.12 149 LEU B N 1
ATOM 2803 C CA . LEU B 1 149 ? -6.965 -9.523 -13.773 1 89.12 149 LEU B CA 1
ATOM 2804 C C . LEU B 1 149 ? -7.039 -10.531 -14.914 1 89.12 149 LEU B C 1
ATOM 2806 O O . LEU B 1 149 ? -6.168 -11.391 -15.047 1 89.12 149 LEU B O 1
ATOM 2810 N N . LEU B 1 150 ? -8.031 -10.414 -15.734 1 88.12 150 LEU B N 1
ATOM 2811 C CA . LEU B 1 150 ? -8.234 -11.312 -16.859 1 88.12 150 LEU B CA 1
ATOM 2812 C C . LEU B 1 150 ? -7.078 -11.203 -17.859 1 88.12 150 LEU B C 1
ATOM 2814 O O . LEU B 1 150 ? -6.699 -12.195 -18.484 1 88.12 150 LEU B O 1
ATOM 2818 N N . ARG B 1 151 ? -6.641 -10.023 -17.984 1 86 151 ARG B N 1
ATOM 2819 C CA . ARG B 1 151 ? -5.508 -9.828 -18.891 1 86 151 ARG B CA 1
ATOM 2820 C C . ARG B 1 151 ? -4.266 -10.539 -18.359 1 86 151 ARG B C 1
ATOM 2822 O O . ARG B 1 151 ? -3.486 -11.094 -19.141 1 86 151 ARG B O 1
ATOM 2829 N N . ARG B 1 152 ? -4.145 -10.531 -17.125 1 81.19 152 ARG B N 1
ATOM 2830 C CA . ARG B 1 152 ? -2.998 -11.172 -16.5 1 81.19 152 ARG B CA 1
ATOM 2831 C C . ARG B 1 152 ? -3.166 -12.688 -16.469 1 81.19 152 ARG B C 1
ATOM 2833 O O . ARG B 1 152 ? -2.186 -13.422 -16.578 1 81.19 152 ARG B O 1
ATOM 2840 N N . LEU B 1 153 ? -4.359 -13.055 -16.328 1 83.19 153 LEU B N 1
ATOM 2841 C CA . LEU B 1 153 ? -4.695 -14.469 -16.234 1 83.19 153 LEU B CA 1
ATOM 2842 C C . LEU B 1 153 ? -5.926 -14.789 -17.078 1 83.19 153 LEU B C 1
ATOM 2844 O O . LEU B 1 153 ? -7.012 -15.008 -16.547 1 83.19 153 LEU B O 1
ATOM 2848 N N . PRO B 1 154 ? -5.711 -14.992 -18.266 1 81.94 154 PRO B N 1
ATOM 2849 C CA . PRO B 1 154 ? -6.848 -15.211 -19.156 1 81.94 154 PRO B CA 1
ATOM 2850 C C . PRO B 1 154 ? -7.676 -16.438 -18.781 1 81.94 154 PRO B C 1
ATOM 2852 O O . PRO B 1 154 ? -8.875 -16.484 -19.078 1 81.94 154 PRO B O 1
ATOM 2855 N N . HIS B 1 155 ? -7.109 -17.422 -18.172 1 82.75 155 HIS B N 1
ATOM 2856 C CA . HIS B 1 155 ? -7.844 -18.641 -17.812 1 82.75 155 HIS B CA 1
ATOM 2857 C C . HIS B 1 155 ? -8.164 -18.672 -16.328 1 82.75 155 HIS B C 1
ATOM 2859 O O . HIS B 1 155 ? -8.227 -19.75 -15.719 1 82.75 155 HIS B O 1
ATOM 2865 N N . ILE B 1 156 ? -8.406 -17.547 -15.789 1 83 156 ILE B N 1
ATOM 2866 C CA . ILE B 1 156 ? -8.57 -17.391 -14.352 1 83 156 ILE B CA 1
ATOM 2867 C C . ILE B 1 156 ? -9.844 -18.109 -13.898 1 83 156 ILE B C 1
ATOM 2869 O O . ILE B 1 156 ? -9.891 -18.672 -12.805 1 83 156 ILE B O 1
ATOM 2873 N N . ASN B 1 157 ? -10.898 -18.047 -14.703 1 78.44 157 ASN B N 1
ATOM 2874 C CA . ASN B 1 157 ? -12.18 -18.625 -14.328 1 78.44 157 ASN B CA 1
ATOM 2875 C C . ASN B 1 157 ? -12.062 -20.141 -14.086 1 78.44 157 ASN B C 1
ATOM 2877 O O . ASN B 1 157 ? -12.828 -20.703 -13.312 1 78.44 157 ASN B O 1
ATOM 2881 N N . GLY B 1 158 ? -11.102 -20.734 -14.609 1 77.69 158 GLY B N 1
ATOM 2882 C CA . GLY B 1 158 ? -10.859 -22.141 -14.375 1 77.69 158 GLY B CA 1
ATOM 2883 C C . GLY B 1 158 ? -9.836 -22.406 -13.289 1 77.69 158 GLY B C 1
ATOM 2884 O O . GLY B 1 158 ? -9.711 -23.531 -12.797 1 77.69 158 GLY B O 1
ATOM 2885 N N . GLN B 1 159 ? -9.281 -21.391 -12.828 1 80.06 159 GLN B N 1
ATOM 2886 C CA . GLN B 1 159 ? -8.141 -21.547 -11.93 1 80.06 159 GLN B CA 1
ATOM 2887 C C . GLN B 1 159 ? -8.477 -21.047 -10.531 1 80.06 159 GLN B C 1
ATOM 2889 O O . GLN B 1 159 ? -7.914 -21.516 -9.539 1 80.06 159 GLN B O 1
ATOM 2894 N N . MET B 1 160 ? -9.438 -20.094 -10.469 1 87.5 160 MET B N 1
ATOM 2895 C CA . MET B 1 160 ? -9.844 -19.516 -9.188 1 87.5 160 MET B CA 1
ATOM 2896 C C . MET B 1 160 ? -11.359 -19.562 -9.031 1 87.5 160 MET B C 1
ATOM 2898 O O . MET B 1 160 ? -12.102 -19.375 -10 1 87.5 160 MET B O 1
ATOM 2902 N N . SER B 1 161 ? -11.734 -19.844 -7.828 1 90.81 161 SER B N 1
ATOM 2903 C CA . SER B 1 161 ? -13.172 -19.844 -7.559 1 90.81 161 SER B CA 1
ATOM 2904 C C . SER B 1 161 ? -13.75 -18.438 -7.664 1 90.81 161 SER B C 1
ATOM 2906 O O . SER B 1 161 ? -13.023 -17.453 -7.539 1 90.81 161 SER B O 1
ATOM 2908 N N . ASN B 1 162 ? -15.016 -18.406 -7.863 1 92.38 162 ASN B N 1
ATOM 2909 C CA . ASN B 1 162 ? -15.711 -17.125 -7.871 1 92.38 162 ASN B CA 1
ATOM 2910 C C . ASN B 1 162 ? -15.531 -16.375 -6.551 1 92.38 162 ASN B C 1
ATOM 2912 O O . ASN B 1 162 ? -15.383 -15.156 -6.539 1 92.38 162 ASN B O 1
ATOM 2916 N N . THR B 1 163 ? -15.5 -17.156 -5.535 1 93.12 163 THR B N 1
ATOM 2917 C CA . THR B 1 163 ? -15.328 -16.562 -4.211 1 93.12 163 THR B CA 1
ATOM 2918 C C . THR B 1 163 ? -13.945 -15.922 -4.078 1 93.12 163 THR B C 1
ATOM 2920 O O . THR B 1 163 ? -13.812 -14.828 -3.533 1 93.12 163 THR B O 1
ATOM 2923 N N . ALA B 1 164 ? -12.977 -16.594 -4.594 1 91.81 164 ALA B N 1
ATOM 2924 C CA . ALA B 1 164 ? -11.609 -16.078 -4.523 1 91.81 164 ALA B CA 1
ATOM 2925 C C . ALA B 1 164 ? -11.453 -14.812 -5.352 1 91.81 164 ALA B C 1
ATOM 2927 O O . ALA B 1 164 ? -10.859 -13.828 -4.887 1 91.81 164 ALA B O 1
ATOM 2928 N N . ILE B 1 165 ? -11.992 -14.844 -6.5 1 93.44 165 ILE B N 1
ATOM 2929 C CA . ILE B 1 165 ? -11.898 -13.68 -7.375 1 93.44 165 ILE B CA 1
ATOM 2930 C C . ILE B 1 165 ? -12.656 -12.508 -6.758 1 93.44 165 ILE B C 1
ATOM 2932 O O . ILE B 1 165 ? -12.156 -11.383 -6.734 1 93.44 165 ILE B O 1
ATOM 2936 N N . ALA B 1 166 ? -13.883 -12.789 -6.27 1 94.94 166 ALA B N 1
ATOM 2937 C CA . ALA B 1 166 ? -14.688 -11.758 -5.613 1 94.94 166 ALA B CA 1
ATOM 2938 C C . ALA B 1 166 ? -13.93 -11.148 -4.438 1 94.94 166 ALA B C 1
ATOM 2940 O O . ALA B 1 166 ? -13.938 -9.93 -4.254 1 94.94 166 ALA B O 1
ATOM 2941 N N . SER B 1 167 ? -13.281 -12.008 -3.688 1 94 167 SER B N 1
ATOM 2942 C CA . SER B 1 167 ? -12.477 -11.547 -2.561 1 94 167 SER B CA 1
ATOM 2943 C C . SER B 1 167 ? -11.359 -10.617 -3.021 1 94 167 SER B C 1
ATOM 2945 O O . SER B 1 167 ? -11.156 -9.547 -2.443 1 94 167 SER B O 1
ATOM 2947 N N . TYR B 1 168 ? -10.695 -11.008 -3.992 1 93.56 168 TYR B N 1
ATOM 2948 C CA . TYR B 1 168 ? -9.609 -10.195 -4.543 1 93.56 168 TYR B CA 1
ATOM 2949 C C . TYR B 1 168 ? -10.125 -8.844 -5.012 1 93.56 168 TYR B C 1
ATOM 2951 O O . TYR B 1 168 ? -9.461 -7.816 -4.816 1 93.56 168 TYR B O 1
ATOM 2959 N N . LEU B 1 169 ? -11.258 -8.828 -5.59 1 93 169 LEU B N 1
ATOM 2960 C CA . LEU B 1 169 ? -11.852 -7.609 -6.129 1 93 169 LEU B CA 1
ATOM 2961 C C . LEU B 1 169 ? -12.477 -6.773 -5.023 1 93 169 LEU B C 1
ATOM 2963 O O . LEU B 1 169 ? -12.797 -5.598 -5.23 1 93 169 LEU B O 1
ATOM 2967 N N . GLY B 1 170 ? -12.625 -7.355 -3.902 1 91.69 170 GLY B N 1
ATOM 2968 C CA . GLY B 1 170 ? -13.227 -6.648 -2.781 1 91.69 170 GLY B CA 1
ATOM 2969 C C . GLY B 1 170 ? -14.727 -6.477 -2.912 1 91.69 170 GLY B C 1
ATOM 2970 O O . GLY B 1 170 ? -15.273 -5.441 -2.533 1 91.69 170 GLY B O 1
ATOM 2971 N N . ILE B 1 171 ? -15.406 -7.355 -3.533 1 93.88 171 ILE B N 1
ATOM 2972 C CA . ILE B 1 171 ? -16.859 -7.289 -3.699 1 93.88 171 ILE B CA 1
ATOM 2973 C C . ILE B 1 171 ? -17.484 -8.617 -3.287 1 93.88 171 ILE B C 1
ATOM 2975 O O . ILE B 1 171 ? -16.781 -9.609 -3.086 1 93.88 171 ILE B O 1
ATOM 2979 N N . ALA B 1 172 ? -18.812 -8.578 -3.064 1 94.12 172 ALA B 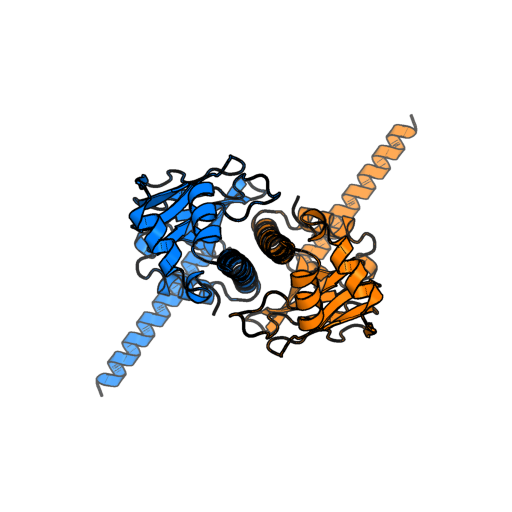N 1
ATOM 2980 C CA . ALA B 1 172 ? -19.531 -9.805 -2.717 1 94.12 172 ALA B CA 1
ATOM 2981 C C . ALA B 1 172 ? -19.531 -10.789 -3.883 1 94.12 172 ALA B C 1
ATOM 2983 O O . ALA B 1 172 ? -19.562 -10.383 -5.047 1 94.12 172 ALA B O 1
ATOM 2984 N N . ARG B 1 173 ? -19.531 -12.109 -3.494 1 94.88 173 ARG B N 1
ATOM 2985 C CA . ARG B 1 173 ? -19.531 -13.156 -4.504 1 94.88 173 ARG B CA 1
ATOM 2986 C C . ARG B 1 173 ? -20.688 -12.977 -5.488 1 94.88 173 ARG B C 1
ATOM 2988 O O . ARG B 1 173 ? -20.5 -13.086 -6.699 1 94.88 173 ARG B O 1
ATOM 2995 N N . GLU B 1 174 ? -21.875 -12.633 -4.961 1 96.31 174 GLU B N 1
ATOM 2996 C CA . GLU B 1 174 ? -23.062 -12.469 -5.797 1 96.31 174 GLU B CA 1
ATOM 2997 C C . GLU B 1 174 ? -22.891 -11.289 -6.758 1 96.31 174 GLU B C 1
ATOM 2999 O O . GLU B 1 174 ? -23.312 -11.367 -7.914 1 96.31 174 GLU B O 1
ATOM 3004 N N . THR B 1 175 ? -22.359 -10.258 -6.262 1 95.5 175 THR B N 1
ATOM 3005 C CA . THR B 1 175 ? -22.094 -9.086 -7.086 1 95.5 175 THR B CA 1
ATOM 3006 C C . THR B 1 175 ? -21.125 -9.43 -8.219 1 95.5 175 THR B C 1
ATOM 3008 O O . THR B 1 175 ? -21.328 -9 -9.359 1 95.5 175 THR B O 1
ATOM 3011 N N . PHE B 1 176 ? -20.062 -10.203 -7.949 1 96.25 176 PHE B N 1
ATOM 3012 C CA . PHE B 1 176 ? -19.078 -10.586 -8.945 1 96.25 176 PHE B CA 1
ATOM 3013 C C . PHE B 1 176 ? -19.719 -11.438 -10.039 1 96.25 176 PHE B C 1
ATOM 3015 O O . PHE B 1 176 ? -19.484 -11.195 -11.227 1 96.25 176 PHE B O 1
ATOM 3022 N N . VAL B 1 177 ? -20.484 -12.438 -9.648 1 95.38 177 VAL B N 1
ATOM 3023 C CA . VAL B 1 177 ? -21.109 -13.359 -10.594 1 95.38 177 VAL B CA 1
ATOM 3024 C C . VAL B 1 177 ? -22.016 -12.586 -11.555 1 95.38 177 VAL B C 1
ATOM 3026 O O . VAL B 1 177 ? -21.984 -12.812 -12.766 1 95.38 177 VAL B O 1
ATOM 3029 N N . ARG B 1 178 ? -22.766 -11.641 -11 1 95.81 178 ARG B N 1
ATOM 3030 C CA . ARG B 1 178 ? -23.625 -10.812 -11.828 1 95.81 178 ARG B CA 1
ATOM 3031 C C . ARG B 1 178 ? -22.812 -9.961 -12.789 1 95.81 178 ARG B C 1
ATOM 3033 O O . ARG B 1 178 ? -23.156 -9.828 -13.969 1 95.81 178 ARG B O 1
ATOM 3040 N N . MET B 1 179 ? -21.797 -9.367 -12.281 1 95 179 MET B N 1
ATOM 3041 C CA . MET B 1 179 ? -20.922 -8.523 -13.086 1 95 179 MET B CA 1
ATOM 3042 C C . MET B 1 179 ? -20.297 -9.32 -14.227 1 95 179 MET B C 1
ATOM 3044 O O . MET B 1 179 ? -20.266 -8.852 -15.375 1 95 179 MET B O 1
ATOM 3048 N N . ARG B 1 180 ? -19.766 -10.445 -13.875 1 92.5 180 ARG B N 1
ATOM 3049 C CA . ARG B 1 180 ? -19.141 -11.305 -14.875 1 92.5 180 ARG B CA 1
ATOM 3050 C C . ARG B 1 180 ? -20.125 -11.695 -15.969 1 92.5 180 ARG B C 1
ATOM 3052 O O . ARG B 1 180 ? -19.781 -11.719 -17.141 1 92.5 180 ARG B O 1
ATOM 3059 N N . SER B 1 181 ? -21.281 -12.039 -15.562 1 92.62 181 SER B N 1
ATOM 3060 C CA . SER B 1 181 ? -22.328 -12.406 -16.516 1 92.62 181 SER B CA 1
ATOM 3061 C C . SER B 1 181 ? -22.641 -11.258 -17.469 1 92.62 181 SER B C 1
ATOM 3063 O O . SER B 1 181 ? -22.797 -11.469 -18.672 1 92.62 181 SER B O 1
ATOM 3065 N N . ARG B 1 182 ? -22.766 -10.102 -16.922 1 92.5 182 ARG B N 1
ATOM 3066 C CA . ARG B 1 182 ? -23.016 -8.914 -17.719 1 92.5 182 ARG B CA 1
ATOM 3067 C C . ARG B 1 182 ? -21.891 -8.68 -18.719 1 92.5 182 ARG B C 1
ATOM 3069 O O . ARG B 1 182 ? -22.141 -8.352 -19.891 1 92.5 182 ARG B O 1
ATOM 3076 N N . LEU B 1 183 ? -20.719 -8.82 -18.297 1 89.69 183 LEU B N 1
ATOM 3077 C CA . LEU B 1 183 ? -19.547 -8.594 -19.141 1 89.69 183 LEU B CA 1
ATOM 3078 C C . LEU B 1 183 ? -19.484 -9.617 -20.266 1 89.69 183 LEU B C 1
ATOM 3080 O O . LEU B 1 183 ? -19.125 -9.281 -21.406 1 89.69 183 LEU B O 1
ATOM 3084 N N . ASN B 1 184 ? -19.766 -10.844 -19.938 1 85.44 184 ASN B N 1
ATOM 3085 C CA . ASN B 1 184 ? -19.766 -11.898 -20.938 1 85.44 184 ASN B CA 1
ATOM 3086 C C . ASN B 1 184 ? -20.828 -11.656 -22 1 85.44 184 ASN B C 1
ATOM 3088 O O . ASN B 1 184 ? -20.609 -11.938 -23.188 1 85.44 184 ASN B O 1
ATOM 3092 N N . ALA B 1 185 ? -21.875 -11.148 -21.625 1 85.75 185 ALA B N 1
ATOM 3093 C CA . ALA B 1 185 ? -22.953 -10.828 -22.562 1 85.75 185 ALA B CA 1
ATOM 3094 C C . ALA B 1 185 ? -22.547 -9.711 -23.516 1 85.75 185 ALA B C 1
ATOM 3096 O O . ALA B 1 185 ? -22.859 -9.742 -24.703 1 85.75 185 ALA B O 1
ATOM 3097 N N . GLN B 1 186 ? -21.859 -8.758 -22.969 1 82.56 186 GLN B N 1
ATOM 3098 C CA . GLN B 1 186 ? -21.391 -7.633 -23.766 1 82.56 186 GLN B CA 1
ATOM 3099 C C . GLN B 1 186 ? -20.344 -8.07 -24.781 1 82.56 186 GLN B C 1
ATOM 3101 O O . GLN B 1 186 ? -20.312 -7.578 -25.922 1 82.56 186 GLN B O 1
ATOM 3106 N N . ILE B 1 187 ? -19.531 -8.938 -24.422 1 74.5 187 ILE B N 1
ATOM 3107 C CA . ILE B 1 187 ? -18.484 -9.438 -25.312 1 74.5 187 ILE B CA 1
ATOM 3108 C C . ILE B 1 187 ? -19.109 -10.273 -26.422 1 74.5 187 ILE B C 1
ATOM 3110 O O . ILE B 1 187 ? -18.703 -10.172 -27.594 1 74.5 187 ILE B O 1
ATOM 3114 N N . ARG B 1 188 ? -20.125 -11.062 -26.141 1 78 188 ARG B N 1
ATOM 3115 C CA . ARG B 1 188 ? -20.812 -11.859 -27.141 1 78 188 ARG B CA 1
ATOM 3116 C C . ARG B 1 188 ? -21.547 -10.969 -28.156 1 78 188 ARG B C 1
ATOM 3118 O O . ARG B 1 188 ? -21.547 -11.25 -29.344 1 78 188 ARG B O 1
ATOM 3125 N N . ASP B 1 189 ? -22.125 -9.945 -27.641 1 76.44 189 ASP B N 1
ATOM 3126 C CA . ASP B 1 189 ? -22.828 -9.016 -28.516 1 76.44 189 ASP B CA 1
ATOM 3127 C C . ASP B 1 189 ? -21.875 -8.266 -29.422 1 76.44 189 ASP B C 1
ATOM 3129 O O . ASP B 1 189 ? -22.172 -8.023 -30.594 1 76.44 189 ASP B O 1
ATOM 3133 N N . SER B 1 190 ? -20.75 -7.938 -28.906 1 71.38 190 SER B N 1
ATOM 3134 C CA . SER B 1 190 ? -19.766 -7.234 -29.703 1 71.38 190 SER B CA 1
ATOM 3135 C C . SER B 1 190 ? -19.172 -8.141 -30.781 1 71.38 190 SER B C 1
ATOM 3137 O O . SER B 1 190 ? -18.891 -7.688 -31.891 1 71.38 190 SER B O 1
ATOM 3139 N N . ASP B 1 191 ? -18.984 -9.352 -30.453 1 68.06 191 ASP B N 1
ATOM 3140 C CA . ASP B 1 191 ? -18.5 -10.328 -31.422 1 68.06 191 ASP B CA 1
ATOM 3141 C C . ASP B 1 191 ? -19.531 -10.586 -32.5 1 68.06 191 ASP B C 1
ATOM 3143 O O . ASP B 1 191 ? -19.188 -10.75 -33.688 1 68.06 191 ASP B O 1
ATOM 3147 N N . GLN B 1 192 ? -20.75 -10.648 -32.094 1 67.81 192 GLN B N 1
ATOM 3148 C CA . GLN B 1 192 ? -21.828 -10.867 -33.062 1 67.81 192 GLN B CA 1
ATOM 3149 C C . GLN B 1 192 ? -21.984 -9.664 -33.969 1 67.81 192 GLN B C 1
ATOM 3151 O O . GLN B 1 192 ? -22.234 -9.82 -35.156 1 67.81 192 GLN B O 1
ATOM 3156 N N . ASN B 1 193 ? -21.766 -8.539 -33.344 1 65.56 193 ASN B N 1
ATOM 3157 C CA . ASN B 1 193 ? -21.844 -7.336 -34.188 1 65.56 193 ASN B CA 1
ATOM 3158 C C . ASN B 1 193 ? -20.641 -7.195 -35.094 1 65.56 193 ASN B C 1
ATOM 3160 O O . ASN B 1 193 ? -20.734 -6.621 -36.188 1 65.56 193 ASN B O 1
ATOM 3164 N N . ASP B 1 194 ? -19.531 -7.609 -34.594 1 59.41 194 ASP B N 1
ATOM 3165 C CA . ASP B 1 194 ? -18.344 -7.586 -35.438 1 59.41 194 ASP B CA 1
ATOM 3166 C C . ASP B 1 194 ? -18.453 -8.617 -36.562 1 59.41 194 ASP B C 1
ATOM 3168 O O . ASP B 1 194 ? -17.984 -8.383 -37.656 1 59.41 194 ASP B O 1
ATOM 3172 N N . ASP B 1 195 ? -19 -9.711 -36.344 1 56.75 195 ASP B N 1
ATOM 3173 C CA . ASP B 1 195 ? -19.234 -10.695 -37.406 1 56.75 195 ASP B CA 1
ATOM 3174 C C . ASP B 1 195 ? -20.25 -10.195 -38.406 1 56.75 195 ASP B C 1
ATOM 3176 O O . ASP B 1 195 ? -20.141 -10.492 -39.594 1 56.75 195 ASP B O 1
ATOM 3180 N N . THR B 1 196 ? -21.234 -9.523 -37.938 1 56.41 196 THR B N 1
ATOM 3181 C CA . THR B 1 196 ? -22.219 -9.008 -38.875 1 56.41 196 THR B CA 1
ATOM 3182 C C . THR B 1 196 ? -21.625 -7.922 -39.781 1 56.41 196 THR B C 1
ATOM 3184 O O . THR B 1 196 ? -22.047 -7.746 -40.906 1 56.41 196 THR B O 1
ATOM 3187 N N . ASP B 1 197 ? -20.672 -7.215 -39.125 1 50.09 197 ASP B N 1
ATOM 3188 C CA . ASP B 1 197 ? -20.094 -6.172 -39.969 1 50.09 197 ASP B CA 1
ATOM 3189 C C . ASP B 1 197 ? -19.141 -6.77 -41 1 50.09 197 ASP B C 1
ATOM 3191 O O . ASP B 1 197 ? -18.797 -6.117 -42 1 50.09 197 ASP B O 1
ATOM 3195 N N . GLN B 1 198 ? -18.531 -7.926 -40.812 1 45.88 198 GLN B N 1
ATOM 3196 C CA . GLN B 1 198 ? -17.672 -8.523 -41.844 1 45.88 198 GLN B CA 1
ATOM 3197 C C . G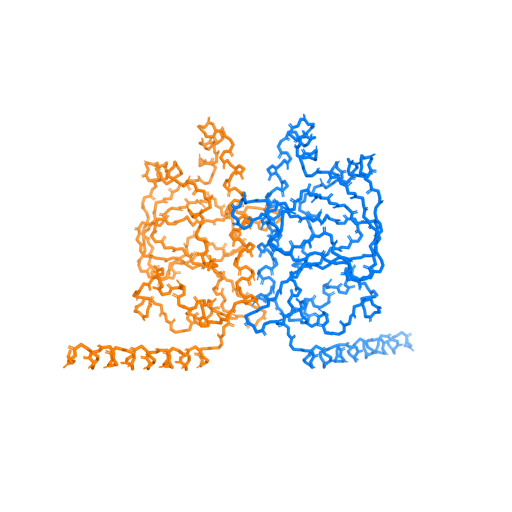LN B 1 198 ? -18.484 -9.258 -42.906 1 45.88 198 GLN B C 1
ATOM 3199 O O . GLN B 1 198 ? -17.953 -9.672 -43.938 1 45.88 198 GLN B O 1
ATOM 3204 N N . SER B 1 199 ? -19.688 -9.523 -42.562 1 42.44 199 SER B N 1
ATOM 3205 C CA . SER B 1 199 ? -20.484 -10.195 -43.594 1 42.44 199 SER B CA 1
ATOM 3206 C C . SER B 1 199 ? -21.031 -9.203 -44.594 1 42.44 199 SER B C 1
ATOM 3208 O O . SER B 1 199 ? -21.781 -9.586 -45.5 1 42.44 199 SER B O 1
ATOM 3210 N N . PHE B 1 200 ? -20.719 -7.895 -44.406 1 33.22 200 PHE B N 1
ATOM 3211 C CA . PHE B 1 200 ? -21.062 -7.145 -45.625 1 33.22 200 PHE B CA 1
ATOM 3212 C C . PHE B 1 200 ? -19.844 -7 -46.5 1 33.22 200 PHE B C 1
ATOM 3214 O O . PHE B 1 200 ? -18.719 -6.863 -46.031 1 33.22 200 PHE B O 1
#

pLDDT: mean 89.89, std 12.06, range [32.44, 98.81]

Radius of gyration: 22.96 Å; Cα contacts (8 Å, |Δi|>4): 720; chains: 2; bounding box: 52×57×91 Å

Secondary structure (DSSP, 8-state):
-----GGGTS--HHHHHHHHHHSEEEEE-TT-EEE-TTSB--EEEEEEESEEEEEEE-TTS-EEEEEEEETT-EEE-SS-TTSSSB-SSEEEESSSEEEEEEEHHHHHHHHHHHSTTHHHHHHHHHHHHHHHHHHHHHHS-HHHHHHHHHHH-TTHHHHS-HHHHHHHHTS-HHHHHHHHHHHHHHHHHHHHHHHHHHT-/-----GGGTS--HHHHHHHHHHPEEEEE-TT-EEE-TTSB--EEEEEEESEEEEEEE-TTS-EEEEEEEETT-EEE-SS-GGG-SB-SSEEEESSSEEEEEEEHHHHHHHHHHHSTTHHHHHHHHHHHHHHHHHHHHHHS-HHHHHHHHHHH-TTHHHHS-HHHHHHHHTS-HHHHHHHHHHHHHHHHHHHHHHHHHHT-